Protein AF-0000000078034737 (afdb_homodimer)

Solvent-accessible surface area (backbone atoms only — not comparable to full-atom values): 30603 Å² total; per-residue (Å²): 130,84,50,35,68,54,44,54,63,44,73,40,57,35,25,35,38,40,38,36,36,51,48,42,38,53,34,77,40,79,79,55,56,66,49,50,47,15,39,52,28,28,52,46,50,36,42,46,51,37,38,36,38,33,46,73,38,54,71,58,45,24,54,51,50,54,54,44,49,74,74,34,44,38,30,36,37,29,23,29,52,54,43,38,77,66,30,45,40,48,62,22,53,13,59,58,70,74,31,54,71,40,76,37,63,68,40,44,52,35,36,65,70,69,56,68,78,46,87,73,38,76,81,69,49,96,87,46,94,42,66,42,46,52,20,54,49,52,57,33,38,34,54,44,62,86,91,49,63,61,76,74,28,48,38,64,64,43,91,91,46,40,75,53,40,43,35,47,75,34,25,34,35,44,37,49,55,51,57,69,60,29,52,53,52,56,61,38,42,46,80,74,46,34,77,29,31,84,50,57,80,33,79,20,50,36,76,47,42,28,36,18,74,46,48,66,35,67,33,18,60,58,50,38,55,49,33,65,67,38,34,87,75,51,34,47,65,46,79,47,79,39,83,36,45,56,20,37,37,38,41,34,28,68,56,50,68,61,54,60,68,45,45,65,59,51,24,62,68,40,64,32,42,80,44,96,49,91,67,72,82,50,64,88,82,56,88,40,81,67,130,129,82,50,37,68,54,42,54,63,45,72,40,55,35,26,33,39,40,38,38,35,51,48,42,37,53,36,77,39,80,79,56,57,65,50,51,47,14,40,53,26,26,53,46,51,36,42,45,51,37,38,36,38,34,44,74,38,57,71,59,44,23,53,50,52,53,54,44,50,73,72,32,43,37,29,36,37,28,23,28,53,53,45,38,76,65,30,45,41,46,62,22,53,12,58,56,69,74,30,53,71,39,76,37,64,67,39,45,53,36,36,66,70,70,55,68,78,46,87,71,37,77,80,68,51,95,87,46,94,42,66,43,47,53,20,54,49,54,55,32,38,34,54,44,62,87,89,51,64,59,76,74,28,48,37,64,64,42,88,89,47,40,75,52,40,43,35,47,76,33,25,34,34,43,39,49,54,52,56,71,61,29,52,52,52,56,61,38,43,44,79,74,45,33,75,28,31,84,49,57,80,34,80,21,48,36,76,46,42,30,35,19,76,46,50,65,34,69,35,18,62,56,51,40,54,50,33,64,67,38,35,86,76,54,34,46,64,47,79,45,77,37,82,37,45,56,21,36,37,35,41,34,28,68,53,50,69,62,54,59,69,45,46,65,59,49,24,63,68,39,64,30,42,79,42,95,48,90,67,72,79,50,63,90,81,56,88,40,80,67,129

Secondary structure (DSSP, 8-state):
---HHHHHHSPB-EEEEEEE-HHHHTTSS---HHHHHHHHHHHHT-EEEEEEEE-S-HHHHHHHHHHHHHH-SEEEEES--SSSTT--HHHHHHHHTT--EEE-HHHHHHHHHHPPPPTT-TT--TTS--HHHHHHHHTTEEE--TTS-HHHHEE---TT----EEEETTTEEEE-SSHHHHHHHHHHTHHHHGGGBSSTT----EEEEEEE-S-HHHHHHHHHHHHHHHGGGT-EEEEEEETTEEEEEEEEES-HHHHHHHHHHHHHHTT-EEESSTTTT--TT--PPP-/---HHHHHHSPB-EEEEEEE-HHHHTTSS---HHHHHHHHHHHHT-EEEEEEEE-S-HHHHHHHHHHHHHH-SEEEEES--SSSTT--HHHHHHHHTT--EEE-HHHHHHHHHHPPPPTT-TT--TTS--HHHHHHHHTTEEE--TTS-HHHHEE---TT----EEEETTTEEEE-SSHHHHHHHHHHTHHHHGGGBSSTT----EEEEEEE-S-HHHHHHHHHHHHHHHGGGT-EEEEEEETTEEEEEEEEES-HHHHHHHHHHHHHHTT-EEESSTTTT--TT--PPP-

InterPro domains:
  IPR001453 MoaB/Mog domain [PF00994] (16-192)
  IPR001453 MoaB/Mog domain [SM00852] (16-196)
  IPR001453 MoaB/Mog domain [cd00885] (14-193)
  IPR036425 MoaB/Mog-like domain superfamily [G3DSA:3.40.980.10] (12-196)
  IPR036425 MoaB/Mog-like domain superfamily [SSF53218] (13-231)
  IPR056596 FAD synthase, middle domain [PF24102] (210-273)

Structure (mmCIF, N/CA/C/O backbone):
data_AF-0000000078034737-model_v1
#
loop_
_entity.id
_entity.type
_entity.pdbx_description
1 polymer 'MoaB/Mog domain-containing protein'
#
loop_
_atom_site.group_PDB
_atom_site.id
_atom_site.type_symbol
_atom_site.label_atom_id
_atom_site.label_alt_id
_atom_site.label_comp_id
_atom_site.label_asym_id
_atom_site.label_entity_id
_atom_site.label_seq_id
_atom_site.pdbx_PDB_ins_code
_atom_site.Cartn_x
_atom_site.Cartn_y
_atom_site.Cartn_z
_atom_site.occupancy
_atom_site.B_iso_or_equiv
_atom_site.auth_seq_id
_atom_site.auth_comp_id
_atom_site.auth_asym_id
_atom_site.auth_atom_id
_atom_site.pdbx_PDB_model_num
ATOM 1 N N . MET A 1 1 ? 17.75 -3.777 22.484 1 72.25 1 MET A N 1
ATOM 2 C CA . MET A 1 1 ? 17.328 -2.996 21.328 1 72.25 1 MET A CA 1
ATOM 3 C C . MET A 1 1 ? 18.344 -1.907 21 1 72.25 1 MET A C 1
ATOM 5 O O . MET A 1 1 ? 18.891 -1.276 21.906 1 72.25 1 MET A O 1
ATOM 9 N N . ALA A 1 2 ? 18.781 -1.838 19.734 1 84.5 2 ALA A N 1
ATOM 10 C CA . ALA A 1 2 ? 19.766 -0.847 19.312 1 84.5 2 ALA A CA 1
ATOM 11 C C . ALA A 1 2 ? 19.312 0.564 19.672 1 84.5 2 ALA A C 1
ATOM 13 O O . ALA A 1 2 ? 18.125 0.88 19.609 1 84.5 2 ALA A O 1
ATOM 14 N N . SER A 1 3 ? 20.25 1.352 20.172 1 91.06 3 SER A N 1
ATOM 15 C CA . SER A 1 3 ? 19.953 2.75 20.453 1 91.06 3 SER A CA 1
ATOM 16 C C . SER A 1 3 ? 19.609 3.518 19.188 1 91.06 3 SER A C 1
ATOM 18 O O . SER A 1 3 ? 19.906 3.055 18.078 1 91.06 3 SER A O 1
ATOM 20 N N . ALA A 1 4 ? 19.016 4.66 19.344 1 92.94 4 ALA A N 1
ATOM 21 C CA . ALA A 1 4 ? 18.688 5.516 18.219 1 92.94 4 ALA A CA 1
ATOM 22 C C . ALA A 1 4 ? 19.953 5.906 17.438 1 92.94 4 ALA A C 1
ATOM 24 O O . ALA A 1 4 ? 19.953 5.934 16.203 1 92.94 4 ALA A O 1
ATOM 25 N N . ASP A 1 5 ? 21.016 6.211 18.141 1 93.69 5 ASP A N 1
ATOM 26 C CA . ASP A 1 5 ? 22.25 6.605 17.469 1 93.69 5 ASP A CA 1
ATOM 27 C C . ASP A 1 5 ? 22.859 5.438 16.703 1 93.69 5 ASP A C 1
ATOM 29 O O . ASP A 1 5 ? 23.438 5.625 15.625 1 93.69 5 ASP A O 1
ATOM 33 N N . GLU A 1 6 ? 22.812 4.262 17.312 1 92.81 6 GLU A N 1
ATOM 34 C CA . GLU A 1 6 ? 23.266 3.076 16.594 1 92.81 6 GLU A CA 1
ATOM 35 C C . GLU A 1 6 ? 22.469 2.857 15.32 1 92.81 6 GLU A C 1
ATOM 37 O O . GLU A 1 6 ? 23.031 2.584 14.266 1 92.81 6 GLU A O 1
ATOM 42 N N . ARG A 1 7 ? 21.172 3.01 15.391 1 92.81 7 ARG A N 1
ATOM 43 C CA . ARG A 1 7 ? 20.312 2.867 14.234 1 92.81 7 ARG A CA 1
ATOM 44 C C . ARG A 1 7 ? 20.594 3.939 13.188 1 92.81 7 ARG A C 1
ATOM 46 O O . ARG A 1 7 ? 20.484 3.693 11.992 1 92.81 7 ARG A O 1
ATOM 53 N N . ASN A 1 8 ? 20.953 5.059 13.688 1 92 8 ASN A N 1
ATOM 54 C CA . ASN A 1 8 ? 21.188 6.215 12.828 1 92 8 ASN A CA 1
ATOM 55 C C . ASN A 1 8 ? 22.5 6.102 12.086 1 92 8 ASN A C 1
ATOM 57 O O . ASN A 1 8 ? 22.734 6.82 11.109 1 92 8 ASN A O 1
ATOM 61 N N . SER A 1 9 ? 23.344 5.156 12.484 1 90.94 9 SER A N 1
ATOM 62 C CA . SER A 1 9 ? 24.688 5.086 11.891 1 90.94 9 SER A CA 1
ATOM 63 C C . SER A 1 9 ? 24.906 3.748 11.195 1 90.94 9 SER A C 1
ATOM 65 O O . SER A 1 9 ? 25.859 3.596 10.43 1 90.94 9 SER A O 1
ATOM 67 N N . ARG A 1 10 ? 24.078 2.898 11.43 1 91.44 10 ARG A N 1
ATOM 68 C CA . ARG A 1 10 ? 24.312 1.554 10.906 1 91.44 10 ARG A CA 1
ATOM 69 C C . ARG A 1 10 ? 24.094 1.505 9.398 1 91.44 10 ARG A C 1
ATOM 71 O O . ARG A 1 10 ? 23.453 2.393 8.828 1 91.44 10 ARG A O 1
ATOM 78 N N . THR A 1 11 ? 24.688 0.495 8.828 1 93.12 11 THR A N 1
ATOM 79 C CA . THR A 1 11 ? 24.484 0.247 7.406 1 93.12 11 THR A CA 1
ATOM 80 C C . THR A 1 11 ? 23.031 -0.068 7.105 1 93.12 11 THR A C 1
ATOM 82 O O . THR A 1 11 ? 22.375 -0.802 7.852 1 93.12 11 THR A O 1
ATOM 85 N N . ILE A 1 12 ? 22.531 0.502 5.996 1 94.12 12 ILE A N 1
ATOM 86 C CA . ILE A 1 12 ? 21.125 0.349 5.625 1 94.12 12 ILE A CA 1
ATOM 87 C C . ILE A 1 12 ? 21 -0.705 4.527 1 94.12 12 ILE A C 1
ATOM 89 O O . ILE A 1 12 ? 21.625 -0.592 3.471 1 94.12 12 ILE A O 1
ATOM 93 N N . HIS A 1 13 ? 20.172 -1.698 4.816 1 92.31 13 HIS A N 1
ATOM 94 C CA . HIS A 1 13 ? 19.922 -2.764 3.854 1 92.31 13 HIS A CA 1
ATOM 95 C C . HIS A 1 13 ? 18.453 -2.811 3.459 1 92.31 13 HIS A C 1
ATOM 97 O O . HIS A 1 13 ? 18.125 -3.033 2.291 1 92.31 13 HIS A O 1
ATOM 103 N N . THR A 1 14 ? 17.656 -2.572 4.426 1 96.06 14 THR A N 1
ATOM 104 C CA . THR A 1 14 ? 16.219 -2.754 4.219 1 96.06 14 THR A CA 1
ATOM 105 C C . THR A 1 14 ? 15.477 -1.453 4.477 1 96.06 14 THR A C 1
ATOM 107 O O . THR A 1 14 ? 15.922 -0.612 5.258 1 96.06 14 THR A O 1
ATOM 110 N N . ALA A 1 15 ? 14.359 -1.304 3.779 1 97.88 15 ALA A N 1
ATOM 111 C CA . ALA A 1 15 ? 13.508 -0.122 3.928 1 97.88 15 ALA A CA 1
ATOM 112 C C . ALA A 1 15 ? 12.039 -0.512 4.043 1 97.88 15 ALA A C 1
ATOM 114 O O . ALA A 1 15 ? 11.656 -1.621 3.668 1 97.88 15 ALA A O 1
ATOM 115 N N . ALA A 1 16 ? 11.258 0.33 4.574 1 98.75 16 ALA A N 1
ATOM 116 C CA . ALA A 1 16 ? 9.805 0.217 4.645 1 98.75 16 ALA A CA 1
ATOM 117 C C . ALA A 1 16 ? 9.141 1.586 4.531 1 98.75 16 ALA A C 1
ATOM 119 O O . ALA A 1 16 ? 9.758 2.609 4.84 1 98.75 16 ALA A O 1
ATOM 120 N N . CYS A 1 17 ? 7.969 1.582 4.039 1 98.81 17 CYS A N 1
ATOM 121 C CA . CYS A 1 17 ? 7.215 2.812 3.83 1 98.81 17 CYS A CA 1
ATOM 122 C C . CYS A 1 17 ? 5.848 2.736 4.504 1 98.81 17 CYS A C 1
ATOM 124 O O . CYS A 1 17 ? 5.102 1.779 4.297 1 98.81 17 CYS A O 1
ATOM 126 N N . LEU A 1 18 ? 5.535 3.699 5.293 1 98.88 18 LEU A N 1
ATOM 127 C CA . LEU A 1 18 ? 4.258 3.797 5.984 1 98.88 18 LEU A CA 1
ATOM 128 C C . LEU A 1 18 ? 3.445 4.98 5.469 1 98.88 18 LEU A C 1
ATOM 130 O O . LEU A 1 18 ? 3.777 6.133 5.742 1 98.88 18 LEU A O 1
ATOM 134 N N . ILE A 1 19 ? 2.422 4.703 4.734 1 98.75 19 ILE A N 1
ATOM 135 C CA . ILE A 1 19 ? 1.52 5.723 4.211 1 98.75 19 ILE A CA 1
ATOM 136 C C . ILE A 1 19 ? 0.373 5.953 5.191 1 98.75 19 ILE A C 1
ATOM 138 O O . ILE A 1 19 ? -0.375 5.023 5.512 1 98.75 19 ILE A O 1
ATOM 142 N N . ILE A 1 20 ? 0.253 7.184 5.617 1 98.19 20 ILE A N 1
ATOM 143 C CA . ILE A 1 20 ? -0.775 7.535 6.59 1 98.19 20 ILE A CA 1
ATOM 144 C C . ILE A 1 20 ? -1.801 8.469 5.945 1 98.19 20 ILE A C 1
ATOM 146 O O . ILE A 1 20 ? -1.487 9.609 5.621 1 98.19 20 ILE A O 1
ATOM 150 N N . GLY A 1 21 ? -3.039 7.98 5.801 1 94.81 21 GLY A N 1
ATOM 151 C CA . GLY A 1 21 ? -4.055 8.836 5.199 1 94.81 21 GLY A CA 1
ATOM 152 C C . GLY A 1 21 ? -5.348 8.102 4.902 1 94.81 21 GLY A C 1
ATOM 153 O O . GLY A 1 21 ? -5.371 7.18 4.082 1 94.81 21 GLY A O 1
ATOM 154 N N . ASP A 1 22 ? -6.441 8.609 5.312 1 94.25 22 ASP A N 1
ATOM 155 C CA . ASP A 1 22 ? -7.77 8.031 5.129 1 94.25 22 ASP A CA 1
ATOM 156 C C . ASP A 1 22 ? -8.203 8.102 3.67 1 94.25 22 ASP A C 1
ATOM 158 O O . ASP A 1 22 ? -8.977 7.258 3.201 1 94.25 22 ASP A O 1
ATOM 162 N N . GLU A 1 23 ? -7.676 9.094 3 1 93.12 23 GLU A N 1
ATOM 163 C CA . GLU A 1 23 ? -8.125 9.32 1.63 1 93.12 23 GLU A CA 1
ATOM 164 C C . GLU A 1 23 ? -7.668 8.203 0.702 1 93.12 23 GLU A C 1
ATOM 166 O O . GLU A 1 23 ? -8.281 7.957 -0.335 1 93.12 23 GLU A O 1
ATOM 171 N N . VAL A 1 24 ? -6.582 7.594 1.042 1 95.44 24 VAL A N 1
ATOM 172 C CA . VAL A 1 24 ? -6.086 6.469 0.251 1 95.44 24 VAL A CA 1
ATOM 173 C C . VAL A 1 24 ? -6.949 5.234 0.512 1 95.44 24 VAL A C 1
ATOM 175 O O . VAL A 1 24 ? -7.395 4.574 -0.427 1 95.44 24 VAL A O 1
ATOM 178 N N . LEU A 1 25 ? -7.266 4.969 1.738 1 97.12 25 LEU A N 1
ATOM 179 C CA . LEU A 1 25 ? -8.055 3.807 2.131 1 97.12 25 LEU A CA 1
ATOM 180 C C . LEU A 1 25 ? -9.5 3.951 1.674 1 97.12 25 LEU A C 1
ATOM 182 O O . LEU A 1 25 ? -10.164 2.953 1.384 1 97.12 25 LEU A O 1
ATOM 186 N N . GLY A 1 26 ? -9.945 5.188 1.601 1 94.75 26 GLY A N 1
ATOM 187 C CA . GLY A 1 26 ? -11.305 5.441 1.159 1 94.75 26 GLY A CA 1
ATOM 188 C C . GLY A 1 26 ? -11.445 5.461 -0.351 1 94.75 26 GLY A C 1
ATOM 189 O O . GLY A 1 26 ? -12.555 5.625 -0.873 1 94.75 26 GLY A O 1
ATOM 190 N N . GLY A 1 27 ? -10.344 5.344 -1.079 1 94.44 27 GLY A N 1
ATOM 191 C CA . GLY A 1 27 ? -10.383 5.207 -2.525 1 94.44 27 GLY A CA 1
ATOM 192 C C . GLY A 1 27 ? -10.43 6.539 -3.25 1 94.44 27 GLY A C 1
ATOM 193 O O . GLY A 1 27 ? -10.539 6.582 -4.477 1 94.44 27 GLY A O 1
ATOM 194 N N . LYS A 1 28 ? -10.383 7.621 -2.518 1 91.25 28 LYS A N 1
ATOM 195 C CA . LYS A 1 28 ? -10.414 8.938 -3.146 1 91.25 28 LYS A CA 1
ATOM 196 C C . LYS A 1 28 ? -9.094 9.234 -3.857 1 91.25 28 LYS A C 1
ATOM 198 O O . LYS A 1 28 ? -9.094 9.797 -4.957 1 91.25 28 LYS A O 1
ATOM 203 N N . THR A 1 29 ? -8.031 8.914 -3.213 1 91.25 29 THR A N 1
ATOM 204 C CA . THR A 1 29 ? -6.688 9.203 -3.705 1 91.25 29 THR A CA 1
ATOM 205 C C . THR A 1 29 ? -5.914 7.918 -3.975 1 91.25 29 THR A C 1
ATOM 207 O O . THR A 1 29 ? -5.996 6.965 -3.195 1 91.25 29 THR A O 1
ATOM 210 N N . VAL A 1 30 ? -5.27 7.895 -5.113 1 93 30 VAL A N 1
ATOM 211 C CA . VAL A 1 30 ? -4.34 6.809 -5.395 1 93 30 VAL A CA 1
ATOM 212 C C . VAL A 1 30 ? -2.951 7.164 -4.863 1 93 30 VAL A C 1
ATOM 214 O O . VAL A 1 30 ? -2.406 8.219 -5.195 1 93 30 VAL A O 1
ATOM 217 N N . ASP A 1 31 ? -2.438 6.277 -4.09 1 95.31 31 ASP A N 1
ATOM 218 C CA . ASP A 1 31 ? -1.113 6.512 -3.523 1 95.31 31 ASP A CA 1
ATOM 219 C C . ASP A 1 31 ? -0.031 6.41 -4.594 1 95.31 31 ASP A C 1
ATOM 221 O O . ASP A 1 31 ? 0.194 5.336 -5.156 1 95.31 31 ASP A O 1
ATOM 225 N N . THR A 1 32 ? 0.693 7.484 -4.762 1 96.19 32 THR A N 1
ATOM 226 C CA . THR A 1 32 ? 1.812 7.465 -5.695 1 96.19 32 THR A CA 1
ATOM 227 C C . THR A 1 32 ? 3.141 7.547 -4.953 1 96.19 32 THR A C 1
ATOM 229 O O . THR A 1 32 ? 4.199 7.293 -5.531 1 96.19 32 THR A O 1
ATOM 232 N N . ASN A 1 33 ? 3.094 7.941 -3.715 1 97.88 33 ASN A N 1
ATOM 233 C CA . ASN A 1 33 ? 4.312 8.109 -2.934 1 97.88 33 ASN A CA 1
ATOM 234 C C . ASN A 1 33 ? 5.031 6.781 -2.723 1 97.88 33 ASN A C 1
ATOM 236 O O . ASN A 1 33 ? 6.258 6.707 -2.855 1 97.88 33 ASN A O 1
ATOM 240 N N . SER A 1 34 ? 4.277 5.715 -2.434 1 97.81 34 SER A N 1
ATOM 241 C CA . SER A 1 34 ? 4.906 4.414 -2.215 1 97.81 34 SER A CA 1
ATOM 242 C C . SER A 1 34 ? 5.551 3.891 -3.494 1 97.81 34 SER A C 1
ATOM 244 O O . SER A 1 34 ? 6.594 3.234 -3.447 1 97.81 34 SER A O 1
ATOM 246 N N . ALA A 1 35 ? 4.914 4.141 -4.633 1 96.94 35 ALA A N 1
ATOM 247 C CA . ALA A 1 35 ? 5.496 3.736 -5.91 1 96.94 35 ALA A CA 1
ATOM 248 C C . ALA A 1 35 ? 6.809 4.469 -6.176 1 96.94 35 ALA A C 1
ATOM 250 O O . ALA A 1 35 ? 7.773 3.873 -6.656 1 96.94 35 ALA A O 1
ATOM 251 N N . TYR A 1 36 ? 6.781 5.777 -5.895 1 98.19 36 TYR A N 1
ATOM 252 C CA . TYR A 1 36 ? 8.008 6.555 -6.051 1 98.19 36 TYR A CA 1
ATOM 253 C C . TYR A 1 36 ? 9.102 6.031 -5.129 1 98.19 36 TYR A C 1
ATOM 255 O O . TYR A 1 36 ? 10.258 5.895 -5.543 1 98.19 36 TYR A O 1
ATOM 263 N N . MET A 1 37 ? 8.727 5.75 -3.939 1 98.12 37 MET A N 1
ATOM 264 C CA . MET A 1 37 ? 9.688 5.234 -2.971 1 98.12 37 MET A CA 1
ATOM 265 C C . MET A 1 37 ? 10.273 3.906 -3.441 1 98.12 37 MET A C 1
ATOM 267 O O . MET A 1 37 ? 11.469 3.658 -3.279 1 98.12 37 MET A O 1
ATOM 271 N N . ALA A 1 38 ? 9.453 3.074 -3.975 1 97.75 38 ALA A N 1
ATOM 272 C CA . ALA A 1 38 ? 9.914 1.785 -4.48 1 97.75 38 ALA A CA 1
ATOM 273 C C . ALA A 1 38 ? 10.984 1.972 -5.551 1 97.75 38 ALA A C 1
ATOM 275 O O . ALA A 1 38 ? 12.055 1.353 -5.488 1 97.75 38 ALA A O 1
ATOM 276 N N . LYS A 1 39 ? 10.742 2.826 -6.477 1 96.75 39 LYS A N 1
ATOM 277 C CA . LYS A 1 39 ? 11.711 3.113 -7.535 1 96.75 39 LYS A CA 1
ATOM 278 C C . LYS A 1 39 ? 12.977 3.746 -6.965 1 96.75 39 LYS A C 1
ATOM 280 O O . LYS A 1 39 ? 14.086 3.424 -7.398 1 96.75 39 LYS A O 1
ATOM 285 N N . TRP A 1 40 ? 12.734 4.703 -6.062 1 96.69 40 TRP A N 1
ATOM 286 C CA . TRP A 1 40 ? 13.836 5.391 -5.402 1 96.69 40 TRP A CA 1
ATOM 287 C C . TRP A 1 40 ? 14.75 4.398 -4.688 1 96.69 40 TRP A C 1
ATOM 289 O O . TRP A 1 40 ? 15.969 4.434 -4.859 1 96.69 40 TRP A O 1
ATOM 299 N N . CYS A 1 41 ? 14.203 3.445 -3.93 1 96.44 41 CYS A N 1
ATOM 300 C CA . CYS A 1 41 ? 14.969 2.416 -3.236 1 96.44 41 CYS A CA 1
ATOM 301 C C . CYS A 1 41 ? 15.727 1.537 -4.227 1 96.44 41 CYS A C 1
ATOM 303 O O . CYS A 1 41 ? 16.906 1.245 -4.027 1 96.44 41 CYS A O 1
ATOM 305 N N . PHE A 1 42 ? 15.039 1.135 -5.27 1 94.69 42 PHE A N 1
ATOM 306 C CA . PHE A 1 42 ? 15.648 0.287 -6.285 1 94.69 42 PHE A CA 1
ATOM 307 C C . PHE A 1 42 ? 16.875 0.96 -6.887 1 94.69 42 PHE A C 1
ATOM 309 O O . PHE A 1 42 ? 17.922 0.324 -7.059 1 94.69 42 PHE A O 1
ATOM 316 N N . SER A 1 43 ? 16.766 2.244 -7.172 1 93.38 43 SER A N 1
ATOM 317 C CA . SER A 1 43 ? 17.844 2.998 -7.809 1 93.38 43 SER A CA 1
ATOM 318 C C . SER A 1 43 ? 19.047 3.121 -6.891 1 93.38 43 SER A C 1
ATOM 320 O O . SER A 1 43 ? 20.172 3.352 -7.359 1 93.38 43 SER A O 1
ATOM 322 N N . LEU A 1 44 ? 18.859 2.922 -5.602 1 93.38 44 LEU A N 1
ATOM 323 C CA . LEU A 1 44 ? 19.938 3.072 -4.637 1 93.38 44 LEU A CA 1
ATOM 324 C C . LEU A 1 44 ? 20.422 1.712 -4.137 1 93.38 44 LEU A C 1
ATOM 326 O O . LEU A 1 44 ? 21.359 1.631 -3.34 1 93.38 44 LEU A O 1
ATOM 330 N N . GLY A 1 45 ? 19.75 0.647 -4.57 1 91.75 45 GLY A N 1
ATOM 331 C CA . GLY A 1 45 ? 20.109 -0.688 -4.117 1 91.75 45 GLY A CA 1
ATOM 332 C C . GLY A 1 45 ? 19.531 -1.033 -2.758 1 91.75 45 GLY A C 1
ATOM 333 O O . GLY A 1 45 ? 20 -1.965 -2.098 1 91.75 45 GLY A O 1
ATOM 334 N N . LEU A 1 46 ? 18.594 -0.241 -2.301 1 93.19 46 LEU A N 1
ATOM 335 C CA . LEU A 1 46 ? 17.875 -0.525 -1.069 1 93.19 46 LEU A CA 1
ATOM 336 C C . LEU A 1 46 ? 16.734 -1.507 -1.324 1 93.19 46 LEU A C 1
ATOM 338 O O . LEU A 1 46 ? 16.047 -1.426 -2.352 1 93.19 46 LEU A O 1
ATOM 342 N N . SER A 1 47 ? 16.578 -2.412 -0.414 1 93.94 47 SER A N 1
ATOM 343 C CA . SER A 1 47 ? 15.5 -3.381 -0.544 1 93.94 47 SER A CA 1
ATOM 344 C C . SER A 1 47 ? 14.258 -2.916 0.202 1 93.94 47 SER A C 1
ATOM 346 O O . SER A 1 47 ? 14.172 -3.051 1.425 1 93.94 47 SER A O 1
ATOM 348 N N . LEU A 1 48 ? 13.352 -2.346 -0.535 1 97.5 48 LEU A N 1
ATOM 349 C CA . LEU A 1 48 ? 12.055 -2.066 0.073 1 97.5 48 LEU A CA 1
ATOM 350 C C . LEU A 1 48 ? 11.312 -3.361 0.386 1 97.5 48 LEU A C 1
ATOM 352 O O . LEU A 1 48 ? 11.023 -4.148 -0.518 1 97.5 48 LEU A O 1
ATOM 356 N N . LYS A 1 49 ? 10.969 -3.545 1.679 1 97.62 49 LYS A N 1
ATOM 357 C CA . LYS A 1 49 ? 10.461 -4.844 2.119 1 97.62 49 LYS A CA 1
ATOM 358 C C . LYS A 1 49 ? 8.961 -4.789 2.387 1 97.62 49 LYS A C 1
ATOM 360 O O . LYS A 1 49 ? 8.281 -5.812 2.322 1 97.62 49 LYS A O 1
ATOM 365 N N . ARG A 1 50 ? 8.539 -3.549 2.678 1 98.38 50 ARG A N 1
ATOM 366 C CA . ARG A 1 50 ? 7.145 -3.453 3.107 1 98.38 50 ARG A CA 1
ATOM 367 C C . ARG A 1 50 ? 6.594 -2.053 2.867 1 98.38 50 ARG A C 1
ATOM 369 O O . ARG A 1 50 ? 7.293 -1.06 3.074 1 98.38 50 ARG A O 1
ATOM 376 N N . VAL A 1 51 ? 5.395 -1.991 2.391 1 98.69 51 VAL A N 1
ATOM 377 C CA . VAL A 1 51 ? 4.586 -0.778 2.357 1 98.69 51 VAL A CA 1
ATOM 378 C C . VAL A 1 51 ? 3.281 -1.007 3.117 1 98.69 51 VAL A C 1
ATOM 380 O O . VAL A 1 51 ? 2.609 -2.021 2.918 1 98.69 51 VAL A O 1
ATOM 383 N N . GLU A 1 52 ? 2.971 -0.158 3.998 1 98.69 52 GLU A N 1
ATOM 384 C CA . GLU A 1 52 ? 1.695 -0.223 4.707 1 98.69 52 GLU A CA 1
ATOM 385 C C . GLU A 1 52 ? 0.918 1.083 4.562 1 98.69 52 GLU A C 1
ATOM 387 O O . GLU A 1 52 ? 1.502 2.168 4.609 1 98.69 52 GLU A O 1
ATOM 392 N N . VAL A 1 53 ? -0.3 0.986 4.238 1 98.69 53 VAL A N 1
ATOM 393 C CA . VAL A 1 53 ? -1.229 2.111 4.254 1 98.69 53 VAL A CA 1
ATOM 394 C C . VAL A 1 53 ? -2.184 1.979 5.438 1 98.69 53 VAL A C 1
ATOM 396 O O . VAL A 1 53 ? -2.852 0.954 5.59 1 98.69 53 VAL A O 1
ATOM 399 N N . ILE A 1 54 ? -2.254 3.029 6.234 1 98.38 54 ILE A N 1
ATOM 400 C CA . ILE A 1 54 ? -3.07 2.941 7.441 1 98.38 54 ILE A CA 1
ATOM 401 C C . ILE A 1 54 ? -3.908 4.211 7.59 1 98.38 54 ILE A C 1
ATOM 403 O O . ILE A 1 54 ? -3.701 5.188 6.863 1 98.38 54 ILE A O 1
ATOM 407 N N . GLU A 1 55 ? -4.836 4.188 8.531 1 96.06 55 GLU A N 1
ATOM 408 C CA . GLU A 1 55 ? -5.703 5.324 8.828 1 96.06 55 GLU A CA 1
ATOM 409 C C . GLU A 1 55 ? -4.984 6.352 9.703 1 96.06 55 GLU A C 1
ATOM 411 O O . GLU A 1 55 ? -3.975 6.035 10.336 1 96.06 55 GLU A O 1
ATOM 416 N N . ASP A 1 56 ? -5.598 7.531 9.68 1 95.25 56 ASP A N 1
ATOM 417 C CA . ASP A 1 56 ? -5.156 8.57 10.609 1 95.25 56 ASP A CA 1
ATOM 418 C C . ASP A 1 56 ? -5.645 8.289 12.023 1 95.25 56 ASP A C 1
ATOM 420 O O . ASP A 1 56 ? -6.48 9.016 12.562 1 95.25 56 ASP A O 1
ATOM 424 N N . ASP A 1 57 ? -5.121 7.309 12.586 1 96.25 57 ASP A N 1
ATOM 425 C CA . ASP A 1 57 ? -5.465 6.867 13.93 1 96.25 57 ASP A CA 1
ATOM 426 C C . ASP A 1 57 ? -4.215 6.66 14.781 1 96.25 57 ASP A C 1
ATOM 428 O O . ASP A 1 57 ? -3.271 5.992 14.352 1 96.25 57 ASP A O 1
ATOM 432 N N . GLU A 1 58 ? -4.277 7.211 15.938 1 97.94 58 GLU A N 1
ATOM 433 C CA . GLU A 1 58 ? -3.102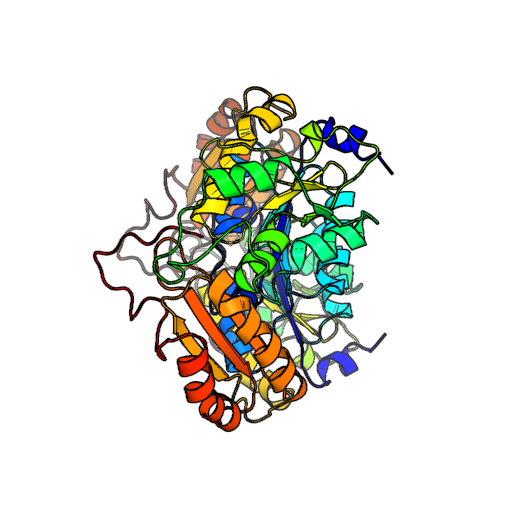 7.238 16.797 1 97.94 58 GLU A CA 1
ATOM 434 C C . GLU A 1 58 ? -2.604 5.828 17.094 1 97.94 58 GLU A C 1
ATOM 436 O O . GLU A 1 58 ? -1.413 5.539 16.953 1 97.94 58 GLU A O 1
ATOM 441 N N . SER A 1 59 ? -3.479 4.934 17.547 1 98.06 59 SER A N 1
ATOM 442 C CA . SER A 1 59 ? -3.074 3.582 17.922 1 98.06 59 SER A CA 1
ATOM 443 C C . SER A 1 59 ? -2.508 2.822 16.719 1 98.06 59 SER A C 1
ATOM 445 O O . SER A 1 59 ? -1.556 2.053 16.859 1 98.06 59 SER A O 1
ATOM 447 N N . GLU A 1 60 ? -3.102 3.021 15.523 1 97.5 60 GLU A N 1
ATOM 448 C CA . GLU A 1 60 ? -2.615 2.379 14.305 1 97.5 60 GLU A CA 1
ATOM 449 C C . GLU A 1 60 ? -1.219 2.875 13.945 1 97.5 60 GLU A C 1
ATOM 451 O O . GLU A 1 60 ? -0.35 2.084 13.57 1 97.5 60 GLU A O 1
ATOM 456 N N . ILE A 1 61 ? -1.016 4.148 14.016 1 98.69 61 ILE A N 1
ATOM 457 C CA . ILE A 1 61 ? 0.273 4.742 13.68 1 98.69 61 ILE A CA 1
ATOM 458 C C . ILE A 1 61 ? 1.341 4.242 14.648 1 98.69 61 ILE A C 1
ATOM 460 O O . ILE A 1 61 ? 2.422 3.822 14.227 1 98.69 61 ILE A O 1
ATOM 464 N N . ILE A 1 62 ? 1.026 4.223 15.938 1 98.75 62 ILE A N 1
ATOM 465 C CA . ILE A 1 62 ? 1.975 3.805 16.969 1 98.75 62 ILE A CA 1
ATOM 466 C C . ILE A 1 62 ? 2.385 2.354 16.719 1 98.75 62 ILE A C 1
ATOM 468 O O . ILE A 1 62 ? 3.576 2.035 16.703 1 98.75 62 ILE A O 1
ATOM 472 N N . GLU A 1 63 ? 1.418 1.494 16.516 1 98 63 GLU A N 1
ATOM 473 C CA . GLU A 1 63 ? 1.692 0.08 16.281 1 98 63 GLU A CA 1
ATOM 474 C C . GLU A 1 63 ? 2.572 -0.115 15.055 1 98 63 GLU A C 1
ATOM 476 O O . GLU A 1 63 ? 3.582 -0.82 15.109 1 98 63 GLU A O 1
ATOM 481 N N . ALA A 1 64 ? 2.23 0.48 13.969 1 98.19 64 ALA A N 1
ATOM 482 C CA . ALA A 1 64 ? 2.904 0.263 12.695 1 98.19 64 ALA A CA 1
ATOM 483 C C . ALA A 1 64 ? 4.332 0.798 12.727 1 98.19 64 ALA A C 1
ATOM 485 O O . ALA A 1 64 ? 5.266 0.12 12.297 1 98.19 64 ALA A O 1
ATOM 486 N N . VAL A 1 65 ? 4.504 1.986 13.273 1 98.69 65 VAL A N 1
ATOM 487 C CA . VAL A 1 65 ? 5.82 2.611 13.219 1 98.69 65 VAL A CA 1
ATOM 488 C C . VAL A 1 65 ? 6.781 1.874 14.148 1 98.69 65 VAL A C 1
ATOM 490 O O . VAL A 1 65 ? 7.965 1.725 13.844 1 98.69 65 VAL A O 1
ATOM 493 N N . ARG A 1 66 ? 6.289 1.418 15.312 1 98.44 66 ARG A N 1
ATOM 494 C CA . ARG A 1 66 ? 7.141 0.641 16.203 1 98.44 66 ARG A CA 1
ATOM 495 C C . ARG A 1 66 ? 7.57 -0.667 15.547 1 98.44 66 ARG A C 1
ATOM 497 O O . ARG A 1 66 ? 8.75 -1.023 15.586 1 98.44 66 ARG A O 1
ATOM 504 N N . ARG A 1 67 ? 6.613 -1.311 14.977 1 97.44 67 ARG A N 1
ATOM 505 C CA . ARG A 1 67 ? 6.898 -2.58 14.32 1 97.44 67 ARG A CA 1
ATOM 506 C C . ARG A 1 67 ? 7.887 -2.395 13.172 1 97.44 67 ARG A C 1
ATOM 508 O O . ARG A 1 67 ? 8.859 -3.141 13.062 1 97.44 67 ARG A O 1
ATOM 515 N N . MET A 1 68 ? 7.707 -1.422 12.352 1 97.94 68 MET A N 1
ATOM 516 C CA . MET A 1 68 ? 8.57 -1.189 11.195 1 97.94 68 MET A CA 1
ATOM 517 C C . MET A 1 68 ? 9.961 -0.746 11.641 1 97.94 68 MET A C 1
ATOM 519 O O . MET A 1 68 ? 10.969 -1.197 11.086 1 97.94 68 MET A O 1
ATOM 523 N N . SER A 1 69 ? 9.969 0.152 12.609 1 98.25 69 SER A N 1
ATOM 524 C CA . SER A 1 69 ? 11.25 0.649 13.109 1 98.25 69 SER A CA 1
ATOM 525 C C . SER A 1 69 ? 12.102 -0.485 13.664 1 98.25 69 SER A C 1
ATOM 527 O O . SER A 1 69 ? 13.328 -0.485 13.5 1 98.25 69 SER A O 1
ATOM 529 N N . ASP A 1 70 ? 11.484 -1.417 14.328 1 97.31 70 ASP A N 1
ATOM 530 C CA . ASP A 1 70 ? 12.18 -2.547 14.93 1 97.31 70 ASP A CA 1
ATOM 531 C C . ASP A 1 70 ? 12.703 -3.504 13.859 1 97.31 70 ASP A C 1
ATOM 533 O O . ASP A 1 70 ? 13.734 -4.152 14.039 1 97.31 70 ASP A O 1
ATOM 537 N N . ARG A 1 71 ? 12.094 -3.564 12.758 1 96.12 71 ARG A N 1
ATOM 538 C CA . ARG A 1 71 ? 12.352 -4.637 11.805 1 96.12 71 ARG A CA 1
ATOM 539 C C . ARG A 1 71 ? 13.219 -4.145 10.648 1 96.12 71 ARG A C 1
ATOM 541 O O . ARG A 1 71 ? 13.914 -4.938 10.008 1 96.12 71 ARG A O 1
ATOM 548 N N . TYR A 1 72 ? 13.172 -2.865 10.328 1 97.38 72 TYR A N 1
ATOM 549 C CA . TYR A 1 72 ? 13.828 -2.375 9.117 1 97.38 72 TYR A CA 1
ATOM 550 C C . TYR A 1 72 ? 14.82 -1.262 9.453 1 97.38 72 TYR A C 1
ATOM 552 O O . TYR A 1 72 ? 14.656 -0.556 10.453 1 97.38 72 TYR A O 1
ATOM 560 N N . ASP A 1 73 ? 15.805 -1.04 8.578 1 97.62 73 ASP A N 1
ATOM 561 C CA . ASP A 1 73 ? 16.891 -0.092 8.82 1 97.62 73 ASP A CA 1
ATOM 562 C C . ASP A 1 73 ? 16.453 1.336 8.5 1 97.62 73 ASP A C 1
ATOM 564 O O . ASP A 1 73 ? 16.922 2.289 9.117 1 97.62 73 ASP A O 1
ATOM 568 N N . PHE A 1 74 ? 15.672 1.493 7.504 1 98.06 74 PHE A N 1
ATOM 569 C CA . PHE A 1 74 ? 15.242 2.791 6.992 1 98.06 74 PHE A CA 1
ATOM 570 C C . PHE A 1 74 ? 13.734 2.83 6.805 1 98.06 74 PHE A C 1
ATOM 572 O O . PHE A 1 74 ? 13.195 2.166 5.918 1 98.06 74 PHE A O 1
ATOM 579 N N . VAL A 1 75 ? 13.016 3.561 7.613 1 98.81 75 VAL A N 1
ATOM 580 C CA . VAL A 1 75 ? 11.562 3.666 7.562 1 98.81 75 VAL A CA 1
ATOM 581 C C . VAL A 1 75 ? 11.164 5.086 7.164 1 98.81 75 VAL A C 1
ATOM 583 O O . VAL A 1 75 ? 11.672 6.059 7.719 1 98.81 75 VAL A O 1
ATOM 586 N N . VAL A 1 76 ? 10.273 5.199 6.203 1 98.88 76 VAL A N 1
ATOM 587 C CA . VAL A 1 76 ? 9.758 6.488 5.762 1 98.88 76 VAL A CA 1
ATOM 588 C C . VAL A 1 76 ? 8.242 6.527 5.957 1 98.88 76 VAL A C 1
ATOM 590 O O . VAL A 1 76 ? 7.535 5.582 5.594 1 98.88 76 VAL A O 1
ATOM 593 N N . THR A 1 77 ? 7.773 7.543 6.594 1 98.88 77 THR A N 1
ATOM 594 C CA . THR A 1 77 ? 6.336 7.773 6.637 1 98.88 77 THR A CA 1
ATOM 595 C C . THR A 1 77 ? 5.926 8.852 5.641 1 98.88 77 THR A C 1
ATOM 597 O O . THR A 1 77 ? 6.758 9.664 5.219 1 98.88 77 THR A O 1
ATOM 600 N N . SER A 1 78 ? 4.703 8.859 5.262 1 98.5 78 SER A N 1
ATOM 601 C CA . SER A 1 78 ? 4.141 9.844 4.344 1 98.5 78 SER A CA 1
ATOM 602 C C . SER A 1 78 ? 2.727 10.242 4.762 1 98.5 78 SER A C 1
ATOM 604 O O . SER A 1 78 ? 1.835 9.391 4.84 1 98.5 78 SER A O 1
ATOM 606 N N . GLY A 1 79 ? 2.59 11.578 5.117 1 97.19 79 GLY A N 1
ATOM 607 C CA . GLY A 1 79 ? 1.252 12.078 5.383 1 97.19 79 GLY A CA 1
ATOM 608 C C . GLY A 1 79 ? 1.021 12.422 6.84 1 97.19 79 GLY A C 1
ATOM 609 O O . GLY A 1 79 ? 1.744 11.945 7.719 1 97.19 79 GLY A O 1
ATOM 610 N N . GLY A 1 80 ? 0.069 13.297 7.086 1 96.69 80 GLY A N 1
ATOM 611 C CA . GLY A 1 80 ? -0.445 13.547 8.422 1 96.69 80 GLY A CA 1
ATOM 612 C C . GLY A 1 80 ? 0.337 14.609 9.172 1 96.69 80 GLY A C 1
ATOM 613 O O . GLY A 1 80 ? 0.315 14.641 10.406 1 96.69 80 GLY A O 1
ATOM 614 N N . ILE A 1 81 ? 1.023 15.492 8.398 1 97.25 81 ILE A N 1
ATOM 615 C CA . ILE A 1 81 ? 1.876 16.422 9.133 1 97.25 81 ILE A CA 1
ATOM 616 C C . ILE A 1 81 ? 1.418 17.859 8.867 1 97.25 81 ILE A C 1
ATOM 618 O O . ILE A 1 81 ? 2.133 18.812 9.188 1 97.25 81 ILE A O 1
ATOM 622 N N . GLY A 1 82 ? 0.283 18.078 8.32 1 94.88 82 GLY A N 1
ATOM 623 C CA . GLY A 1 82 ? -0.264 19.406 8.086 1 94.88 82 GLY A CA 1
ATOM 624 C C . GLY A 1 82 ? -0.84 20.047 9.336 1 94.88 82 GLY A C 1
ATOM 625 O O . GLY A 1 82 ? -0.586 19.578 10.453 1 94.88 82 GLY A O 1
ATOM 626 N N . PRO A 1 83 ? -1.604 21.141 9.141 1 94.88 83 PRO A N 1
ATOM 627 C CA . PRO A 1 83 ? -2.072 21.938 10.281 1 94.88 83 PRO A CA 1
ATOM 628 C C . PRO A 1 83 ? -3.475 21.531 10.734 1 94.88 83 PRO A C 1
ATOM 630 O O . PRO A 1 83 ? -3.986 22.078 11.719 1 94.88 83 PRO A O 1
ATOM 633 N N . THR A 1 84 ? -4.117 20.578 10.094 1 93.5 84 THR A N 1
ATOM 634 C CA . THR A 1 84 ? -5.52 20.297 10.375 1 93.5 84 THR A CA 1
ATOM 635 C C . THR A 1 84 ? -5.652 19.188 11.414 1 93.5 84 THR A C 1
ATOM 637 O O . THR A 1 84 ? -4.652 18.609 11.844 1 93.5 84 THR A O 1
ATOM 640 N N . HIS A 1 85 ? -6.844 18.922 11.859 1 91.5 85 HIS A N 1
ATOM 641 C CA . HIS A 1 85 ? -7.148 18.062 12.992 1 91.5 85 HIS A CA 1
ATOM 642 C C . HIS A 1 85 ? -6.727 16.625 12.719 1 91.5 85 HIS A C 1
ATOM 644 O O . HIS A 1 85 ? -6.457 15.867 13.656 1 91.5 85 HIS A O 1
ATOM 650 N N . ASP A 1 86 ? -6.66 16.25 11.523 1 91.31 86 ASP A N 1
ATOM 651 C CA . ASP A 1 86 ? -6.348 14.859 11.188 1 91.31 86 ASP A CA 1
ATOM 652 C C . ASP A 1 86 ? -4.852 14.688 10.93 1 91.31 86 ASP A C 1
ATOM 654 O O . ASP A 1 86 ? -4.395 13.57 10.656 1 91.31 86 ASP A O 1
ATOM 658 N N . ASP A 1 87 ? -4.129 15.703 11.055 1 95.31 87 ASP A N 1
ATOM 659 C CA . ASP A 1 87 ? -2.676 15.633 10.93 1 95.31 87 ASP A CA 1
ATOM 660 C C . ASP A 1 87 ? -2.027 15.281 12.266 1 95.31 87 ASP A C 1
ATOM 662 O O . ASP A 1 87 ? -1.502 16.156 12.961 1 95.31 87 ASP A O 1
ATOM 666 N N . ILE A 1 88 ? -1.938 14.023 12.562 1 97.31 88 ILE A N 1
ATOM 667 C CA . ILE A 1 88 ? -1.566 13.609 13.914 1 97.31 88 ILE A CA 1
ATOM 668 C C . ILE A 1 88 ? -0.306 12.75 13.859 1 97.31 88 ILE A C 1
ATOM 670 O O . ILE A 1 88 ? -0.008 12.008 14.805 1 97.31 88 ILE A O 1
ATOM 674 N N . THR A 1 89 ? 0.407 12.742 12.75 1 98.5 89 THR A N 1
ATOM 675 C CA . THR A 1 89 ? 1.563 11.875 12.562 1 98.5 89 THR A CA 1
ATOM 676 C C . THR A 1 89 ? 2.66 12.211 13.57 1 98.5 89 THR A C 1
ATOM 678 O O . THR A 1 89 ? 3.17 11.328 14.258 1 98.5 89 THR A O 1
ATOM 681 N N . TYR A 1 90 ? 3.027 13.539 13.711 1 98.69 90 TYR A N 1
ATOM 682 C CA . TYR A 1 90 ? 4.07 13.93 14.648 1 98.69 90 TYR A CA 1
ATOM 683 C C . TYR A 1 90 ? 3.711 13.516 16.078 1 98.69 90 TYR A C 1
ATOM 685 O O . TYR A 1 90 ? 4.523 12.914 16.781 1 98.69 90 TYR A O 1
ATOM 693 N N . GLU A 1 91 ? 2.5 13.805 16.469 1 98.38 91 GLU A N 1
ATOM 694 C CA . GLU A 1 91 ? 2.043 13.492 17.812 1 98.38 91 GLU A CA 1
ATOM 695 C C . GLU A 1 91 ? 2.066 11.984 18.062 1 98.38 91 GLU A C 1
ATOM 697 O O . GLU A 1 91 ? 2.551 11.531 19.109 1 98.38 91 GLU A O 1
ATOM 702 N N . SER A 1 92 ? 1.573 11.219 17.141 1 98.81 92 SER A N 1
ATOM 703 C CA . SER A 1 92 ? 1.489 9.773 17.297 1 98.81 92 SER A CA 1
ATOM 704 C C . SER A 1 92 ? 2.877 9.141 17.344 1 98.81 92 SER A C 1
ATOM 706 O O . SER A 1 92 ? 3.129 8.242 18.156 1 98.81 92 SER A O 1
ATOM 708 N N . ILE A 1 93 ? 3.771 9.594 16.469 1 98.88 93 ILE A N 1
ATOM 709 C CA . ILE A 1 93 ? 5.109 9.016 16.422 1 98.88 93 ILE A CA 1
ATOM 710 C C . ILE A 1 93 ? 5.902 9.453 17.656 1 98.88 93 ILE A C 1
ATOM 712 O O . ILE A 1 93 ? 6.695 8.68 18.188 1 98.88 93 ILE A O 1
ATOM 716 N N . GLY A 1 94 ? 5.723 10.742 18.109 1 98.81 94 GLY A N 1
ATOM 717 C CA . GLY A 1 94 ? 6.285 11.125 19.391 1 98.81 94 GLY A CA 1
ATOM 718 C C . GLY A 1 94 ? 5.895 10.188 20.516 1 98.81 94 GLY A C 1
ATOM 719 O O . GLY A 1 94 ? 6.75 9.742 21.281 1 98.81 94 GLY A O 1
ATOM 720 N N . LYS A 1 95 ? 4.621 9.867 20.641 1 98.69 95 LYS A N 1
ATOM 721 C CA . LYS A 1 95 ? 4.105 8.953 21.656 1 98.69 95 LYS A CA 1
ATOM 722 C C . LYS A 1 95 ? 4.688 7.551 21.484 1 98.69 95 LYS A C 1
ATOM 724 O O . LYS A 1 95 ? 5.023 6.883 22.469 1 98.69 95 LYS A O 1
ATOM 729 N N . ALA A 1 96 ? 4.777 7.098 20.266 1 98.75 96 ALA A N 1
ATOM 730 C CA . ALA A 1 96 ? 5.281 5.762 19.969 1 98.75 96 ALA A CA 1
ATOM 731 C C . ALA A 1 96 ? 6.66 5.543 20.578 1 98.75 96 ALA A C 1
ATOM 733 O O . ALA A 1 96 ? 6.977 4.438 21.031 1 98.75 96 ALA A O 1
ATOM 734 N N . PHE A 1 97 ? 7.43 6.562 20.656 1 98.44 97 PHE A N 1
ATOM 735 C CA . PHE A 1 97 ? 8.805 6.395 21.094 1 98.44 97 PHE A CA 1
ATOM 736 C C . PHE A 1 97 ? 9.07 7.219 22.359 1 98.44 97 PHE A C 1
ATOM 738 O O . PHE A 1 97 ? 10.227 7.461 22.719 1 98.44 97 PHE A O 1
ATOM 745 N N . SER A 1 98 ? 8 7.73 22.984 1 98.25 98 SER A N 1
ATOM 746 C CA . SER A 1 98 ? 8.047 8.453 24.25 1 98.25 98 SER A CA 1
ATOM 747 C C . SER A 1 98 ? 8.906 9.711 24.141 1 98.25 98 SER A C 1
ATOM 749 O O . SER A 1 98 ? 9.773 9.953 24.969 1 98.25 98 SER A O 1
ATOM 751 N N . LEU A 1 99 ? 8.68 10.438 23.109 1 98.62 99 LEU A N 1
ATOM 752 C CA . LEU A 1 99 ? 9.383 11.695 22.891 1 98.62 99 LEU A CA 1
ATOM 753 C C . LEU A 1 99 ? 8.438 12.883 23.062 1 98.62 99 LEU A C 1
ATOM 755 O O . LEU A 1 99 ? 7.273 12.82 22.656 1 98.62 99 LEU A O 1
ATOM 759 N N . PRO A 1 100 ? 8.875 13.891 23.672 1 98.56 100 PRO A N 1
ATOM 760 C CA . PRO A 1 100 ? 8.062 15.109 23.734 1 98.56 100 PRO A CA 1
ATOM 761 C C . PRO A 1 100 ? 7.988 15.844 22.406 1 98.56 100 PRO A C 1
ATOM 763 O O . PRO A 1 100 ? 8.844 15.648 21.531 1 98.56 100 PRO A O 1
ATOM 766 N N . LEU A 1 101 ? 6.945 16.609 22.234 1 98.62 101 LEU A N 1
ATOM 767 C CA . LEU A 1 101 ? 6.836 17.547 21.125 1 98.62 101 LEU A CA 1
ATOM 768 C C . LEU A 1 101 ? 7.355 18.922 21.5 1 98.62 101 LEU A C 1
ATOM 770 O O . LEU A 1 101 ? 6.859 19.547 22.453 1 98.62 101 LEU A O 1
ATOM 774 N N . ILE A 1 102 ? 8.305 19.375 20.781 1 98.56 102 ILE A N 1
ATOM 775 C CA . ILE A 1 102 ? 8.977 20.641 21.094 1 98.56 102 ILE A CA 1
ATOM 776 C C . ILE A 1 102 ? 9.039 21.516 19.859 1 98.56 102 ILE A C 1
ATOM 778 O O . ILE A 1 102 ? 9.258 21.016 18.75 1 98.56 102 ILE A O 1
ATOM 782 N N . LEU A 1 103 ? 8.844 22.781 20.062 1 98 103 LEU A N 1
ATOM 783 C CA . LEU A 1 103 ? 9 23.734 18.953 1 98 103 LEU A CA 1
ATOM 784 C C . LEU A 1 103 ? 10.422 23.688 18.406 1 98 103 LEU A C 1
ATOM 786 O O . LEU A 1 103 ? 11.391 23.859 19.141 1 98 103 LEU A O 1
ATOM 790 N N . ASN A 1 104 ? 10.547 23.344 17.141 1 98.31 104 ASN A N 1
ATOM 791 C CA . ASN A 1 104 ? 11.844 23.391 16.484 1 98.31 104 ASN A CA 1
ATOM 792 C C . ASN A 1 104 ? 12.188 24.797 15.992 1 98.31 104 ASN A C 1
ATOM 794 O O . ASN A 1 104 ? 11.68 25.234 14.961 1 98.31 104 ASN A O 1
ATOM 798 N N . GLU A 1 105 ? 13.109 25.391 16.609 1 97.12 105 GLU A N 1
ATOM 799 C CA . GLU A 1 105 ? 13.414 26.797 16.359 1 97.12 105 GLU A CA 1
ATOM 800 C C . GLU A 1 105 ? 13.938 27.016 14.945 1 97.12 105 GLU A C 1
ATOM 802 O O . GLU A 1 105 ? 13.633 28.016 14.305 1 97.12 105 GLU A O 1
ATOM 807 N N . ASP A 1 106 ? 14.742 26.109 14.477 1 97.31 106 ASP A N 1
ATOM 808 C CA . ASP A 1 106 ? 15.289 26.234 13.125 1 97.31 106 ASP A CA 1
ATOM 809 C C . ASP A 1 106 ? 14.18 26.141 12.078 1 97.31 106 ASP A C 1
ATOM 811 O O . ASP A 1 106 ? 14.133 26.969 11.156 1 97.31 106 ASP A O 1
ATOM 815 N N . ALA A 1 107 ? 13.352 25.156 12.203 1 97.69 107 ALA A N 1
ATOM 816 C CA . ALA A 1 107 ? 12.234 25.016 11.273 1 97.69 107 ALA A CA 1
ATOM 817 C C . ALA A 1 107 ? 11.32 26.234 11.328 1 97.69 107 ALA A C 1
ATOM 819 O O . ALA A 1 107 ? 10.867 26.719 10.289 1 97.69 107 ALA A O 1
ATOM 820 N N . TYR A 1 108 ? 11.07 26.703 12.531 1 97.12 108 TYR A N 1
ATOM 821 C CA . TYR A 1 108 ? 10.219 27.875 12.711 1 97.12 108 TYR A CA 1
ATOM 822 C C . TYR A 1 108 ? 10.82 29.094 12.031 1 97.12 108 TYR A C 1
ATOM 824 O O . TYR A 1 108 ? 10.117 29.844 11.344 1 97.12 108 TYR A O 1
ATOM 832 N N . ALA A 1 109 ? 12.07 29.328 12.242 1 96.94 109 ALA A N 1
ATOM 833 C CA . ALA A 1 109 ? 12.773 30.453 11.625 1 96.94 109 ALA A CA 1
ATOM 834 C C . ALA A 1 109 ? 12.719 30.359 10.102 1 96.94 109 ALA A C 1
ATOM 836 O O . ALA A 1 109 ? 12.492 31.359 9.414 1 96.94 109 ALA A O 1
ATOM 837 N N . ARG A 1 110 ? 12.914 29.188 9.578 1 96.94 110 ARG A N 1
ATOM 838 C CA . ARG A 1 110 ? 12.844 28.969 8.141 1 96.94 110 ARG A CA 1
ATOM 839 C C . ARG A 1 110 ? 11.43 29.219 7.617 1 96.94 110 ARG A C 1
ATOM 841 O O . ARG A 1 110 ? 11.25 29.781 6.535 1 96.94 110 ARG A O 1
ATOM 848 N N . MET A 1 111 ? 10.523 28.734 8.375 1 96.25 111 MET A N 1
ATOM 849 C CA . MET A 1 111 ? 9.133 28.938 7.996 1 96.25 111 MET A CA 1
ATOM 850 C C . MET A 1 111 ? 8.805 30.422 7.879 1 96.25 111 MET A C 1
ATOM 852 O O . MET A 1 111 ? 8.18 30.859 6.906 1 96.25 111 MET A O 1
ATOM 856 N N . LYS A 1 112 ? 9.203 31.172 8.844 1 94 112 LYS A N 1
ATOM 857 C CA . LYS A 1 112 ? 8.984 32.625 8.836 1 94 112 LYS A CA 1
ATOM 858 C C . LYS A 1 112 ? 9.633 33.25 7.621 1 94 112 LYS A C 1
ATOM 860 O O . LYS A 1 112 ? 9.047 34.156 6.988 1 94 112 LYS A O 1
ATOM 865 N N . LYS A 1 113 ? 10.742 32.812 7.312 1 94.44 113 LYS A N 1
ATOM 866 C CA . LYS A 1 113 ? 11.539 33.375 6.238 1 94.44 113 LYS A CA 1
ATOM 867 C C . LYS A 1 113 ? 10.984 33 4.871 1 94.44 113 LYS A C 1
ATOM 869 O O . LYS A 1 113 ? 10.953 33.812 3.951 1 94.44 113 LYS A O 1
ATOM 874 N N . LEU A 1 114 ? 10.539 31.766 4.73 1 93.56 114 LEU A N 1
ATOM 875 C CA . LEU A 1 114 ? 10.266 31.219 3.41 1 93.56 114 LEU A CA 1
ATOM 876 C C . LEU A 1 114 ? 8.766 31.266 3.107 1 93.56 114 LEU A C 1
ATOM 878 O O . LEU A 1 114 ? 8.359 31.141 1.951 1 93.56 114 LEU A O 1
ATOM 882 N N . SER A 1 115 ? 8.039 31.391 4.164 1 87.38 115 SER A N 1
ATOM 883 C CA . SER A 1 115 ? 6.598 31.406 3.934 1 87.38 115 SER A CA 1
ATOM 884 C C . SER A 1 115 ? 6.137 32.75 3.387 1 87.38 115 SER A C 1
ATOM 886 O O . SER A 1 115 ? 6.578 33.812 3.854 1 87.38 115 SER A O 1
ATOM 888 N N . LYS A 1 116 ? 5.391 32.625 2.301 1 80.75 116 LYS A N 1
ATOM 889 C CA . LYS A 1 116 ? 4.746 33.812 1.773 1 80.75 116 LYS A CA 1
ATOM 890 C C . LYS A 1 116 ? 3.271 33.875 2.168 1 80.75 116 LYS A C 1
ATOM 892 O O . LYS A 1 116 ? 2.604 32.844 2.219 1 80.75 116 LYS A O 1
ATOM 897 N N . PRO A 1 117 ? 2.883 35.094 2.523 1 78.81 117 PRO A N 1
ATOM 898 C CA . PRO A 1 117 ? 1.456 35.156 2.852 1 78.81 117 PRO A CA 1
ATOM 899 C C . PRO A 1 117 ? 0.563 34.625 1.731 1 78.81 117 PRO A C 1
ATOM 901 O O . PRO A 1 117 ? 0.801 34.938 0.558 1 78.81 117 PRO A O 1
ATOM 904 N N . HIS A 1 118 ? -0.261 33.781 2.154 1 80.88 118 HIS A N 1
ATOM 905 C CA . HIS A 1 118 ? -1.267 33.312 1.21 1 80.88 118 HIS A CA 1
ATOM 906 C C . HIS A 1 118 ? -2.277 34.406 0.883 1 80.88 118 HIS A C 1
ATOM 908 O O . HIS A 1 118 ? -2.66 35.188 1.76 1 80.88 118 HIS A O 1
ATOM 914 N N . PRO A 1 119 ? -2.727 34.406 -0.342 1 80.19 119 PRO A N 1
ATOM 915 C CA . PRO A 1 119 ? -3.691 35.438 -0.721 1 80.19 119 PRO A CA 1
ATOM 916 C C . PRO A 1 119 ? -4.938 35.438 0.163 1 80.19 119 PRO A C 1
ATOM 918 O O . PRO A 1 119 ? -5.582 36.469 0.329 1 80.19 119 PRO A O 1
ATOM 921 N N . SER A 1 120 ? -5.191 34.375 0.744 1 79.75 120 SER A N 1
ATOM 922 C CA . SER A 1 120 ? -6.371 34.281 1.596 1 79.75 120 SER A CA 1
ATOM 923 C C . SER A 1 120 ? -6.09 34.781 3.004 1 79.75 120 SER A C 1
ATOM 925 O O . SER A 1 120 ? -7.008 34.938 3.811 1 79.75 120 SER A O 1
ATOM 927 N N . GLN A 1 121 ? -4.852 35.062 3.285 1 81.88 121 GLN A N 1
ATOM 928 C CA . GLN A 1 121 ? -4.461 35.562 4.598 1 81.88 121 GLN A CA 1
ATOM 929 C C . GLN A 1 121 ? -3.568 36.812 4.469 1 81.88 121 GLN A C 1
ATOM 931 O O . GLN A 1 121 ? -2.438 36.812 4.957 1 81.88 121 GLN A O 1
ATOM 936 N N . PRO A 1 122 ? -4.09 37.812 3.939 1 79.5 122 PRO A N 1
ATOM 937 C CA . PRO A 1 122 ? -3.262 39 3.691 1 79.5 122 PRO A CA 1
ATOM 938 C C . PRO A 1 122 ? -2.795 39.656 4.98 1 79.5 122 PRO A C 1
ATOM 940 O O . PRO A 1 122 ? -1.733 40.281 5.004 1 79.5 122 PRO A O 1
ATOM 943 N N . ASP A 1 123 ? -3.516 39.531 6.016 1 84 123 ASP A N 1
ATOM 944 C CA . ASP A 1 123 ? -3.197 40.219 7.258 1 84 123 ASP A CA 1
ATOM 945 C C . ASP A 1 123 ? -2.49 39.281 8.242 1 84 123 ASP A C 1
ATOM 947 O O . ASP A 1 123 ? -2.48 39.531 9.445 1 84 123 ASP A O 1
ATOM 951 N N . PHE A 1 124 ? -2.002 38.281 7.707 1 88.75 124 PHE A N 1
ATOM 952 C CA . PHE A 1 124 ? -1.325 37.344 8.602 1 88.75 124 PHE A CA 1
ATOM 953 C C . PHE A 1 124 ? -0.08 37.969 9.203 1 88.75 124 PHE A C 1
ATOM 955 O O . PHE A 1 124 ? 0.661 38.688 8.516 1 88.75 124 PHE A O 1
ATOM 962 N N . SER A 1 125 ? 0.108 37.781 10.547 1 90.06 125 SER A N 1
ATOM 963 C CA . SER A 1 125 ? 1.291 38.25 11.266 1 90.06 125 SER A CA 1
ATOM 964 C C . SER A 1 125 ? 1.863 37.156 12.164 1 90.06 125 SER A C 1
ATOM 966 O O . SER A 1 125 ? 1.125 36.531 12.914 1 90.06 125 SER A O 1
ATOM 968 N N . TRP A 1 126 ? 3.143 37 12.141 1 91.75 126 TRP A N 1
ATOM 969 C CA . TRP A 1 126 ? 3.834 36.031 12.992 1 91.75 126 TRP A CA 1
ATOM 970 C C . TRP A 1 126 ? 3.895 36.531 14.438 1 91.75 126 TRP A C 1
ATOM 972 O O . TRP A 1 126 ? 4.211 35.75 15.344 1 91.75 126 TRP A O 1
ATOM 982 N N . ASP A 1 127 ? 3.592 37.781 14.578 1 90.94 127 ASP A N 1
ATOM 983 C CA . ASP A 1 127 ? 3.775 38.406 15.883 1 90.94 127 ASP A CA 1
ATOM 984 C C . ASP A 1 127 ? 2.461 38.469 16.656 1 90.94 127 ASP A C 1
ATOM 986 O O . ASP A 1 127 ? 2.438 38.844 17.828 1 90.94 127 ASP A O 1
ATOM 990 N N . VAL A 1 128 ? 1.416 38.125 16.016 1 91.81 128 VAL A N 1
ATOM 991 C CA . VAL A 1 128 ? 0.099 38.125 16.641 1 91.81 128 VAL A CA 1
ATOM 992 C C . VAL A 1 128 ? -0.418 36.688 16.781 1 91.81 128 VAL A C 1
ATOM 994 O O . VAL A 1 128 ? -0.366 35.906 15.836 1 91.81 128 VAL A O 1
ATOM 997 N N . ASP A 1 129 ? -0.877 36.438 17.984 1 92 129 ASP A N 1
ATOM 998 C CA . ASP A 1 129 ? -1.475 35.125 18.188 1 92 129 ASP A CA 1
ATOM 999 C C . ASP A 1 129 ? -2.816 35 17.469 1 92 129 ASP A C 1
ATOM 1001 O O . ASP A 1 129 ? -3.686 35.875 17.625 1 92 129 ASP A O 1
ATOM 1005 N N . SER A 1 130 ? -2.963 34.125 16.578 1 90.69 130 SER A N 1
ATOM 1006 C CA . SER A 1 130 ? -4.148 33.875 15.766 1 90.69 130 SER A CA 1
ATOM 1007 C C . SER A 1 130 ? -4.312 32.375 15.492 1 90.69 130 SER A C 1
ATOM 1009 O O . SER A 1 130 ? -3.367 31.594 15.656 1 90.69 130 SER A O 1
ATOM 1011 N N . PRO A 1 131 ? -5.5 31.969 15.188 1 88.69 131 PRO A N 1
ATOM 1012 C CA . PRO A 1 131 ? -5.703 30.562 14.812 1 88.69 131 PRO A CA 1
ATOM 1013 C C . PRO A 1 131 ? -4.805 30.125 13.656 1 88.69 131 PRO A C 1
ATOM 1015 O O . PRO A 1 131 ? -4.297 29.016 13.656 1 88.69 131 PRO A O 1
ATOM 1018 N N . ALA A 1 132 ? -4.648 30.984 12.742 1 89 132 ALA A N 1
ATOM 1019 C CA . ALA A 1 132 ? -3.789 30.672 11.602 1 89 132 ALA A CA 1
ATOM 1020 C C . ALA A 1 132 ? -2.344 30.453 12.047 1 89 132 ALA A C 1
ATOM 1022 O O . ALA A 1 132 ? -1.664 29.547 11.562 1 89 132 ALA A O 1
ATOM 1023 N N . ARG A 1 133 ? -1.881 31.344 12.906 1 92.19 133 ARG A N 1
ATOM 1024 C CA . ARG A 1 133 ? -0.524 31.188 13.422 1 92.19 133 ARG A CA 1
ATOM 1025 C C . ARG A 1 133 ? -0.378 29.891 14.211 1 92.19 133 ARG A C 1
ATOM 1027 O O . ARG A 1 133 ? 0.621 29.188 14.07 1 92.19 133 ARG A O 1
ATOM 1034 N N . GLN A 1 134 ? -1.355 29.578 15.047 1 93.19 134 GLN A N 1
ATOM 1035 C CA . GLN A 1 134 ? -1.322 28.344 15.82 1 93.19 134 GLN A CA 1
ATOM 1036 C C . GLN A 1 134 ? -1.289 27.125 14.914 1 93.19 134 GLN A C 1
ATOM 1038 O O . GLN A 1 134 ? -0.593 26.156 15.203 1 93.19 134 GLN A O 1
ATOM 1043 N N . ALA A 1 135 ? -2.033 27.219 13.859 1 92.62 135 ALA A N 1
ATOM 1044 C CA . ALA A 1 135 ? -2.051 26.141 12.875 1 92.62 135 ALA A CA 1
ATOM 1045 C C . ALA A 1 135 ? -0.678 25.969 12.227 1 92.62 135 ALA A C 1
ATOM 1047 O O . ALA A 1 135 ? -0.214 24.844 12.039 1 92.62 135 ALA A O 1
ATOM 1048 N N . LYS A 1 136 ? -0.062 26.984 11.914 1 92.75 136 LYS A N 1
ATOM 1049 C CA . LYS A 1 136 ? 1.272 26.938 11.328 1 92.75 136 LYS A CA 1
ATOM 1050 C C . LYS A 1 136 ? 2.293 26.391 12.328 1 92.75 136 LYS A C 1
ATOM 1052 O O . LYS A 1 136 ? 3.152 25.594 11.977 1 92.75 136 LYS A O 1
ATOM 1057 N N . LEU A 1 137 ? 2.188 26.828 13.562 1 94.19 137 LEU A N 1
ATOM 1058 C CA . LEU A 1 137 ? 3.119 26.422 14.609 1 94.19 137 LEU A CA 1
ATOM 1059 C C . LEU A 1 137 ? 3.061 24.922 14.836 1 94.19 137 LEU A C 1
ATOM 1061 O O . LEU A 1 137 ? 4.082 24.281 15.109 1 94.19 137 LEU A O 1
ATOM 1065 N N . ARG A 1 138 ? 1.922 24.391 14.688 1 94.75 138 ARG A N 1
ATOM 1066 C CA . ARG A 1 138 ? 1.737 22.969 14.906 1 94.75 138 ARG A CA 1
ATOM 1067 C C . ARG A 1 138 ? 2.629 22.141 13.977 1 94.75 138 ARG A C 1
ATOM 1069 O O . ARG A 1 138 ? 3.092 21.062 14.344 1 94.75 138 ARG A O 1
ATOM 1076 N N . MET A 1 139 ? 2.941 22.688 12.844 1 96.75 139 MET A N 1
ATOM 1077 C CA . MET A 1 139 ? 3.684 21.953 11.82 1 96.75 139 MET A CA 1
ATOM 1078 C C . MET A 1 139 ? 5.18 21.969 12.117 1 96.75 139 MET A C 1
ATOM 1080 O O . MET A 1 139 ? 5.953 21.25 11.469 1 96.75 139 MET A O 1
ATOM 1084 N N . VAL A 1 140 ? 5.605 22.75 13.164 1 97.94 140 VAL A N 1
ATOM 1085 C CA . VAL A 1 140 ? 7.023 22.812 13.5 1 97.94 140 VAL A CA 1
ATOM 1086 C C . VAL A 1 140 ? 7.227 22.438 14.961 1 97.94 140 VAL A C 1
ATOM 1088 O O . VAL A 1 140 ? 8.281 22.719 15.539 1 97.94 140 VAL A O 1
ATOM 1091 N N . ILE A 1 141 ? 6.227 21.969 15.617 1 98.38 141 ILE A N 1
ATOM 1092 C CA . ILE A 1 141 ? 6.336 21.281 16.906 1 98.38 141 ILE A CA 1
ATOM 1093 C C . ILE A 1 141 ? 6.562 19.797 16.672 1 98.38 141 ILE A C 1
ATOM 1095 O O . ILE A 1 141 ? 5.645 19.078 16.266 1 98.38 141 ILE A O 1
ATOM 1099 N N . LEU A 1 142 ? 7.742 19.344 16.906 1 98.75 142 LEU A N 1
ATOM 1100 C CA . LEU A 1 142 ? 8.195 18.062 16.375 1 98.75 142 LEU A CA 1
ATOM 1101 C C . LEU A 1 142 ? 8.648 17.141 17.5 1 98.75 142 LEU A C 1
ATOM 1103 O O . LEU A 1 142 ? 9.141 17.609 18.531 1 98.75 142 LEU A O 1
ATOM 1107 N N . PRO A 1 143 ? 8.422 15.773 17.297 1 98.81 143 PRO A N 1
ATOM 1108 C CA . PRO A 1 143 ? 9.055 14.836 18.219 1 98.81 143 PRO A CA 1
ATOM 1109 C C . PRO A 1 143 ? 10.562 15.062 18.359 1 98.81 143 PRO A C 1
ATOM 1111 O O . PRO A 1 143 ? 11.273 15.094 17.344 1 98.81 143 PRO A O 1
ATOM 1114 N N . THR A 1 144 ? 11.023 15.203 19.594 1 98.69 144 THR A N 1
ATOM 1115 C CA . THR A 1 144 ? 12.414 15.594 19.812 1 98.69 144 THR A CA 1
ATOM 1116 C C . THR A 1 144 ? 13.047 14.758 20.922 1 98.69 144 THR A C 1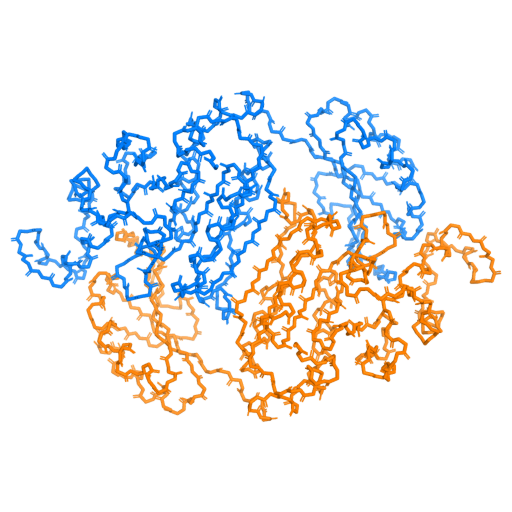
ATOM 1118 O O . THR A 1 144 ? 12.508 14.664 22.016 1 98.69 144 THR A O 1
ATOM 1121 N N . ASP A 1 145 ? 14.094 14.07 20.531 1 98.19 145 ASP A N 1
ATOM 1122 C CA . ASP A 1 145 ? 14.938 13.422 21.531 1 98.19 145 ASP A CA 1
ATOM 1123 C C . ASP A 1 145 ? 15.992 14.383 22.062 1 98.19 145 ASP A C 1
ATOM 1125 O O . ASP A 1 145 ? 17.031 14.586 21.438 1 98.19 145 ASP A O 1
ATOM 1129 N N . GLU A 1 146 ? 15.836 14.859 23.203 1 96.38 146 GLU A N 1
ATOM 1130 C CA . GLU A 1 146 ? 16.672 15.914 23.766 1 96.38 146 GLU A CA 1
ATOM 1131 C C . GLU A 1 146 ? 18.078 15.398 24.062 1 96.38 146 GLU A C 1
ATOM 1133 O O . GLU A 1 146 ? 19 16.188 24.25 1 96.38 146 GLU A O 1
ATOM 1138 N N . ALA A 1 147 ? 18.234 14.094 24.062 1 95.62 147 ALA A N 1
ATOM 1139 C CA . ALA A 1 147 ? 19.531 13.492 24.375 1 95.62 147 ALA A CA 1
ATOM 1140 C C . ALA A 1 147 ? 20.375 13.312 23.125 1 95.62 147 ALA A C 1
ATOM 1142 O O . ALA A 1 147 ? 21.562 12.969 23.219 1 95.62 147 ALA A O 1
ATOM 1143 N N . ARG A 1 148 ? 19.797 13.594 21.984 1 96.19 148 ARG A N 1
ATOM 1144 C CA . ARG A 1 148 ? 20.516 13.352 20.734 1 96.19 148 ARG A CA 1
ATOM 1145 C C . ARG A 1 148 ? 20.828 14.656 20.016 1 96.19 148 ARG A C 1
ATOM 1147 O O . ARG A 1 148 ? 20.125 15.656 20.203 1 96.19 148 ARG A O 1
ATOM 1154 N N . ASP A 1 149 ? 21.859 14.625 19.188 1 96.44 149 ASP A N 1
ATOM 1155 C CA . ASP A 1 149 ? 22.234 15.773 18.375 1 96.44 149 ASP A CA 1
ATOM 1156 C C . ASP A 1 149 ? 21.094 16.172 17.422 1 96.44 149 ASP A C 1
ATOM 1158 O O . ASP A 1 149 ? 20.547 15.32 16.719 1 96.44 149 ASP A O 1
ATOM 1162 N N . GLN A 1 150 ? 20.797 17.438 17.406 1 96 150 GLN A N 1
ATOM 1163 C CA . GLN A 1 150 ? 19.688 17.953 16.594 1 96 150 GLN A CA 1
ATOM 1164 C C . GLN A 1 150 ? 19.922 17.719 15.109 1 96 150 GLN A C 1
ATOM 1166 O O . GLN A 1 150 ? 19 17.469 14.352 1 96 150 GLN A O 1
ATOM 1171 N N . SER A 1 151 ? 21.188 17.797 14.742 1 95.62 151 SER A N 1
ATOM 1172 C CA . SER A 1 151 ? 21.531 17.672 13.328 1 95.62 151 SER A CA 1
ATOM 1173 C C . SER A 1 151 ? 21.234 16.266 12.812 1 95.62 151 SER A C 1
ATOM 1175 O O . SER A 1 151 ? 21.109 16.047 11.609 1 95.62 151 SER A O 1
ATOM 1177 N N . LYS A 1 152 ? 21.141 15.312 13.758 1 95.88 152 LYS A N 1
ATOM 1178 C CA . LYS A 1 152 ? 20.844 13.938 13.375 1 95.88 152 LYS A CA 1
ATOM 1179 C C . LYS A 1 152 ? 19.344 13.664 13.367 1 95.88 152 LYS A C 1
ATOM 1181 O O . LYS A 1 152 ? 18.891 12.656 12.812 1 95.88 152 LYS A O 1
ATOM 1186 N N . GLN A 1 153 ? 18.625 14.586 13.914 1 97.44 153 GLN A N 1
ATOM 1187 C CA . GLN A 1 153 ? 17.188 14.352 14.078 1 97.44 153 GLN A CA 1
ATOM 1188 C C . GLN A 1 153 ? 16.375 15.188 13.094 1 97.44 153 GLN A C 1
ATOM 1190 O O . GLN A 1 153 ? 15.258 14.812 12.727 1 97.44 153 GLN A O 1
ATOM 1195 N N . PHE A 1 154 ? 16.922 16.344 12.742 1 98.5 154 PHE A N 1
ATOM 1196 C CA . PHE A 1 154 ? 16.219 17.266 11.852 1 98.5 154 PHE A CA 1
ATOM 1197 C C . PHE A 1 154 ? 17.062 17.594 10.633 1 98.5 154 PHE A C 1
ATOM 1199 O O . PHE A 1 154 ? 18.047 18.328 10.727 1 98.5 154 PHE A O 1
ATOM 1206 N N . LEU A 1 155 ? 16.625 17.031 9.5 1 98.25 155 LEU A N 1
ATOM 1207 C CA . LEU A 1 155 ? 17.344 17.234 8.25 1 98.25 155 LEU A CA 1
ATOM 1208 C C . LEU A 1 155 ? 16.625 18.219 7.344 1 98.25 155 LEU A C 1
ATOM 1210 O O . LEU A 1 155 ? 15.414 18.094 7.129 1 98.25 155 LEU A O 1
ATOM 1214 N N . PHE A 1 156 ? 17.312 19.219 6.875 1 97.81 156 PHE A N 1
ATOM 1215 C CA . PHE A 1 156 ? 16.812 20.172 5.891 1 97.81 156 PHE A CA 1
ATOM 1216 C C . PHE A 1 156 ? 17.5 19.969 4.543 1 97.81 156 PHE A C 1
ATOM 1218 O O . PHE A 1 156 ? 18.375 20.75 4.164 1 97.81 156 PHE A O 1
ATOM 1225 N N . PRO A 1 157 ? 16.953 18.969 3.781 1 96.62 157 PRO A N 1
ATOM 1226 C CA . PRO A 1 157 ? 17.656 18.594 2.547 1 96.62 157 PRO A CA 1
ATOM 1227 C C . PRO A 1 157 ? 17.625 19.703 1.495 1 96.62 157 PRO A C 1
ATOM 1229 O O . PRO A 1 157 ? 18.438 19.703 0.565 1 96.62 157 PRO A O 1
ATOM 1232 N N . HIS A 1 158 ? 16.688 20.594 1.582 1 96.44 158 HIS A N 1
ATOM 1233 C CA . HIS A 1 158 ? 16.547 21.672 0.612 1 96.44 158 HIS A CA 1
ATOM 1234 C C . HIS A 1 158 ? 16.453 23.031 1.306 1 96.44 158 HIS A C 1
ATOM 1236 O O . HIS A 1 158 ? 15.633 23.219 2.203 1 96.44 158 HIS A O 1
ATOM 1242 N N . GLU A 1 159 ? 17.188 23.953 0.755 1 94.94 159 GLU A N 1
ATOM 1243 C CA . GLU A 1 159 ? 17.234 25.281 1.363 1 94.94 159 GLU A CA 1
ATOM 1244 C C . GLU A 1 159 ? 15.945 26.062 1.115 1 94.94 159 GLU A C 1
ATOM 1246 O O . GLU A 1 159 ? 15.609 26.969 1.872 1 94.94 159 GLU A O 1
ATOM 1251 N N . ASP A 1 160 ? 15.273 25.672 0.128 1 95.12 160 ASP A N 1
ATOM 1252 C CA . ASP A 1 160 ? 14.078 26.438 -0.241 1 95.12 160 ASP A CA 1
ATOM 1253 C C . ASP A 1 160 ? 12.828 25.828 0.399 1 95.12 160 ASP A C 1
ATOM 1255 O O . ASP A 1 160 ? 11.703 26.219 0.064 1 95.12 160 ASP A O 1
ATOM 1259 N N . LEU A 1 161 ? 13 24.844 1.258 1 95.75 161 LEU A N 1
ATOM 1260 C CA . LEU A 1 161 ? 11.898 24.266 2.018 1 95.75 161 LEU A CA 1
ATOM 1261 C C . LEU A 1 161 ? 12.109 24.469 3.516 1 95.75 161 LEU A C 1
ATOM 1263 O O . LEU A 1 161 ? 13.219 24.266 4.023 1 95.75 161 LEU A O 1
ATOM 1267 N N . TRP A 1 162 ? 11.039 24.828 4.145 1 96.56 162 TRP A N 1
ATOM 1268 C CA . TRP A 1 162 ? 11.156 25.047 5.582 1 96.56 162 TRP A CA 1
ATOM 1269 C C . TRP A 1 162 ? 10.906 23.75 6.352 1 96.56 162 TRP A C 1
ATOM 1271 O O . TRP A 1 162 ? 11.367 23.594 7.484 1 96.56 162 TRP A O 1
ATOM 1281 N N . VAL A 1 163 ? 10.125 22.812 5.766 1 96.06 163 VAL A N 1
ATOM 1282 C CA . VAL A 1 163 ? 9.75 21.594 6.457 1 96.06 163 VAL A CA 1
ATOM 1283 C C . VAL A 1 163 ? 10.945 20.641 6.52 1 96.06 163 VAL A C 1
ATOM 1285 O O . VAL A 1 163 ? 11.547 20.328 5.488 1 96.06 163 VAL A O 1
ATOM 1288 N N . PRO A 1 164 ? 11.32 20.203 7.691 1 97.88 164 PRO A N 1
ATOM 1289 C CA . PRO A 1 164 ? 12.414 19.234 7.805 1 97.88 164 PRO A CA 1
ATOM 1290 C C . PRO A 1 164 ? 11.938 17.781 7.656 1 97.88 164 PRO A C 1
ATOM 1292 O O . PRO A 1 164 ? 10.734 17.516 7.727 1 97.88 164 PRO A O 1
ATOM 1295 N N . VAL A 1 165 ? 12.914 16.938 7.34 1 98.69 165 VAL A N 1
ATOM 1296 C CA . VAL A 1 165 ? 12.703 15.516 7.602 1 98.69 165 VAL A CA 1
ATOM 1297 C C . VAL A 1 165 ? 13.07 15.195 9.055 1 98.69 165 VAL A C 1
ATOM 1299 O O . VAL A 1 165 ? 14.242 15.227 9.422 1 98.69 165 VAL A O 1
ATOM 1302 N N . ASN A 1 166 ? 12.062 15.016 9.852 1 98.75 166 ASN A N 1
ATOM 1303 C CA . ASN A 1 166 ? 12.273 14.633 11.242 1 98.75 166 ASN A CA 1
ATOM 1304 C C . ASN A 1 166 ? 12.625 13.148 11.367 1 98.75 166 ASN A C 1
ATOM 1306 O O . ASN A 1 166 ? 11.844 12.289 10.977 1 98.75 166 ASN A O 1
ATOM 1310 N N . VAL A 1 167 ? 13.82 12.836 11.859 1 98.62 167 VAL A N 1
ATOM 1311 C CA . VAL A 1 167 ? 14.289 11.461 12.039 1 98.62 167 VAL A CA 1
ATOM 1312 C C . VAL A 1 167 ? 14.086 11.031 13.484 1 98.62 167 VAL A C 1
ATOM 1314 O O . VAL A 1 167 ? 14.805 11.477 14.383 1 98.62 167 VAL A O 1
ATOM 1317 N N . VAL A 1 168 ? 13.164 10.117 13.688 1 98.62 168 VAL A N 1
ATOM 1318 C CA . VAL A 1 168 ? 12.797 9.664 15.023 1 98.62 168 VAL A CA 1
ATOM 1319 C C . VAL A 1 168 ? 13.352 8.266 15.266 1 98.62 168 VAL A C 1
ATOM 1321 O O . VAL A 1 168 ? 13.328 7.414 14.375 1 98.62 168 VAL A O 1
ATOM 1324 N N . ASN A 1 169 ? 13.859 7.98 16.438 1 98.12 169 ASN A N 1
ATOM 1325 C CA . ASN A 1 169 ? 14.391 6.691 16.875 1 98.12 169 ASN A CA 1
ATOM 1326 C C . ASN A 1 169 ? 15.547 6.234 15.984 1 98.12 169 ASN A C 1
ATOM 1328 O O . ASN A 1 169 ? 15.852 5.043 15.93 1 98.12 169 ASN A O 1
ATOM 1332 N N . GLY A 1 170 ? 16.047 7.121 15.242 1 97.5 170 GLY A N 1
ATOM 1333 C CA . GLY A 1 170 ? 17.266 6.887 14.461 1 97.5 170 GLY A CA 1
ATOM 1334 C C . GLY A 1 170 ? 16.969 6.371 13.062 1 97.5 170 GLY A C 1
ATOM 1335 O O . GLY A 1 170 ? 17.812 6.488 12.172 1 97.5 170 GLY A O 1
ATOM 1336 N N . ASN A 1 171 ? 15.742 5.836 12.867 1 98.25 171 ASN A N 1
ATOM 1337 C CA . ASN A 1 171 ? 15.562 5.207 11.562 1 98.25 171 ASN A CA 1
ATOM 1338 C C . ASN A 1 171 ? 14.164 5.457 11.008 1 98.25 171 ASN A C 1
ATOM 1340 O O . ASN A 1 171 ? 13.781 4.859 10 1 98.25 171 ASN A O 1
ATOM 1344 N N . VAL A 1 172 ? 13.359 6.297 11.656 1 98.81 172 VAL A N 1
ATOM 1345 C CA . VAL A 1 172 ? 12.047 6.688 11.148 1 98.81 172 VAL A CA 1
ATOM 1346 C C . VAL A 1 172 ? 12.117 8.102 10.586 1 98.81 172 VAL A C 1
ATOM 1348 O O . VAL A 1 172 ? 12.359 9.062 11.32 1 98.81 172 VAL A O 1
ATOM 1351 N N . HIS A 1 173 ? 11.914 8.25 9.297 1 98.88 173 HIS A N 1
ATOM 1352 C CA . HIS A 1 173 ? 11.945 9.539 8.602 1 98.88 173 HIS A CA 1
ATOM 1353 C C . HIS A 1 173 ? 10.539 10.008 8.25 1 98.88 173 HIS A C 1
ATOM 1355 O O . HIS A 1 173 ? 9.852 9.367 7.449 1 98.88 173 HIS A O 1
ATOM 1361 N N . ILE A 1 174 ? 10.125 11.102 8.781 1 98.88 174 ILE A N 1
ATOM 1362 C CA . ILE A 1 174 ? 8.758 11.586 8.617 1 98.88 174 ILE A CA 1
ATOM 1363 C C . ILE A 1 174 ? 8.68 12.562 7.445 1 98.88 174 ILE A C 1
ATOM 1365 O O . ILE A 1 174 ? 9.352 13.594 7.449 1 98.88 174 ILE A O 1
ATOM 1369 N N . LEU A 1 175 ? 7.895 12.242 6.449 1 98.69 175 LEU A N 1
ATOM 1370 C CA . LEU A 1 175 ? 7.75 13.078 5.266 1 98.69 175 LEU A CA 1
ATOM 1371 C C . LEU A 1 175 ? 6.285 13.438 5.031 1 98.69 175 LEU A C 1
ATOM 1373 O O . LEU A 1 175 ? 5.387 12.742 5.52 1 98.69 175 LEU A O 1
ATOM 1377 N N . PRO A 1 176 ? 5.992 14.547 4.316 1 97.31 176 PRO A N 1
ATOM 1378 C CA . PRO A 1 176 ? 4.617 14.945 4.008 1 97.31 176 PRO A CA 1
ATOM 1379 C C . PRO A 1 176 ? 3.951 14.031 2.98 1 97.31 176 PRO A C 1
ATOM 1381 O O . PRO A 1 176 ? 4.629 13.242 2.32 1 97.31 176 PRO A O 1
ATOM 1384 N N . GLY A 1 177 ? 2.691 14.219 2.893 1 96.31 177 GLY A N 1
ATOM 1385 C CA . GLY A 1 177 ? 1.917 13.383 1.993 1 96.31 177 GLY A CA 1
ATOM 1386 C C . GLY A 1 177 ? 1.832 13.938 0.584 1 96.31 177 GLY A C 1
ATOM 1387 O O . GLY A 1 177 ? 1.595 13.188 -0.369 1 96.31 177 GLY A O 1
ATOM 1388 N N . VAL A 1 178 ? 1.991 15.242 0.412 1 94.5 178 VAL A N 1
ATOM 1389 C CA . VAL A 1 178 ? 1.916 15.859 -0.907 1 94.5 178 VAL A CA 1
ATOM 1390 C C . VAL A 1 178 ? 3.012 15.297 -1.808 1 94.5 178 VAL A C 1
ATOM 1392 O O . VAL A 1 178 ? 4.199 15.438 -1.516 1 94.5 178 VAL A O 1
ATOM 1395 N N . PRO A 1 179 ? 2.652 14.734 -2.963 1 96.19 179 PRO A N 1
ATOM 1396 C CA . PRO A 1 179 ? 3.596 13.945 -3.758 1 96.19 179 PRO A CA 1
ATOM 1397 C C . PRO A 1 179 ? 4.84 14.734 -4.156 1 96.19 179 PRO A C 1
ATOM 1399 O O . PRO A 1 179 ? 5.965 14.273 -3.957 1 96.19 179 PRO A O 1
ATOM 1402 N N . ARG A 1 180 ? 4.691 15.914 -4.625 1 95.5 180 ARG A N 1
ATOM 1403 C CA . ARG A 1 180 ? 5.84 16.703 -5.07 1 95.5 180 ARG A CA 1
ATOM 1404 C C . ARG A 1 180 ? 6.781 16.984 -3.908 1 95.5 180 ARG A C 1
ATOM 1406 O O . ARG A 1 180 ? 8.008 16.922 -4.062 1 95.5 180 ARG A O 1
ATOM 1413 N N . LEU A 1 181 ? 6.219 17.375 -2.834 1 96.19 181 LEU A N 1
ATOM 1414 C CA . LEU A 1 181 ? 7.02 17.641 -1.644 1 96.19 181 LEU A CA 1
ATOM 1415 C C . LEU A 1 181 ? 7.684 16.359 -1.13 1 96.19 181 LEU A C 1
ATOM 1417 O O . LEU A 1 181 ? 8.859 16.375 -0.75 1 96.19 181 LEU A O 1
ATOM 1421 N N . PHE A 1 182 ? 6.953 15.258 -1.123 1 97.94 182 PHE A N 1
ATOM 1422 C CA . PHE A 1 182 ? 7.465 13.953 -0.716 1 97.94 182 PHE A CA 1
ATOM 1423 C C . PHE A 1 182 ? 8.688 13.57 -1.546 1 97.94 182 PHE A C 1
ATOM 1425 O O . PHE A 1 182 ? 9.734 13.227 -0.997 1 97.94 182 PHE A O 1
ATOM 1432 N N . GLU A 1 183 ? 8.531 13.648 -2.832 1 98.31 183 GLU A N 1
ATOM 1433 C CA . GLU A 1 183 ? 9.594 13.266 -3.76 1 98.31 183 GLU A CA 1
ATOM 1434 C C . GLU A 1 183 ? 10.82 14.148 -3.584 1 98.31 183 GLU A C 1
ATOM 1436 O O . GLU A 1 183 ? 11.953 13.648 -3.541 1 98.31 183 GLU A O 1
ATOM 1441 N N . LYS A 1 184 ? 10.57 15.445 -3.479 1 97.94 184 LYS A N 1
ATOM 1442 C CA . LYS A 1 184 ? 11.664 16.391 -3.328 1 97.94 184 LYS A CA 1
ATOM 1443 C C . LYS A 1 184 ? 12.461 16.125 -2.053 1 97.94 184 LYS A C 1
ATOM 1445 O O . LYS A 1 184 ? 13.695 16.078 -2.08 1 97.94 184 LYS A O 1
ATOM 1450 N N . LEU A 1 185 ? 11.781 15.914 -0.992 1 98.44 185 LEU A N 1
ATOM 1451 C CA . LEU A 1 185 ? 12.445 15.664 0.281 1 98.44 185 LEU A CA 1
ATOM 1452 C C . LEU A 1 185 ? 13.156 14.312 0.26 1 98.44 185 LEU A C 1
ATOM 1454 O O . LEU A 1 185 ? 14.289 14.195 0.734 1 98.44 185 LEU A O 1
ATOM 1458 N N . LEU A 1 186 ? 12.508 13.312 -0.287 1 98.44 186 LEU A N 1
ATOM 1459 C CA . LEU A 1 186 ? 13.117 11.992 -0.375 1 98.44 186 LEU A CA 1
ATOM 1460 C C . LEU A 1 186 ? 14.406 12.039 -1.192 1 98.44 186 LEU A C 1
ATOM 1462 O O . LEU A 1 186 ? 15.438 11.516 -0.767 1 98.44 186 LEU A O 1
ATOM 1466 N N . ASP A 1 187 ? 14.359 12.672 -2.301 1 97.88 187 ASP A N 1
ATOM 1467 C CA . ASP A 1 187 ? 15.547 12.836 -3.145 1 97.88 187 ASP A CA 1
ATOM 1468 C C . ASP A 1 187 ? 16.656 13.57 -2.396 1 97.88 187 ASP A C 1
ATOM 1470 O O . ASP A 1 187 ? 17.844 13.258 -2.572 1 97.88 187 ASP A O 1
ATOM 1474 N N . GLY A 1 188 ? 16.234 14.508 -1.602 1 98 188 GLY A N 1
ATOM 1475 C CA . GLY A 1 188 ? 17.203 15.305 -0.855 1 98 188 GLY A CA 1
ATOM 1476 C C . GLY A 1 188 ? 17.922 14.516 0.217 1 98 188 GLY A C 1
ATOM 1477 O O . GLY A 1 188 ? 18.953 14.961 0.732 1 98 188 GLY A O 1
ATOM 1478 N N . LEU A 1 189 ? 17.422 13.352 0.536 1 97.38 189 LEU A N 1
ATOM 1479 C CA . LEU A 1 189 ? 18.031 12.531 1.578 1 97.38 189 LEU A CA 1
ATOM 1480 C C . LEU A 1 189 ? 19.203 11.719 1.022 1 97.38 189 LEU A C 1
ATOM 1482 O O . LEU A 1 189 ? 19.984 11.148 1.784 1 97.38 189 LEU A O 1
ATOM 1486 N N . LYS A 1 190 ? 19.359 11.625 -0.259 1 94.25 190 LYS A N 1
ATOM 1487 C CA . LYS A 1 190 ? 20.344 10.75 -0.9 1 94.25 190 LYS A CA 1
ATOM 1488 C C . LYS A 1 190 ? 21.75 11.023 -0.38 1 94.25 190 LYS A C 1
ATOM 1490 O O . LYS A 1 190 ? 22.469 10.094 0 1 94.25 190 LYS A O 1
ATOM 1495 N N . PRO A 1 191 ? 22.156 12.305 -0.217 1 93.25 191 PRO A N 1
ATOM 1496 C CA . PRO A 1 191 ? 23.547 12.57 0.209 1 93.25 191 PRO A CA 1
ATOM 1497 C C . PRO A 1 191 ? 23.844 12.023 1.602 1 93.25 191 PRO A C 1
ATOM 1499 O O . PRO A 1 191 ? 24.984 11.641 1.886 1 93.25 191 PRO A O 1
ATOM 1502 N N . VAL A 1 192 ? 22.859 11.945 2.42 1 91.94 192 VAL A N 1
ATOM 1503 C CA . VAL A 1 192 ? 23.094 11.5 3.789 1 91.94 192 VAL A CA 1
ATOM 1504 C C . VAL A 1 192 ? 22.938 9.984 3.871 1 91.94 192 VAL A C 1
ATOM 1506 O O . VAL A 1 192 ? 23.531 9.336 4.734 1 91.94 192 VAL A O 1
ATOM 1509 N N . LEU A 1 193 ? 22.203 9.391 2.955 1 92.56 193 LEU A N 1
ATOM 1510 C CA . LEU A 1 193 ? 21.891 7.969 3.037 1 92.56 193 LEU A CA 1
ATOM 1511 C C . LEU A 1 193 ? 22.922 7.141 2.258 1 92.56 193 LEU A C 1
ATOM 1513 O O . LEU A 1 193 ? 23.25 6.023 2.652 1 92.56 193 LEU A O 1
ATOM 1517 N N . VAL A 1 194 ? 23.453 7.66 1.185 1 91.81 194 VAL A N 1
ATOM 1518 C CA . VAL A 1 194 ? 24.281 6.914 0.245 1 91.81 194 VAL A CA 1
ATOM 1519 C C . VAL A 1 194 ? 25.516 6.375 0.962 1 91.81 194 VAL A C 1
ATOM 1521 O O . VAL A 1 194 ? 25.875 5.199 0.812 1 91.81 194 VAL A O 1
ATOM 1524 N N . PRO A 1 195 ? 26.172 7.184 1.879 1 91.62 195 PRO A N 1
ATOM 1525 C CA . PRO A 1 195 ? 27.359 6.676 2.568 1 91.62 195 PRO A CA 1
ATOM 1526 C C . PRO A 1 195 ? 27.047 5.508 3.498 1 91.62 195 PRO A C 1
ATOM 1528 O O . PRO A 1 195 ? 27.953 4.805 3.943 1 91.62 195 PRO A O 1
ATOM 1531 N N . ARG A 1 196 ? 25.781 5.305 3.777 1 92.88 196 ARG A N 1
ATOM 1532 C CA . ARG A 1 196 ? 25.375 4.266 4.719 1 92.88 196 ARG A CA 1
ATOM 1533 C C . ARG A 1 196 ? 24.859 3.031 3.988 1 92.88 196 ARG A C 1
ATOM 1535 O O . ARG A 1 196 ? 24.438 2.059 4.621 1 92.88 196 ARG A O 1
ATOM 1542 N N . LEU A 1 197 ? 24.844 3.059 2.732 1 91.75 197 LEU A N 1
ATOM 1543 C CA . LEU A 1 197 ? 24.328 1.938 1.956 1 91.75 197 LEU A CA 1
ATOM 1544 C C . LEU A 1 197 ? 25.391 0.852 1.797 1 91.75 197 LEU A C 1
ATOM 1546 O O . LEU A 1 197 ? 26.578 1.089 2.047 1 91.75 197 LEU A O 1
ATOM 1550 N N . THR A 1 198 ? 24.953 -0.338 1.464 1 82.75 198 THR A N 1
ATOM 1551 C CA . THR A 1 198 ? 25.859 -1.452 1.217 1 82.75 198 THR A CA 1
ATOM 1552 C C . THR A 1 198 ? 26.812 -1.128 0.07 1 82.75 198 THR A C 1
ATOM 1554 O O . THR A 1 198 ? 28 -1.464 0.127 1 82.75 198 THR A O 1
ATOM 1557 N N . ASP A 1 199 ? 26.281 -0.584 -1.014 1 79.25 199 ASP A N 1
ATOM 1558 C CA . ASP A 1 199 ? 27.094 -0.057 -2.115 1 79.25 199 ASP A CA 1
ATOM 1559 C C . ASP A 1 199 ? 27.234 1.46 -2.014 1 79.25 199 ASP A C 1
ATOM 1561 O O . ASP A 1 199 ? 26.344 2.203 -2.443 1 79.25 199 ASP A O 1
ATOM 1565 N N . PRO A 1 200 ? 28.297 1.835 -1.553 1 73.19 200 PRO A N 1
ATOM 1566 C CA . PRO A 1 200 ? 28.438 3.264 -1.26 1 73.19 200 PRO A CA 1
ATOM 1567 C C . PRO A 1 200 ? 28.438 4.125 -2.52 1 73.19 200 PRO A C 1
ATOM 1569 O O . PRO A 1 200 ? 28.312 5.348 -2.438 1 73.19 200 PRO A O 1
ATOM 1572 N N . GLU A 1 201 ? 28.609 3.385 -3.674 1 74.5 201 GLU A N 1
ATOM 1573 C CA . GLU A 1 201 ? 28.531 4.152 -4.914 1 74.5 201 GLU A CA 1
ATOM 1574 C C . GLU A 1 201 ? 27.094 4.336 -5.367 1 74.5 201 GLU A C 1
ATOM 1576 O O . GLU A 1 201 ? 26.797 5.168 -6.227 1 74.5 201 GLU A O 1
ATOM 1581 N N . GLY A 1 202 ? 26.312 3.596 -4.695 1 66.94 202 GLY A N 1
ATOM 1582 C CA . GLY A 1 202 ? 24.891 3.74 -4.973 1 66.94 202 GLY A CA 1
ATOM 1583 C C . GLY A 1 202 ? 24.516 3.271 -6.363 1 66.94 202 GLY A C 1
ATOM 1584 O O . GLY A 1 202 ? 23.703 3.912 -7.039 1 66.94 202 GLY A O 1
ATOM 1585 N N . LYS A 1 203 ? 25.266 2.225 -6.898 1 76.81 203 LYS A N 1
ATOM 1586 C CA . LYS A 1 203 ? 25.016 1.789 -8.266 1 76.81 203 LYS A CA 1
ATOM 1587 C C . LYS A 1 203 ? 23.641 1.146 -8.406 1 76.81 203 LYS A C 1
ATOM 1589 O O . LYS A 1 203 ? 23.125 0.993 -9.516 1 76.81 203 LYS A O 1
ATOM 1594 N N . GLY A 1 204 ? 22.984 0.919 -7.328 1 84 204 GLY A N 1
ATOM 1595 C CA . GLY A 1 204 ? 21.609 0.444 -7.379 1 84 204 GLY A CA 1
ATOM 1596 C C . GLY A 1 204 ? 21.5 -1.008 -7.801 1 84 204 GLY A C 1
ATOM 1597 O O . GLY A 1 204 ? 22.484 -1.742 -7.793 1 84 204 GLY A O 1
ATOM 1598 N N . LEU A 1 205 ? 20.312 -1.515 -8.047 1 90.75 205 LEU A N 1
ATOM 1599 C CA . LEU A 1 205 ? 20.016 -2.854 -8.539 1 90.75 205 LEU A CA 1
ATOM 1600 C C . LEU A 1 205 ? 19.828 -2.846 -10.055 1 90.75 205 LEU A C 1
ATOM 1602 O O . LEU A 1 205 ? 19.422 -1.834 -10.625 1 90.75 205 LEU A O 1
ATOM 1606 N N . ALA A 1 206 ? 20.219 -3.932 -10.602 1 92.81 206 ALA A N 1
ATOM 1607 C CA . ALA A 1 206 ? 19.969 -4.137 -12.031 1 92.81 206 ALA A CA 1
ATOM 1608 C C . ALA A 1 206 ? 18.719 -4.988 -12.25 1 92.81 206 ALA A C 1
ATOM 1610 O O . ALA A 1 206 ? 18.422 -5.898 -11.461 1 92.81 206 ALA A O 1
ATOM 1611 N N . ARG A 1 207 ? 18.031 -4.625 -13.297 1 95.06 207 ARG A N 1
ATOM 1612 C CA . ARG A 1 207 ? 16.859 -5.391 -13.688 1 95.06 207 ARG A CA 1
ATOM 1613 C C . ARG A 1 207 ? 16.844 -5.648 -15.188 1 95.06 207 ARG A C 1
ATOM 1615 O O . ARG A 1 207 ? 17.062 -4.734 -15.984 1 95.06 207 ARG A O 1
ATOM 1622 N N . VAL A 1 208 ? 16.609 -6.891 -15.531 1 96.62 208 VAL A N 1
ATOM 1623 C CA . VAL A 1 208 ? 16.438 -7.281 -16.922 1 96.62 208 VAL A CA 1
ATOM 1624 C C . VAL A 1 208 ? 15.039 -7.871 -17.125 1 96.62 208 VAL A C 1
ATOM 1626 O O . VAL A 1 208 ? 14.555 -8.633 -16.281 1 96.62 208 VAL A O 1
ATOM 1629 N N . LEU A 1 209 ? 14.43 -7.465 -18.219 1 96.06 209 LEU A N 1
ATOM 1630 C CA . LEU A 1 209 ? 13.102 -7.957 -18.562 1 96.06 209 LEU A CA 1
ATOM 1631 C C . LEU A 1 209 ? 13.164 -8.82 -19.828 1 96.06 209 LEU A C 1
ATOM 1633 O O . LEU A 1 209 ? 13.758 -8.422 -20.828 1 96.06 209 LEU A O 1
ATOM 1637 N N . ILE A 1 210 ? 12.57 -9.953 -19.734 1 96.5 210 ILE A N 1
ATOM 1638 C CA . ILE A 1 210 ? 12.484 -10.852 -20.875 1 96.5 210 ILE A CA 1
ATOM 1639 C C . ILE A 1 210 ? 11.023 -11.203 -21.141 1 96.5 210 ILE A C 1
ATOM 1641 O O . ILE A 1 210 ? 10.367 -11.836 -20.312 1 96.5 210 ILE A O 1
ATOM 1645 N N . SER A 1 211 ? 10.57 -10.781 -22.297 1 95.31 211 SER A N 1
ATOM 1646 C CA . SER A 1 211 ? 9.211 -11.117 -22.719 1 95.31 211 SER A CA 1
ATOM 1647 C C . SER A 1 211 ? 9.133 -12.547 -23.25 1 95.31 211 SER A C 1
ATOM 1649 O O . SER A 1 211 ? 10.031 -13.008 -23.953 1 95.31 211 SER A O 1
ATOM 1651 N N . THR A 1 212 ? 8.078 -13.266 -22.891 1 94.75 212 THR A N 1
ATOM 1652 C CA . THR A 1 212 ? 7.934 -14.648 -23.328 1 94.75 212 THR A CA 1
ATOM 1653 C C . THR A 1 212 ? 6.539 -14.891 -23.891 1 94.75 212 THR A C 1
ATOM 1655 O O . THR A 1 212 ? 5.543 -14.477 -23.297 1 94.75 212 THR A O 1
ATOM 1658 N N . PRO A 1 213 ? 6.473 -15.57 -25 1 91.12 213 PRO A N 1
ATOM 1659 C CA . PRO A 1 213 ? 5.172 -15.938 -25.562 1 91.12 213 PRO A CA 1
ATOM 1660 C C . PRO A 1 213 ? 4.598 -17.203 -24.938 1 91.12 213 PRO A C 1
ATOM 1662 O O . PRO A 1 213 ? 3.457 -17.578 -25.234 1 91.12 213 PRO A O 1
ATOM 1665 N N . LEU A 1 214 ? 5.383 -17.844 -24.188 1 90.88 214 LEU A N 1
ATOM 1666 C CA . LEU A 1 214 ? 4.965 -19.125 -23.641 1 90.88 214 LEU A CA 1
ATOM 1667 C C . LEU A 1 214 ? 4.039 -18.922 -22.438 1 90.88 214 LEU A C 1
ATOM 1669 O O . LEU A 1 214 ? 4.125 -17.906 -21.75 1 90.88 214 LEU A O 1
ATOM 1673 N N . ALA A 1 215 ? 3.232 -19.953 -22.266 1 89.44 215 ALA A N 1
ATOM 1674 C CA . ALA A 1 215 ? 2.395 -19.969 -21.062 1 89.44 215 ALA A CA 1
ATOM 1675 C C . ALA A 1 215 ? 3.244 -20.062 -19.797 1 89.44 215 ALA A C 1
ATOM 1677 O O . ALA A 1 215 ? 4.34 -20.625 -19.828 1 89.44 215 ALA A O 1
ATOM 1678 N N . GLU A 1 216 ? 2.691 -19.469 -18.719 1 90.44 216 GLU A N 1
ATOM 1679 C CA . GLU A 1 216 ? 3.428 -19.5 -17.469 1 90.44 216 GLU A CA 1
ATOM 1680 C C . GLU A 1 216 ? 3.697 -20.938 -17.016 1 90.44 216 GLU A C 1
ATOM 1682 O O . GLU A 1 216 ? 4.754 -21.219 -16.453 1 90.44 216 GLU A O 1
ATOM 1687 N N . SER A 1 217 ? 2.74 -21.844 -17.219 1 90.25 217 SER A N 1
ATOM 1688 C CA . SER A 1 217 ? 2.896 -23.234 -16.844 1 90.25 217 SER A CA 1
ATOM 1689 C C . SER A 1 217 ? 3.975 -23.922 -17.672 1 90.25 217 SER A C 1
ATOM 1691 O O . SER A 1 217 ? 4.602 -24.875 -17.219 1 90.25 217 SER A O 1
ATOM 1693 N N . ALA A 1 218 ? 4.188 -23.375 -18.859 1 89.5 218 ALA A N 1
ATOM 1694 C CA . ALA A 1 218 ? 5.188 -23.953 -19.75 1 89.5 218 ALA A CA 1
ATOM 1695 C C . ALA A 1 218 ? 6.598 -23.594 -19.312 1 89.5 218 ALA A C 1
ATOM 1697 O O . ALA A 1 218 ? 7.539 -24.359 -19.5 1 89.5 218 ALA A O 1
ATOM 1698 N N . VAL A 1 219 ? 6.688 -22.484 -18.672 1 93.19 219 VAL A N 1
ATOM 1699 C CA . VAL A 1 219 ? 8.031 -22.016 -18.328 1 93.19 219 VAL A CA 1
ATOM 1700 C C . VAL A 1 219 ? 8.32 -22.312 -16.859 1 93.19 219 VAL A C 1
ATOM 1702 O O . VAL A 1 219 ? 9.453 -22.141 -16.391 1 93.19 219 VAL A O 1
ATOM 1705 N N . ALA A 1 220 ? 7.395 -22.812 -16.125 1 93.94 220 ALA A N 1
ATOM 1706 C CA . ALA A 1 220 ? 7.488 -22.984 -14.68 1 93.94 220 ALA A CA 1
ATOM 1707 C C . ALA A 1 220 ? 8.672 -23.875 -14.305 1 93.94 220 ALA A C 1
ATOM 1709 O O . ALA A 1 220 ? 9.445 -23.547 -13.406 1 93.94 220 ALA A O 1
ATOM 1710 N N . GLY A 1 221 ? 8.805 -24.969 -14.969 1 93.12 221 GLY A N 1
ATOM 1711 C CA . GLY A 1 221 ? 9.891 -25.891 -14.68 1 93.12 221 GLY A CA 1
ATOM 1712 C C . GLY A 1 221 ? 11.266 -25.266 -14.859 1 93.12 221 GLY A C 1
ATOM 1713 O O . GLY A 1 221 ? 12.109 -25.344 -13.961 1 93.12 221 GLY A O 1
ATOM 1714 N N . PHE A 1 222 ? 11.445 -24.641 -16.031 1 95.25 222 PHE A N 1
ATOM 1715 C CA . PHE A 1 222 ? 12.711 -23.984 -16.312 1 95.25 222 PHE A CA 1
ATOM 1716 C C . PHE A 1 222 ? 13.016 -22.922 -15.273 1 95.25 222 PHE A C 1
ATOM 1718 O O . PHE A 1 222 ? 14.125 -22.859 -14.742 1 95.25 222 PHE A O 1
ATOM 1725 N N . LEU A 1 223 ? 12.031 -22.109 -14.945 1 96.5 223 LEU A N 1
ATOM 1726 C CA . LEU A 1 223 ? 12.242 -20.984 -14.039 1 96.5 223 LEU A CA 1
ATOM 1727 C C . LEU A 1 223 ? 12.57 -21.469 -12.633 1 96.5 223 LEU A C 1
ATOM 1729 O O . LEU A 1 223 ? 13.352 -20.844 -11.922 1 96.5 223 LEU A O 1
ATOM 1733 N N . THR A 1 224 ? 11.977 -22.516 -12.211 1 95.31 224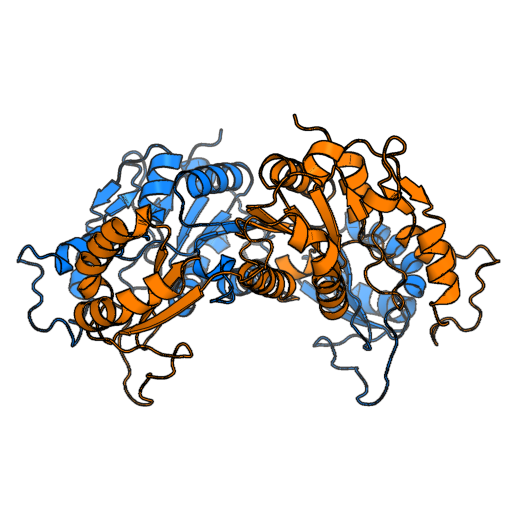 THR A N 1
ATOM 1734 C CA . THR A 1 224 ? 12.258 -23.078 -10.898 1 95.31 224 THR A CA 1
ATOM 1735 C C . THR A 1 224 ? 13.719 -23.5 -10.789 1 95.31 224 THR A C 1
ATOM 1737 O O . THR A 1 224 ? 14.406 -23.125 -9.836 1 95.31 224 THR A O 1
ATOM 1740 N N . GLN A 1 225 ? 14.148 -24.219 -11.758 1 96.25 225 GLN A N 1
ATOM 1741 C CA . GLN A 1 225 ? 15.531 -24.672 -11.781 1 96.25 225 GLN A CA 1
ATOM 1742 C C . GLN A 1 225 ? 16.5 -23.5 -11.898 1 96.25 225 GLN A C 1
ATOM 1744 O O . GLN A 1 225 ? 17.531 -23.453 -11.211 1 96.25 225 GLN A O 1
ATOM 1749 N N . PHE A 1 226 ? 16.156 -22.641 -12.781 1 97.5 226 PHE A N 1
ATOM 1750 C CA . PHE A 1 226 ? 17 -21.469 -13.031 1 97.5 226 PHE A CA 1
ATOM 1751 C C . PHE A 1 226 ? 17.109 -20.609 -11.773 1 97.5 226 PHE A C 1
ATOM 1753 O O . PHE A 1 226 ? 18.203 -20.156 -11.422 1 97.5 226 PHE A O 1
ATOM 1760 N N . ALA A 1 227 ? 16.031 -20.359 -11.109 1 96.94 227 ALA A N 1
ATOM 1761 C CA . ALA A 1 227 ? 16.016 -19.562 -9.875 1 96.94 227 ALA A CA 1
ATOM 1762 C C . ALA A 1 227 ? 16.891 -20.219 -8.805 1 96.94 227 ALA A C 1
ATOM 1764 O O . ALA A 1 227 ? 17.594 -19.516 -8.07 1 96.94 227 ALA A O 1
ATOM 1765 N N . ALA A 1 228 ? 16.828 -21.5 -8.695 1 96.44 228 ALA A N 1
ATOM 1766 C CA . ALA A 1 228 ? 17.656 -22.234 -7.723 1 96.44 228 ALA A CA 1
ATOM 1767 C C . ALA A 1 228 ? 19.141 -22.062 -8.031 1 96.44 228 ALA A C 1
ATOM 1769 O O . ALA A 1 228 ? 19.969 -21.984 -7.117 1 96.44 228 ALA A O 1
ATOM 1770 N N . LYS A 1 229 ? 19.422 -22.031 -9.281 1 97.19 229 LYS A N 1
ATOM 1771 C CA . LYS A 1 229 ? 20.797 -21.906 -9.75 1 97.19 229 LYS A CA 1
ATOM 1772 C C . LYS A 1 229 ? 21.359 -20.531 -9.445 1 97.19 229 LYS A C 1
ATOM 1774 O O . LYS A 1 229 ? 22.5 -20.406 -8.977 1 97.19 229 LYS A O 1
ATOM 1779 N N . VAL A 1 230 ? 20.625 -19.5 -9.633 1 97.56 230 VAL A N 1
ATOM 1780 C CA . VAL A 1 230 ? 21.188 -18.156 -9.625 1 97.56 230 VAL A CA 1
ATOM 1781 C C . VAL A 1 230 ? 20.875 -17.484 -8.289 1 97.56 230 VAL A C 1
ATOM 1783 O O . VAL A 1 230 ? 21.516 -16.484 -7.938 1 97.56 230 VAL A O 1
ATOM 1786 N N . GLY A 1 231 ? 19.969 -18.016 -7.523 1 95.44 231 GLY A N 1
ATOM 1787 C CA . GLY A 1 231 ? 19.562 -17.453 -6.25 1 95.44 231 GLY A CA 1
ATOM 1788 C C . GLY A 1 231 ? 20.734 -17.219 -5.301 1 95.44 231 GLY A C 1
ATOM 1789 O O . GLY A 1 231 ? 20.906 -16.109 -4.777 1 95.44 231 GLY A O 1
ATOM 1790 N N . PRO A 1 232 ? 21.516 -18.219 -5.086 1 95.69 232 PRO A N 1
ATOM 1791 C CA . PRO A 1 232 ? 22.656 -18.094 -4.176 1 95.69 232 PRO A CA 1
ATOM 1792 C C . PRO A 1 232 ? 23.609 -16.984 -4.594 1 95.69 232 PRO A C 1
ATOM 1794 O O . PRO A 1 232 ? 24.391 -16.484 -3.771 1 95.69 232 PRO A O 1
ATOM 1797 N N . LYS A 1 233 ? 23.562 -16.609 -5.801 1 95.38 233 LYS A N 1
ATOM 1798 C CA . LYS A 1 233 ? 24.438 -15.562 -6.297 1 95.38 233 LYS A CA 1
ATOM 1799 C C . LYS A 1 233 ? 23.766 -14.195 -6.223 1 95.38 233 LYS A C 1
ATOM 1801 O O . LYS A 1 233 ? 24.266 -13.219 -6.785 1 95.38 233 LYS A O 1
ATOM 1806 N N . GLY A 1 234 ? 22.625 -14.156 -5.664 1 92.62 234 GLY A N 1
ATOM 1807 C CA . GLY A 1 234 ? 21.984 -12.883 -5.371 1 92.62 234 GLY A CA 1
ATOM 1808 C C . GLY A 1 234 ? 21.047 -12.422 -6.469 1 92.62 234 GLY A C 1
ATOM 1809 O O . GLY A 1 234 ? 20.688 -11.242 -6.535 1 92.62 234 GLY A O 1
ATOM 1810 N N . VAL A 1 235 ? 20.672 -13.297 -7.371 1 96.19 235 VAL A N 1
ATOM 1811 C CA . VAL A 1 235 ? 19.766 -12.922 -8.453 1 96.19 235 VAL A CA 1
ATOM 1812 C C . VAL A 1 235 ? 18.359 -13.453 -8.156 1 96.19 235 VAL A C 1
ATOM 1814 O O . VAL A 1 235 ? 18.188 -14.641 -7.898 1 96.19 235 VAL A O 1
ATOM 1817 N N . LYS A 1 236 ? 17.453 -12.562 -8.172 1 95.5 236 LYS A N 1
ATOM 1818 C CA . LYS A 1 236 ? 16.062 -12.945 -8.016 1 95.5 236 LYS A CA 1
ATOM 1819 C C . LYS A 1 236 ? 15.375 -13.086 -9.375 1 95.5 236 LYS A C 1
ATOM 1821 O O . LYS A 1 236 ? 15.531 -12.234 -10.25 1 95.5 236 LYS A O 1
ATOM 1826 N N . VAL A 1 237 ? 14.641 -14.188 -9.508 1 96.75 237 VAL A N 1
ATOM 1827 C CA . VAL A 1 237 ? 13.906 -14.461 -10.734 1 96.75 237 VAL A CA 1
ATOM 1828 C C . VAL A 1 237 ? 12.406 -14.359 -10.469 1 96.75 237 VAL A C 1
ATOM 1830 O O . VAL A 1 237 ? 11.906 -14.891 -9.477 1 96.75 237 VAL A O 1
ATOM 1833 N N . GLY A 1 238 ? 11.719 -13.578 -11.312 1 94.62 238 GLY A N 1
ATOM 1834 C CA . GLY A 1 238 ? 10.273 -13.461 -11.203 1 94.62 238 GLY A CA 1
ATOM 1835 C C . GLY A 1 238 ? 9.555 -13.711 -12.508 1 94.62 238 GLY A C 1
ATOM 1836 O O . GLY A 1 238 ? 10.109 -13.477 -13.586 1 94.62 238 GLY A O 1
ATOM 1837 N N . SER A 1 239 ? 8.406 -14.281 -12.438 1 93.38 239 SER A N 1
ATOM 1838 C CA . SER A 1 239 ? 7.508 -14.453 -13.578 1 93.38 239 SER A CA 1
ATOM 1839 C C . SER A 1 239 ? 6.195 -13.703 -13.367 1 93.38 239 SER A C 1
ATOM 1841 O O . SER A 1 239 ? 5.523 -13.891 -12.352 1 93.38 239 SER A O 1
ATOM 1843 N N . TYR A 1 240 ? 5.875 -12.883 -14.312 1 90.38 240 TYR A N 1
ATOM 1844 C CA . TYR A 1 240 ? 4.691 -12.039 -14.188 1 90.38 240 TYR A CA 1
ATOM 1845 C C . TYR A 1 240 ? 3.814 -12.141 -15.43 1 90.38 240 TYR A C 1
ATOM 1847 O O . TYR A 1 240 ? 4.137 -11.57 -16.469 1 90.38 240 TYR A O 1
ATOM 1855 N N . PRO A 1 241 ? 2.742 -12.812 -15.219 1 89.19 241 PRO A N 1
ATOM 1856 C CA . PRO A 1 241 ? 1.828 -12.938 -16.359 1 89.19 241 PRO A CA 1
ATOM 1857 C C . PRO A 1 241 ? 1.047 -11.656 -16.625 1 89.19 241 PRO A C 1
ATOM 1859 O O . PRO A 1 241 ? 0.938 -10.797 -15.742 1 89.19 241 PRO A O 1
ATOM 1862 N N . ARG A 1 242 ? 0.663 -11.508 -17.859 1 84.75 242 ARG A N 1
ATOM 1863 C CA . ARG A 1 242 ? -0.179 -10.391 -18.266 1 84.75 242 ARG A CA 1
ATOM 1864 C C . ARG A 1 242 ? -1.429 -10.883 -19 1 84.75 242 ARG A C 1
ATOM 1866 O O . ARG A 1 242 ? -1.393 -11.906 -19.688 1 84.75 242 ARG A O 1
ATOM 1873 N N . TRP A 1 243 ? -2.434 -10.117 -18.734 1 80.88 243 TRP A N 1
ATOM 1874 C CA . TRP A 1 243 ? -3.699 -10.492 -19.344 1 80.88 243 TRP A CA 1
ATOM 1875 C C . TRP A 1 243 ? -3.652 -10.281 -20.859 1 80.88 243 TRP A C 1
ATOM 1877 O O . TRP A 1 243 ? -3.541 -9.148 -21.328 1 80.88 243 TRP A O 1
ATOM 1887 N N . GLU A 1 244 ? -3.771 -11.328 -21.594 1 77.94 244 GLU A N 1
ATOM 1888 C CA . GLU A 1 244 ? -3.855 -11.344 -23.047 1 77.94 244 GLU A CA 1
ATOM 1889 C C . GLU A 1 244 ? -2.584 -10.781 -23.672 1 77.94 244 GLU A C 1
ATOM 1891 O O . GLU A 1 244 ? -2.625 -10.227 -24.781 1 77.94 244 GLU A O 1
ATOM 1896 N N . GLN A 1 245 ? -1.524 -10.773 -22.938 1 84.75 245 GLN A N 1
ATOM 1897 C CA . GLN A 1 245 ? -0.226 -10.305 -23.422 1 84.75 245 GLN A CA 1
ATOM 1898 C C . GLN A 1 245 ? 0.889 -11.258 -22.984 1 84.75 245 GLN A C 1
ATOM 1900 O O . GLN A 1 245 ? 0.649 -12.211 -22.25 1 84.75 245 GLN A O 1
ATOM 1905 N N . ASN A 1 246 ? 2.025 -11.039 -23.625 1 88.56 246 ASN A N 1
ATOM 1906 C CA . ASN A 1 246 ? 3.178 -11.836 -23.219 1 88.56 246 ASN A CA 1
ATOM 1907 C C . ASN A 1 246 ? 3.549 -11.594 -21.75 1 88.56 246 ASN A C 1
ATOM 1909 O O . ASN A 1 246 ? 3.494 -10.453 -21.281 1 88.56 246 ASN A O 1
ATOM 1913 N N . GLY A 1 247 ? 3.803 -12.719 -21.125 1 91.38 247 GLY A N 1
ATOM 1914 C CA . GLY A 1 247 ? 4.344 -12.562 -19.781 1 91.38 247 GLY A CA 1
ATOM 1915 C C . GLY A 1 247 ? 5.766 -12.039 -19.766 1 91.38 247 GLY A C 1
ATOM 1916 O O . GLY A 1 247 ? 6.41 -11.945 -20.812 1 91.38 247 GLY A O 1
ATOM 1917 N N . THR A 1 248 ? 6.191 -11.68 -18.656 1 93.88 248 THR A N 1
ATOM 1918 C CA . THR A 1 248 ? 7.543 -11.148 -18.531 1 93.88 248 THR A CA 1
ATOM 1919 C C . THR A 1 248 ? 8.297 -11.875 -17.422 1 93.88 248 THR A C 1
ATOM 1921 O O . THR A 1 248 ? 7.758 -12.102 -16.328 1 93.88 248 THR A O 1
ATOM 1924 N N . VAL A 1 249 ? 9.469 -12.273 -17.766 1 95.75 249 VAL A N 1
ATOM 1925 C CA . VAL A 1 249 ? 10.414 -12.781 -16.781 1 95.75 249 VAL A CA 1
ATOM 1926 C C . VAL A 1 249 ? 11.391 -11.68 -16.375 1 95.75 249 VAL A C 1
ATOM 1928 O O . VAL A 1 249 ? 11.875 -10.938 -17.234 1 95.75 249 VAL A O 1
ATOM 1931 N N . THR A 1 250 ? 11.609 -11.586 -15.102 1 96.19 250 THR A N 1
ATOM 1932 C CA . THR A 1 250 ? 12.5 -10.531 -14.617 1 96.19 250 THR A CA 1
ATOM 1933 C C . THR A 1 250 ? 13.695 -11.133 -13.883 1 96.19 250 THR A C 1
ATOM 1935 O O . THR A 1 250 ? 13.555 -12.125 -13.172 1 96.19 250 THR A O 1
ATOM 1938 N N . LEU A 1 251 ? 14.828 -10.578 -14.086 1 97.19 251 LEU A N 1
ATOM 1939 C CA . LEU A 1 251 ? 16.047 -10.828 -13.32 1 97.19 251 LEU A CA 1
ATOM 1940 C C . LEU A 1 251 ? 16.484 -9.586 -12.562 1 97.19 251 LEU A C 1
ATOM 1942 O O . LEU A 1 251 ? 16.656 -8.516 -13.156 1 97.19 251 LEU A O 1
ATOM 1946 N N . VAL A 1 252 ? 16.672 -9.75 -11.281 1 95.5 252 VAL A N 1
ATOM 1947 C CA . VAL A 1 252 ? 17.047 -8.602 -10.469 1 95.5 252 VAL A CA 1
ATOM 1948 C C . VAL A 1 252 ? 18.234 -8.961 -9.57 1 95.5 252 VAL A C 1
ATOM 1950 O O . VAL A 1 252 ? 18.25 -10.039 -8.969 1 95.5 252 VAL A O 1
ATOM 1953 N N . GLY A 1 253 ? 19.188 -8.094 -9.469 1 93.75 253 GLY A N 1
ATOM 1954 C CA . GLY A 1 253 ? 20.328 -8.312 -8.609 1 93.75 253 GLY A CA 1
ATOM 1955 C C . GLY A 1 253 ? 21.328 -7.16 -8.633 1 93.75 253 GLY A C 1
ATOM 1956 O O . GLY A 1 253 ? 21.109 -6.164 -9.32 1 93.75 253 GLY A O 1
ATOM 1957 N N . ARG A 1 254 ? 22.391 -7.305 -7.914 1 91.5 254 ARG A N 1
ATOM 1958 C CA . ARG A 1 254 ? 23.375 -6.234 -7.77 1 91.5 254 ARG A CA 1
ATOM 1959 C C . ARG A 1 254 ? 24.469 -6.348 -8.828 1 91.5 254 ARG A C 1
ATOM 1961 O O . ARG A 1 254 ? 25.047 -5.34 -9.242 1 91.5 254 ARG A O 1
ATOM 1968 N N . ASP A 1 255 ? 24.719 -7.535 -9.242 1 92.19 255 ASP A N 1
ATOM 1969 C CA . ASP A 1 255 ? 25.797 -7.773 -10.211 1 92.19 255 ASP A CA 1
ATOM 1970 C C . ASP A 1 255 ? 25.266 -7.688 -11.641 1 92.19 255 ASP A C 1
ATOM 1972 O O . ASP A 1 255 ? 24.875 -8.695 -12.227 1 92.19 255 ASP A O 1
ATOM 1976 N N . GLN A 1 256 ? 25.391 -6.59 -12.203 1 93.19 256 GLN A N 1
ATOM 1977 C CA . GLN A 1 256 ? 24.859 -6.328 -13.539 1 93.19 256 GLN A CA 1
ATOM 1978 C C . GLN A 1 256 ? 25.516 -7.238 -14.578 1 93.19 256 GLN A C 1
ATOM 1980 O O . GLN A 1 256 ? 24.844 -7.766 -15.461 1 93.19 256 GLN A O 1
ATOM 1985 N N . ALA A 1 257 ? 26.766 -7.332 -14.477 1 95.69 257 ALA A N 1
ATOM 1986 C CA . ALA A 1 257 ? 27.5 -8.156 -15.438 1 95.69 257 ALA A CA 1
ATOM 1987 C C . ALA A 1 257 ? 27.031 -9.609 -15.383 1 95.69 257 ALA A C 1
ATOM 1989 O O . ALA A 1 257 ? 26.844 -10.242 -16.422 1 95.69 257 ALA A O 1
ATOM 1990 N N . TYR A 1 258 ? 26.891 -10.055 -14.203 1 96.75 258 TYR A N 1
ATOM 1991 C CA . TYR A 1 258 ? 26.406 -11.422 -14.039 1 96.75 258 TYR A CA 1
ATOM 1992 C C . TYR A 1 258 ? 25 -11.578 -14.609 1 96.75 258 TYR A C 1
ATOM 1994 O O . TYR A 1 258 ? 24.719 -12.531 -15.336 1 96.75 258 TYR A O 1
ATOM 2002 N N . ILE A 1 259 ? 24.125 -10.664 -14.375 1 97.25 259 ILE A N 1
ATOM 2003 C CA . ILE A 1 259 ? 22.75 -10.703 -14.852 1 97.25 259 ILE A CA 1
ATOM 2004 C C . ILE A 1 259 ? 22.734 -10.688 -16.375 1 97.25 259 ILE A C 1
ATOM 2006 O O . ILE A 1 259 ? 22 -11.461 -17 1 97.25 259 ILE A O 1
ATOM 2010 N N . GLU A 1 260 ? 23.578 -9.875 -16.938 1 97.06 260 GLU A N 1
ATOM 2011 C CA . GLU A 1 260 ? 23.656 -9.781 -18.391 1 97.06 260 GLU A CA 1
ATOM 2012 C C . GLU A 1 260 ? 24.094 -11.102 -19.016 1 97.06 260 GLU A C 1
ATOM 2014 O O . GLU A 1 260 ? 23.625 -11.484 -20.078 1 97.06 260 GLU A O 1
ATOM 2019 N N . SER A 1 261 ? 24.922 -11.734 -18.328 1 97.94 261 SER A N 1
ATOM 2020 C CA . SER A 1 261 ? 25.453 -13 -18.828 1 97.94 261 SER A CA 1
ATOM 2021 C C . SER A 1 261 ? 24.391 -14.086 -18.828 1 97.94 261 SER A C 1
ATOM 2023 O O . SER A 1 261 ? 24.531 -15.117 -19.484 1 97.94 261 SER A O 1
ATOM 2025 N N . LEU A 1 262 ? 23.297 -13.859 -18.062 1 98.12 262 LEU A N 1
ATOM 2026 C CA . LEU A 1 262 ? 22.234 -14.859 -17.891 1 98.12 262 LEU A CA 1
ATOM 2027 C C . LEU A 1 262 ? 21.156 -14.688 -18.953 1 98.12 262 LEU A C 1
ATOM 2029 O O . LEU A 1 262 ? 20.328 -15.578 -19.156 1 98.12 262 LEU A O 1
ATOM 2033 N N . VAL A 1 263 ? 21.188 -13.602 -19.688 1 98 263 VAL A N 1
ATOM 2034 C CA . VAL A 1 263 ? 20.062 -13.188 -20.531 1 98 263 VAL A CA 1
ATOM 2035 C C . VAL A 1 263 ? 19.859 -14.203 -21.656 1 98 263 VAL A C 1
ATOM 2037 O O . VAL A 1 263 ? 18.734 -14.648 -21.906 1 98 263 VAL A O 1
ATOM 2040 N N . ALA A 1 264 ? 20.906 -14.641 -22.297 1 97.88 264 ALA A N 1
ATOM 2041 C CA . ALA A 1 264 ? 20.812 -15.57 -23.422 1 97.88 264 ALA A CA 1
ATOM 2042 C C . ALA A 1 264 ? 20.203 -16.891 -22.984 1 97.88 264 ALA A C 1
ATOM 2044 O O . ALA A 1 264 ? 19.391 -17.484 -23.703 1 97.88 264 ALA A O 1
ATOM 2045 N N . GLU A 1 265 ? 20.625 -17.328 -21.875 1 98.06 265 GLU A N 1
ATOM 2046 C CA . GLU A 1 265 ? 20.094 -18.578 -21.328 1 98.06 265 GLU A CA 1
ATOM 2047 C C . GLU A 1 265 ? 18.594 -18.484 -21.078 1 98.06 265 GLU A C 1
ATOM 2049 O O . GLU A 1 265 ? 17.844 -19.406 -21.406 1 98.06 265 GLU A O 1
ATOM 2054 N N . VAL A 1 266 ? 18.141 -17.359 -20.469 1 97.88 266 VAL A N 1
ATOM 2055 C CA . VAL A 1 266 ? 16.734 -17.188 -20.141 1 97.88 266 VAL A CA 1
ATOM 2056 C C . VAL A 1 266 ? 15.922 -17.016 -21.438 1 97.88 266 VAL A C 1
ATOM 2058 O O . VAL A 1 266 ? 14.828 -17.578 -21.562 1 97.88 266 VAL A O 1
ATOM 2061 N N . GLU A 1 267 ? 16.438 -16.234 -22.344 1 97.69 267 GLU A N 1
ATOM 2062 C CA . GLU A 1 267 ? 15.766 -16.078 -23.625 1 97.69 267 GLU A CA 1
ATOM 2063 C C . GLU A 1 267 ? 15.5 -17.438 -24.281 1 97.69 267 GLU A C 1
ATOM 2065 O O . GLU A 1 267 ? 14.398 -17.672 -24.797 1 97.69 267 GLU A O 1
ATOM 2070 N N . GLU A 1 268 ? 16.469 -18.266 -24.281 1 97.44 268 GLU A N 1
ATOM 2071 C CA . GLU A 1 268 ? 16.328 -19.594 -24.859 1 97.44 268 GLU A CA 1
ATOM 2072 C C . GLU A 1 268 ? 15.344 -20.453 -24.047 1 97.44 268 GLU A C 1
ATOM 2074 O O . GLU A 1 268 ? 14.484 -21.125 -24.625 1 97.44 268 GLU A O 1
ATOM 2079 N N . GLY A 1 269 ? 15.461 -20.391 -22.781 1 95.88 269 GLY A N 1
ATOM 2080 C CA . GLY A 1 269 ? 14.656 -21.219 -21.891 1 95.88 269 GLY A CA 1
ATOM 2081 C C . GL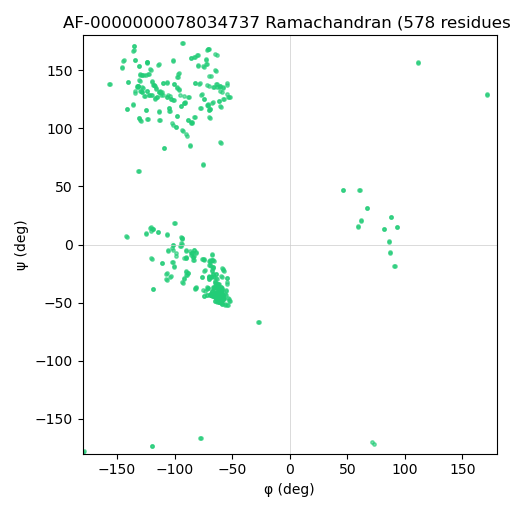Y A 1 269 ? 13.172 -20.891 -21.969 1 95.88 269 GLY A C 1
ATOM 2082 O O . GLY A 1 269 ? 12.328 -21.766 -21.781 1 95.88 269 GLY A O 1
ATOM 2083 N N . VAL A 1 270 ? 12.867 -19.578 -22.234 1 95.62 270 VAL A N 1
ATOM 2084 C CA . VAL A 1 270 ? 11.461 -19.172 -22.219 1 95.62 270 VAL A CA 1
ATOM 2085 C C . VAL A 1 270 ? 11.039 -18.75 -23.625 1 95.62 270 VAL A C 1
ATOM 2087 O O . VAL A 1 270 ? 9.969 -18.172 -23.812 1 95.62 270 VAL A O 1
ATOM 2090 N N . GLN A 1 271 ? 11.922 -19.047 -24.578 1 95.31 271 GLN A N 1
ATOM 2091 C CA . GLN A 1 271 ? 11.68 -18.656 -25.969 1 95.31 271 GLN A CA 1
ATOM 2092 C C . GLN A 1 271 ? 11.227 -17.203 -26.047 1 95.31 271 GLN A C 1
ATOM 2094 O O . GLN A 1 271 ? 10.203 -16.906 -26.672 1 95.31 271 GLN A O 1
ATOM 2099 N N . GLY A 1 272 ? 11.961 -16.406 -25.328 1 95.31 272 GLY A N 1
ATOM 2100 C CA . GLY A 1 272 ? 11.586 -15.016 -25.219 1 95.31 272 GLY A CA 1
ATOM 2101 C C . GLY A 1 272 ? 12.656 -14.07 -25.734 1 95.31 272 GLY A C 1
ATOM 2102 O O . GLY A 1 272 ? 13.609 -14.492 -26.391 1 95.31 272 GLY A O 1
ATOM 2103 N N . LYS A 1 273 ? 12.383 -12.797 -25.516 1 95.62 273 LYS A N 1
ATOM 2104 C CA . LYS A 1 273 ? 13.305 -11.75 -25.938 1 95.62 273 LYS A CA 1
ATOM 2105 C C . LYS A 1 273 ? 13.398 -10.641 -24.906 1 95.62 273 LYS A C 1
ATOM 2107 O O . LYS A 1 273 ? 12.383 -10.242 -24.328 1 95.62 273 LYS A O 1
ATOM 2112 N N . ARG A 1 274 ? 14.641 -10.25 -24.797 1 95.69 274 ARG A N 1
ATOM 2113 C CA . ARG A 1 274 ? 14.859 -9.109 -23.906 1 95.69 274 ARG A CA 1
ATOM 2114 C C . ARG A 1 274 ? 14.094 -7.883 -24.391 1 95.69 274 ARG A C 1
ATOM 2116 O O . ARG A 1 274 ? 14.039 -7.609 -25.594 1 95.69 274 ARG A O 1
ATOM 2123 N N . VAL A 1 275 ? 13.469 -7.203 -23.422 1 93.44 275 VAL A N 1
ATOM 2124 C CA . VAL A 1 275 ? 12.727 -5.992 -23.75 1 93.44 275 VAL A CA 1
ATOM 2125 C C . VAL A 1 275 ? 13.117 -4.867 -22.797 1 93.44 275 VAL A C 1
ATOM 2127 O O . VAL A 1 275 ? 13.594 -5.125 -21.688 1 93.44 275 VAL A O 1
ATOM 2130 N N . ALA A 1 276 ? 12.977 -3.609 -23.266 1 87.06 276 ALA A N 1
ATOM 2131 C CA . ALA A 1 276 ? 13.266 -2.457 -22.406 1 87.06 276 ALA A CA 1
ATOM 2132 C C . ALA A 1 276 ? 12.078 -2.137 -21.5 1 87.06 276 ALA A C 1
ATOM 2134 O O . ALA A 1 276 ? 12.266 -1.737 -20.344 1 87.06 276 ALA A O 1
ATOM 2135 N N . LEU A 1 277 ? 10.891 -2.279 -22.047 1 83.44 277 LEU A N 1
ATOM 2136 C CA . LEU A 1 277 ? 9.656 -2.016 -21.312 1 83.44 277 LEU A CA 1
ATOM 2137 C C . LEU A 1 277 ? 8.688 -3.184 -21.453 1 83.44 277 LEU A C 1
ATOM 2139 O O . LEU A 1 277 ? 8.648 -3.85 -22.484 1 83.44 277 LEU A O 1
ATOM 2143 N N . GLU A 1 278 ? 8.016 -3.312 -20.391 1 78.56 278 GLU A N 1
ATOM 2144 C CA . GLU A 1 278 ? 6.969 -4.332 -20.453 1 78.56 278 GLU A CA 1
ATOM 2145 C C . GLU A 1 278 ? 5.98 -4.043 -21.578 1 78.56 278 GLU A C 1
ATOM 2147 O O . GLU A 1 278 ? 5.531 -2.906 -21.734 1 78.56 278 GLU A O 1
ATOM 2152 N N . GLY A 1 279 ? 5.609 -4.973 -22.328 1 73.75 279 GLY A N 1
ATOM 2153 C CA . GLY A 1 279 ? 4.645 -4.832 -23.406 1 73.75 279 GLY A CA 1
ATOM 2154 C C . GLY A 1 279 ? 5.273 -4.395 -24.719 1 73.75 279 GLY A C 1
ATOM 2155 O O . GLY A 1 279 ? 4.586 -4.281 -25.734 1 73.75 279 GLY A O 1
ATOM 2156 N N . GLU A 1 280 ? 6.465 -4.094 -24.75 1 76.19 280 GLU A N 1
ATOM 2157 C CA . GLU A 1 280 ? 7.156 -3.629 -25.938 1 76.19 280 GLU A CA 1
ATOM 2158 C C . GLU A 1 280 ? 6.984 -4.613 -27.094 1 76.19 280 GLU A C 1
ATOM 2160 O O . GLU A 1 280 ? 6.898 -4.207 -28.25 1 76.19 280 GLU A O 1
ATOM 2165 N N . ASP A 1 281 ? 6.809 -5.859 -26.797 1 72.69 281 ASP A N 1
ATOM 2166 C CA . ASP A 1 281 ? 6.758 -6.871 -27.844 1 72.69 281 ASP A CA 1
ATOM 2167 C C . ASP A 1 281 ? 5.332 -7.383 -28.047 1 72.69 281 ASP A C 1
ATOM 2169 O O . ASP A 1 281 ? 5.121 -8.398 -28.719 1 72.69 281 ASP A O 1
ATOM 2173 N N . ASP A 1 282 ? 4.406 -6.68 -27.359 1 71.62 282 ASP A N 1
ATOM 2174 C CA . ASP A 1 282 ? 3.025 -7.125 -27.547 1 71.62 282 ASP A CA 1
ATOM 2175 C C . ASP A 1 282 ? 2.529 -6.832 -28.953 1 71.62 282 ASP A C 1
ATOM 2177 O O . ASP A 1 282 ? 2.848 -5.785 -29.531 1 71.62 282 ASP A O 1
ATOM 2181 N N . VAL A 1 283 ? 2.383 -7.723 -29.672 1 61.59 283 VAL A N 1
ATOM 2182 C CA . VAL A 1 283 ? 1.825 -7.523 -31.016 1 61.59 283 VAL A CA 1
ATOM 2183 C C . VAL A 1 283 ? 0.347 -7.156 -30.906 1 61.59 283 VAL A C 1
ATOM 2185 O O . VAL A 1 283 ? -0.374 -7.695 -30.062 1 61.59 283 VAL A O 1
ATOM 2188 N N . ALA A 1 284 ? -0.109 -5.93 -31.328 1 51.53 284 ALA A N 1
ATOM 2189 C CA . ALA A 1 284 ? -1.46 -5.375 -31.297 1 51.53 284 ALA A CA 1
ATOM 2190 C C . ALA A 1 284 ? -2.51 -6.484 -31.344 1 51.53 284 ALA A C 1
ATOM 2192 O O . ALA A 1 284 ? -3.553 -6.383 -30.688 1 51.53 284 ALA A O 1
ATOM 2193 N N . GLY A 1 285 ? -2.74 -7.18 -32.156 1 45.56 285 GLY A N 1
ATOM 2194 C CA . GLY A 1 285 ? -3.879 -7.961 -32.625 1 45.56 285 GLY A CA 1
ATOM 2195 C C . GLY A 1 285 ? -3.98 -9.312 -31.938 1 45.56 285 GLY A C 1
ATOM 2196 O O . GLY A 1 285 ? -4.863 -10.109 -32.281 1 45.56 285 GLY A O 1
ATOM 2197 N N . GLY A 1 286 ? -3.203 -9.773 -31.188 1 39.31 286 GLY A N 1
ATOM 2198 C CA . GLY A 1 286 ? -3.4 -11.156 -30.781 1 39.31 286 GLY A CA 1
ATOM 2199 C C . GLY A 1 286 ? -4.027 -11.281 -29.406 1 39.31 286 GLY A C 1
ATOM 2200 O O . GLY A 1 286 ? -3.523 -10.719 -28.422 1 39.31 286 GLY A O 1
ATOM 2201 N N . LYS A 1 287 ? -5.242 -11.57 -29.25 1 47.91 287 LYS A N 1
ATOM 2202 C CA . LYS A 1 287 ? -6.008 -11.977 -28.078 1 47.91 287 LYS A CA 1
ATOM 2203 C C . LYS A 1 287 ? -5.469 -13.273 -27.5 1 47.91 287 LYS A C 1
ATOM 2205 O O . LYS A 1 287 ? -5.57 -14.336 -28.125 1 47.91 287 LYS A O 1
ATOM 2210 N N . LYS A 1 288 ? -4.363 -13.242 -26.484 1 50.06 288 LYS A N 1
ATOM 2211 C CA . LYS A 1 288 ? -3.91 -14.469 -25.844 1 50.06 288 LYS A CA 1
ATOM 2212 C C . LYS A 1 288 ? -4.609 -14.664 -24.5 1 50.06 288 LYS A C 1
ATOM 2214 O O . LYS A 1 288 ? -4.695 -13.742 -23.688 1 50.06 288 LYS A O 1
ATOM 2219 N N . PRO A 1 289 ? -5.258 -15.984 -24.266 1 43.12 289 PRO A N 1
ATOM 2220 C CA . PRO A 1 289 ? -5.996 -16.219 -23.031 1 43.12 289 PRO A CA 1
ATOM 2221 C C . PRO A 1 289 ? -5.078 -16.344 -21.812 1 43.12 289 PRO A C 1
ATOM 2223 O O . PRO A 1 289 ? -3.902 -16.688 -21.953 1 43.12 289 PRO A O 1
ATOM 2226 N N . LEU A 1 290 ? -5.531 -15.672 -20.688 1 48.44 290 LEU A N 1
ATOM 2227 C CA . LEU A 1 290 ? -4.844 -15.953 -19.422 1 48.44 290 LEU A CA 1
ATOM 2228 C C . LEU A 1 290 ? -4.91 -17.438 -19.094 1 48.44 290 LEU A C 1
ATOM 2230 O O . LEU A 1 290 ? -5.918 -18.094 -19.359 1 48.44 290 LEU A O 1
ATOM 2234 N N . GLU A 1 291 ? -3.791 -18.188 -18.844 1 48.38 291 GLU A N 1
ATOM 2235 C CA . GLU A 1 291 ? -3.814 -19.594 -18.516 1 48.38 291 GLU A CA 1
ATOM 2236 C C . GLU A 1 291 ? -4.766 -19.875 -17.359 1 48.38 291 GLU A C 1
ATOM 2238 O O . GLU A 1 291 ? -4.941 -19.031 -16.469 1 48.38 291 GLU A O 1
ATOM 2243 N N . MET B 1 1 ? -10.281 -17.094 20.719 1 72.31 1 MET B N 1
ATOM 2244 C CA . MET B 1 1 ? -10.289 -16.656 19.328 1 72.31 1 MET B CA 1
ATOM 2245 C C . MET B 1 1 ? -11.484 -17.25 18.578 1 72.31 1 MET B C 1
ATOM 2247 O O . MET B 1 1 ? -11.844 -18.406 18.797 1 72.31 1 MET B O 1
ATOM 2251 N N . ALA B 1 2 ? -12.242 -16.391 17.875 1 84.06 2 ALA B N 1
ATOM 2252 C CA . ALA B 1 2 ? -13.422 -16.844 17.141 1 84.06 2 ALA B CA 1
ATOM 2253 C C . ALA B 1 2 ? -13.07 -17.969 16.188 1 84.06 2 ALA B C 1
ATOM 2255 O O . ALA B 1 2 ? -11.992 -17.984 15.586 1 84.06 2 ALA B O 1
ATOM 2256 N N . SER B 1 3 ? -13.938 -18.969 16.125 1 90.75 3 SER B N 1
ATOM 2257 C CA . SER B 1 3 ? -13.742 -20.062 15.164 1 90.75 3 SER B CA 1
ATOM 2258 C C . SER B 1 3 ? -13.844 -19.547 13.734 1 90.75 3 SER B C 1
ATOM 2260 O O . SER B 1 3 ? -14.352 -18.453 13.492 1 90.75 3 SER B O 1
ATOM 2262 N N . ALA B 1 4 ? -13.375 -20.344 12.82 1 92.69 4 ALA B N 1
ATOM 2263 C CA . ALA B 1 4 ? -13.453 -20 11.398 1 92.69 4 ALA B CA 1
ATOM 2264 C C . ALA B 1 4 ? -14.906 -19.812 10.969 1 92.69 4 ALA B C 1
ATOM 2266 O O . ALA B 1 4 ? -15.227 -18.906 10.203 1 92.69 4 ALA B O 1
ATOM 2267 N N . ASP B 1 5 ? -15.781 -20.672 11.43 1 93.44 5 ASP B N 1
ATOM 2268 C CA . ASP B 1 5 ? -17.188 -20.562 11.055 1 93.44 5 ASP B CA 1
ATOM 2269 C C . ASP B 1 5 ? -17.828 -19.312 11.633 1 93.44 5 ASP B C 1
ATOM 2271 O O . ASP B 1 5 ? -18.672 -18.688 10.984 1 93.44 5 ASP B O 1
ATOM 2275 N N . GLU B 1 6 ? -17.484 -19 12.867 1 92.69 6 GLU B N 1
ATOM 2276 C CA . GLU B 1 6 ? -17.969 -17.75 13.445 1 92.69 6 GLU B CA 1
ATOM 2277 C C . GLU B 1 6 ? -17.5 -16.547 12.633 1 92.69 6 GLU B C 1
ATOM 2279 O O . GLU B 1 6 ? -18.281 -15.648 12.352 1 92.69 6 GLU B O 1
ATOM 2284 N N . ARG B 1 7 ? -16.266 -16.547 12.234 1 92.62 7 ARG B N 1
ATOM 2285 C CA . ARG B 1 7 ? -15.711 -15.477 11.422 1 92.62 7 ARG B CA 1
ATOM 2286 C C . ARG B 1 7 ? -16.391 -15.414 10.055 1 92.62 7 ARG B C 1
ATOM 2288 O O . ARG B 1 7 ? -16.562 -14.336 9.484 1 92.62 7 ARG B O 1
ATOM 2295 N N . ASN B 1 8 ? -16.734 -16.547 9.594 1 91.88 8 ASN B N 1
ATOM 2296 C CA . ASN B 1 8 ? -17.328 -16.672 8.266 1 91.88 8 ASN B CA 1
ATOM 2297 C C . ASN B 1 8 ? -18.766 -16.203 8.242 1 91.88 8 ASN B C 1
ATOM 2299 O O . ASN B 1 8 ? -19.328 -15.961 7.172 1 91.88 8 ASN B O 1
ATOM 2303 N N . SER B 1 9 ? -19.359 -15.992 9.422 1 90.88 9 SER B N 1
ATOM 2304 C CA . SER B 1 9 ? -20.781 -15.664 9.461 1 90.88 9 SER B CA 1
ATOM 2305 C C . SER B 1 9 ? -21.016 -14.312 10.109 1 90.88 9 SER B C 1
ATOM 2307 O O . SER B 1 9 ? -22.109 -13.75 10.008 1 90.88 9 SER B O 1
ATOM 2309 N N . ARG B 1 10 ? -20.062 -13.836 10.672 1 91.5 10 ARG B N 1
ATOM 2310 C CA . ARG B 1 10 ? -20.25 -12.609 11.445 1 91.5 10 ARG B CA 1
ATOM 2311 C C . ARG B 1 10 ? -20.438 -11.414 10.516 1 91.5 10 ARG B C 1
ATOM 2313 O O . ARG B 1 10 ? -20.094 -11.469 9.336 1 91.5 10 ARG B O 1
ATOM 2320 N N . THR B 1 11 ? -21.016 -10.406 11.094 1 93.06 11 THR B N 1
ATOM 2321 C CA . THR B 1 11 ? -21.172 -9.141 10.375 1 93.06 11 THR B CA 1
ATOM 2322 C C . THR B 1 11 ? -19.812 -8.539 10.055 1 93.06 11 THR B C 1
ATOM 2324 O O . THR B 1 11 ? -18.906 -8.562 10.891 1 93.06 11 THR B O 1
ATOM 2327 N N . ILE B 1 12 ? -19.688 -8.008 8.828 1 94.12 12 ILE B N 1
ATOM 2328 C CA . ILE B 1 12 ? -18.422 -7.453 8.359 1 94.12 12 ILE B CA 1
ATOM 2329 C C . ILE B 1 12 ? -18.453 -5.93 8.469 1 94.12 12 ILE B C 1
ATOM 2331 O O . ILE B 1 12 ? -19.344 -5.281 7.902 1 94.12 12 ILE B O 1
ATOM 2335 N N . HIS B 1 13 ? -17.469 -5.402 9.18 1 92.31 13 HIS B N 1
ATOM 2336 C CA . HIS B 1 13 ? -17.344 -3.959 9.344 1 92.31 13 HIS B CA 1
ATOM 2337 C C . HIS B 1 13 ? -16.031 -3.445 8.758 1 92.31 13 HIS B C 1
ATOM 2339 O O . HIS B 1 13 ? -16 -2.375 8.148 1 92.31 13 HIS B O 1
ATOM 2345 N N . THR B 1 14 ? -15.055 -4.238 8.961 1 96.06 14 THR B N 1
ATOM 2346 C CA . THR B 1 14 ? -13.719 -3.791 8.602 1 96.06 14 THR B CA 1
ATOM 2347 C C . THR B 1 14 ? -13.086 -4.73 7.57 1 96.06 14 THR B C 1
ATOM 2349 O O . THR B 1 14 ? -13.422 -5.918 7.523 1 96.06 14 THR B O 1
ATOM 2352 N N . ALA B 1 15 ? -12.227 -4.164 6.75 1 97.88 15 ALA B N 1
ATOM 2353 C CA . ALA B 1 15 ? -11.523 -4.934 5.727 1 97.88 15 ALA B CA 1
ATOM 2354 C C . ALA B 1 15 ? -10.039 -4.586 5.707 1 97.88 15 ALA B C 1
ATOM 2356 O O . ALA B 1 15 ? -9.633 -3.545 6.223 1 97.88 15 ALA B O 1
ATOM 2357 N N . ALA B 1 16 ? -9.25 -5.438 5.184 1 98.75 16 ALA B N 1
ATOM 2358 C CA . ALA B 1 16 ? -7.828 -5.238 4.934 1 98.75 16 ALA B CA 1
ATOM 2359 C C . ALA B 1 16 ? -7.387 -5.949 3.656 1 98.75 16 ALA B C 1
ATOM 2361 O O . ALA B 1 16 ? -8.023 -6.918 3.23 1 98.75 16 ALA B O 1
ATOM 2362 N N . CYS B 1 17 ? -6.391 -5.434 3.064 1 98.81 17 CYS B N 1
ATOM 2363 C CA . CYS B 1 17 ? -5.875 -5.977 1.811 1 98.81 17 CYS B CA 1
ATOM 2364 C C . CYS B 1 17 ? -4.383 -6.266 1.915 1 98.81 17 CYS B C 1
ATOM 2366 O O . CYS B 1 17 ? -3.604 -5.402 2.318 1 98.81 17 CYS B O 1
ATOM 2368 N N . LEU B 1 18 ? -4 -7.441 1.58 1 98.88 18 LEU B N 1
ATOM 2369 C CA . LEU B 1 18 ? -2.607 -7.871 1.593 1 98.88 18 LEU B CA 1
ATOM 2370 C C . LEU B 1 18 ? -2.109 -8.141 0.176 1 98.88 18 LEU B C 1
ATOM 2372 O O . LEU B 1 18 ? -2.494 -9.133 -0.445 1 98.88 18 LEU B O 1
ATOM 2376 N N . ILE B 1 19 ? -1.285 -7.277 -0.324 1 98.75 19 ILE B N 1
ATOM 2377 C CA . ILE B 1 19 ? -0.681 -7.422 -1.644 1 98.75 19 ILE B CA 1
ATOM 2378 C C . ILE B 1 19 ? 0.645 -8.172 -1.525 1 98.75 19 ILE B C 1
ATOM 2380 O O . ILE B 1 19 ? 1.556 -7.727 -0.823 1 98.75 19 ILE B O 1
ATOM 2384 N N . ILE B 1 20 ? 0.715 -9.273 -2.238 1 98.19 20 ILE B N 1
ATOM 2385 C CA . ILE B 1 20 ? 1.91 -10.102 -2.188 1 98.19 20 ILE B CA 1
ATOM 2386 C C . ILE B 1 20 ? 2.609 -10.086 -3.545 1 98.19 20 ILE B C 1
ATOM 2388 O O . ILE B 1 20 ? 2.08 -10.609 -4.527 1 98.19 20 ILE B O 1
ATOM 2392 N N . GLY B 1 21 ? 3.828 -9.516 -3.59 1 94.75 21 GLY B N 1
ATOM 2393 C CA . GLY B 1 21 ? 4.539 -9.484 -4.859 1 94.75 21 GLY B CA 1
ATOM 2394 C C . GLY B 1 21 ? 5.793 -8.633 -4.824 1 94.75 21 GLY B C 1
ATOM 2395 O O . GLY B 1 21 ? 5.719 -7.418 -4.633 1 94.75 21 GLY B O 1
ATOM 2396 N N . ASP B 1 22 ? 6.879 -9.133 -5.234 1 94.25 22 ASP B N 1
ATOM 2397 C CA . ASP B 1 22 ? 8.172 -8.461 -5.254 1 94.25 22 ASP B CA 1
ATOM 2398 C C . ASP B 1 22 ? 8.203 -7.352 -6.301 1 94.25 22 ASP B C 1
ATOM 2400 O O . ASP B 1 22 ? 8.914 -6.359 -6.141 1 94.25 22 ASP B O 1
ATOM 2404 N N . GLU B 1 23 ? 7.406 -7.547 -7.32 1 93.12 23 GLU B N 1
ATOM 2405 C CA . GLU B 1 23 ? 7.449 -6.605 -8.438 1 93.12 23 GLU B CA 1
ATOM 2406 C C . GLU B 1 23 ? 6.898 -5.242 -8.023 1 93.12 23 GLU B C 1
ATOM 2408 O O . GLU B 1 23 ? 7.242 -4.223 -8.625 1 93.12 23 GLU B O 1
ATOM 2413 N N . VAL B 1 24 ? 6.023 -5.246 -7.07 1 95.5 24 VAL B N 1
ATOM 2414 C CA . VAL B 1 24 ? 5.477 -3.99 -6.566 1 95.5 24 VAL B CA 1
ATOM 2415 C C . VAL B 1 24 ? 6.52 -3.285 -5.699 1 95.5 24 VAL B C 1
ATOM 2417 O O . VAL B 1 24 ? 6.781 -2.094 -5.883 1 95.5 24 VAL B O 1
ATOM 2420 N N . LEU B 1 25 ? 7.176 -3.992 -4.855 1 97.12 25 LEU B N 1
ATOM 2421 C CA . LEU B 1 25 ? 8.172 -3.441 -3.943 1 97.12 25 LEU B CA 1
ATOM 2422 C C . LEU B 1 25 ? 9.422 -3.008 -4.703 1 97.12 25 LEU B C 1
ATOM 2424 O O . LEU B 1 25 ? 10.102 -2.064 -4.297 1 97.12 25 LEU B O 1
ATOM 2428 N N . GLY B 1 26 ? 9.68 -3.689 -5.793 1 94.81 26 GLY B N 1
ATOM 2429 C CA . GLY B 1 26 ? 10.836 -3.35 -6.605 1 94.81 26 GLY B CA 1
ATOM 2430 C C . GLY B 1 26 ? 10.578 -2.203 -7.562 1 94.81 26 GLY B C 1
ATOM 2431 O O . GLY B 1 26 ? 11.477 -1.779 -8.289 1 94.81 26 GLY B O 1
ATOM 2432 N N . GLY B 1 27 ? 9.344 -1.718 -7.629 1 94.5 27 GLY B N 1
ATOM 2433 C CA . GLY B 1 27 ? 9.016 -0.533 -8.406 1 94.5 27 GLY B CA 1
ATOM 2434 C C . GLY B 1 27 ? 8.719 -0.838 -9.867 1 94.5 27 GLY B C 1
ATOM 2435 O O . GLY B 1 27 ? 8.484 0.074 -10.656 1 94.5 27 GLY B O 1
ATOM 2436 N N . LYS B 1 28 ? 8.734 -2.09 -10.234 1 91.25 28 LYS B N 1
ATOM 2437 C CA . LYS B 1 28 ? 8.438 -2.461 -11.609 1 91.25 28 LYS B CA 1
ATOM 2438 C C . LYS B 1 28 ? 6.953 -2.281 -11.922 1 91.25 28 LYS B C 1
ATOM 2440 O O . LYS B 1 28 ? 6.59 -1.81 -13 1 91.25 28 LYS B O 1
ATOM 2445 N N . THR B 1 29 ? 6.141 -2.703 -11.008 1 91.25 29 THR B N 1
ATOM 2446 C CA . THR B 1 29 ? 4.691 -2.689 -11.172 1 91.25 29 THR B CA 1
ATOM 2447 C C . THR B 1 29 ? 4.039 -1.75 -10.164 1 91.25 29 THR B C 1
ATOM 2449 O O . THR B 1 29 ? 4.434 -1.719 -8.992 1 91.25 29 THR B O 1
ATOM 2452 N N . VAL B 1 30 ? 3.131 -0.947 -10.664 1 93.12 30 VAL B N 1
ATOM 2453 C CA . VAL B 1 30 ? 2.301 -0.149 -9.773 1 93.12 30 VAL B CA 1
ATOM 2454 C C . VAL B 1 30 ? 1.067 -0.951 -9.359 1 93.12 30 VAL B C 1
ATOM 2456 O O . VAL B 1 30 ? 0.327 -1.446 -10.211 1 93.12 30 VAL B O 1
ATOM 2459 N N . ASP B 1 31 ? 0.879 -1.027 -8.086 1 95.38 31 ASP B N 1
ATOM 2460 C CA . ASP B 1 31 ? -0.268 -1.77 -7.57 1 95.38 31 ASP B CA 1
ATOM 2461 C C . ASP B 1 31 ? -1.572 -1.025 -7.848 1 95.38 31 ASP B C 1
ATOM 2463 O O . ASP B 1 31 ? -1.799 0.062 -7.312 1 95.38 31 ASP B O 1
ATOM 2467 N N . THR B 1 32 ? -2.438 -1.671 -8.578 1 96.19 32 THR B N 1
ATOM 2468 C CA . THR B 1 32 ? -3.75 -1.088 -8.828 1 96.19 32 THR B CA 1
ATOM 2469 C C . THR B 1 32 ? -4.84 -1.87 -8.102 1 96.19 32 THR B C 1
ATOM 2471 O O . THR B 1 32 ? -5.973 -1.4 -7.984 1 96.19 32 THR B O 1
ATOM 2474 N N . ASN B 1 33 ? -4.516 -3.053 -7.664 1 97.88 33 ASN B N 1
ATOM 2475 C CA . ASN B 1 33 ? -5.5 -3.904 -7.004 1 97.88 33 ASN B CA 1
ATOM 2476 C C . ASN B 1 33 ? -5.973 -3.295 -5.688 1 97.88 33 ASN B C 1
ATOM 2478 O O . ASN B 1 33 ? -7.168 -3.303 -5.387 1 97.88 33 ASN B O 1
ATOM 2482 N N . SER B 1 34 ? -5.047 -2.729 -4.902 1 97.75 34 SER B N 1
ATOM 2483 C CA . SER B 1 34 ? -5.434 -2.137 -3.627 1 97.75 34 SER B CA 1
ATOM 2484 C C . SER B 1 34 ? -6.324 -0.914 -3.832 1 97.75 34 SER B C 1
ATOM 2486 O O . SER B 1 34 ? -7.227 -0.657 -3.037 1 97.75 34 SER B O 1
ATOM 2488 N N . ALA B 1 35 ? -6.043 -0.133 -4.875 1 96.94 35 ALA B N 1
ATOM 2489 C CA . ALA B 1 35 ? -6.883 1.019 -5.188 1 96.94 35 ALA B CA 1
ATOM 2490 C C . ALA B 1 35 ? -8.297 0.58 -5.559 1 96.94 35 ALA B C 1
ATOM 2492 O O . ALA B 1 35 ? -9.281 1.207 -5.145 1 96.94 35 ALA B O 1
ATOM 2493 N N . TYR B 1 36 ? -8.359 -0.477 -6.375 1 98.19 36 TYR B N 1
ATOM 2494 C CA . TYR B 1 36 ? -9.664 -1.013 -6.734 1 98.19 36 TYR B CA 1
ATOM 2495 C C . TYR B 1 36 ? -10.406 -1.509 -5.496 1 98.19 36 TYR B C 1
ATOM 2497 O O . TYR B 1 36 ? -11.609 -1.256 -5.34 1 98.19 36 TYR B O 1
ATOM 2505 N N . MET B 1 37 ? -9.695 -2.178 -4.664 1 98.12 37 MET B N 1
ATOM 2506 C CA . MET B 1 37 ? -10.289 -2.693 -3.438 1 98.12 37 MET B CA 1
ATOM 2507 C C . MET B 1 37 ? -10.82 -1.557 -2.568 1 98.12 37 MET B C 1
ATOM 2509 O O . MET B 1 37 ? -11.891 -1.671 -1.974 1 98.12 37 MET B O 1
ATOM 2513 N N . ALA B 1 38 ? -10.078 -0.516 -2.484 1 97.69 38 ALA B N 1
ATOM 2514 C CA . ALA B 1 38 ? -10.5 0.64 -1.697 1 97.69 38 ALA B CA 1
ATOM 2515 C C . ALA B 1 38 ? -11.828 1.193 -2.205 1 97.69 38 ALA B C 1
ATOM 2517 O O . ALA B 1 38 ? -12.758 1.411 -1.425 1 97.69 38 ALA B O 1
ATOM 2518 N N . LYS B 1 39 ? -11.938 1.37 -3.469 1 96.75 39 LYS B N 1
ATOM 2519 C CA . LYS B 1 39 ? -13.172 1.865 -4.07 1 96.75 39 LYS B CA 1
ATOM 2520 C C . LYS B 1 39 ? -14.32 0.872 -3.881 1 96.75 39 LYS B C 1
ATOM 2522 O O . LYS B 1 39 ? -15.453 1.269 -3.609 1 96.75 39 LYS B O 1
ATOM 2527 N N . TRP B 1 40 ? -13.969 -0.393 -4.117 1 96.75 40 TRP B N 1
ATOM 2528 C CA . TRP B 1 40 ? -14.938 -1.472 -3.953 1 96.75 40 TRP B CA 1
ATOM 2529 C C . TRP B 1 40 ? -15.5 -1.486 -2.537 1 96.75 40 TRP B C 1
ATOM 2531 O O . TRP B 1 40 ? -16.719 -1.525 -2.348 1 96.75 40 TRP B O 1
ATOM 2541 N N . CYS B 1 41 ? -14.664 -1.375 -1.5 1 96.44 41 CYS B N 1
ATOM 2542 C CA . CYS B 1 41 ? -15.094 -1.331 -0.106 1 96.44 41 CYS B CA 1
ATOM 2543 C C . CYS B 1 41 ? -15.961 -0.111 0.159 1 96.44 41 CYS B C 1
ATOM 2545 O O . CYS B 1 41 ? -17.016 -0.217 0.805 1 96.44 41 CYS B O 1
ATOM 2547 N N . PHE B 1 42 ? -15.523 1.016 -0.354 1 94.75 42 PHE B N 1
ATOM 2548 C CA . PHE B 1 42 ? -16.266 2.254 -0.166 1 94.75 42 PHE B CA 1
ATOM 2549 C C . PHE B 1 42 ? -17.688 2.121 -0.714 1 94.75 42 PHE B C 1
ATOM 2551 O O . PHE B 1 42 ? -18.656 2.533 -0.065 1 94.75 42 PHE B O 1
ATOM 2558 N N . SER B 1 43 ? -17.828 1.53 -1.871 1 93.31 43 SER B N 1
ATOM 2559 C CA . SER B 1 43 ? -19.109 1.396 -2.545 1 93.31 43 SER B CA 1
ATOM 2560 C C . SER B 1 43 ? -20.047 0.472 -1.772 1 93.31 43 SER B C 1
ATOM 2562 O O . SER B 1 43 ? -21.266 0.537 -1.937 1 93.31 43 SER B O 1
ATOM 2564 N N . LEU B 1 44 ? -19.5 -0.346 -0.899 1 93.25 44 LEU B N 1
ATOM 2565 C CA . LEU B 1 44 ? -20.297 -1.306 -0.149 1 93.25 44 LEU B CA 1
ATOM 2566 C C . LEU B 1 44 ? -20.469 -0.863 1.302 1 93.25 44 LEU B C 1
ATOM 2568 O O . LEU B 1 44 ? -21.141 -1.528 2.086 1 93.25 44 LEU B O 1
ATOM 2572 N N . GLY B 1 45 ? -19.797 0.222 1.668 1 91.69 45 GLY B N 1
ATOM 2573 C CA . GLY B 1 45 ? -19.859 0.696 3.041 1 91.69 45 GLY B CA 1
ATOM 2574 C C . GLY B 1 45 ? -18.906 -0.037 3.969 1 91.69 45 GLY B C 1
ATOM 2575 O O . GLY B 1 45 ? -19.078 0.006 5.191 1 91.69 45 GLY B O 1
ATOM 2576 N N . LEU B 1 46 ? -17.984 -0.781 3.406 1 93.19 46 LEU B N 1
ATOM 2577 C CA . LEU B 1 46 ? -16.938 -1.438 4.172 1 93.19 46 LEU B CA 1
ATOM 2578 C C . LEU B 1 46 ? -15.797 -0.471 4.461 1 93.19 46 LEU B C 1
ATOM 2580 O O . LEU B 1 46 ? -15.422 0.337 3.605 1 93.19 46 LEU B O 1
ATOM 2584 N N . SER B 1 47 ? -15.312 -0.554 5.656 1 93.94 47 SER B N 1
ATOM 2585 C CA . SER B 1 47 ? -14.188 0.301 6.023 1 93.94 47 SER B CA 1
ATOM 2586 C C . SER B 1 47 ? -12.852 -0.408 5.797 1 93.94 47 SER B C 1
ATOM 2588 O O . SER B 1 47 ? -12.438 -1.231 6.617 1 93.94 47 SER B O 1
ATOM 2590 N N . LEU B 1 48 ? -12.258 -0.114 4.688 1 97.44 48 LEU B N 1
ATOM 2591 C CA . LEU B 1 48 ? -10.891 -0.593 4.504 1 97.44 48 LEU B CA 1
ATOM 2592 C C . LEU B 1 48 ? -9.938 0.093 5.48 1 97.44 48 LEU B C 1
ATOM 2594 O O . LEU B 1 48 ? -9.797 1.318 5.457 1 97.44 48 LEU B O 1
ATOM 2598 N N . LYS B 1 49 ? -9.242 -0.716 6.297 1 97.56 49 LYS B N 1
ATOM 2599 C CA . LYS B 1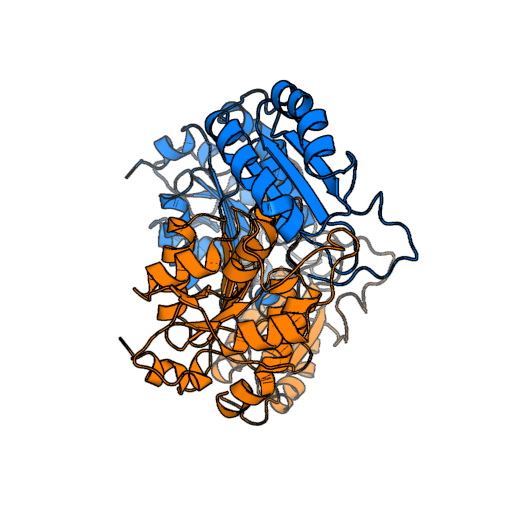 49 ? -8.492 -0.153 7.414 1 97.56 49 LYS B CA 1
ATOM 2600 C C . LYS B 1 49 ? -6.988 -0.206 7.141 1 97.56 49 LYS B C 1
ATOM 2602 O O . LYS B 1 49 ? -6.223 0.584 7.699 1 97.56 49 LYS B O 1
ATOM 2607 N N . ARG B 1 50 ? -6.656 -1.181 6.27 1 98.31 50 ARG B N 1
ATOM 2608 C CA . ARG B 1 50 ? -5.227 -1.396 6.098 1 98.31 50 ARG B CA 1
ATOM 2609 C C . ARG B 1 50 ? -4.93 -2.045 4.75 1 98.31 50 ARG B C 1
ATOM 2611 O O . ARG B 1 50 ? -5.668 -2.926 4.305 1 98.31 50 ARG B O 1
ATOM 2618 N N . VAL B 1 51 ? -3.91 -1.57 4.109 1 98.69 51 VAL B N 1
ATOM 2619 C CA . VAL B 1 51 ? -3.293 -2.227 2.961 1 98.69 51 VAL B CA 1
ATOM 2620 C C . VAL B 1 51 ? -1.817 -2.492 3.248 1 98.69 51 VAL B C 1
ATOM 2622 O O . VAL B 1 51 ? -1.1 -1.604 3.715 1 98.69 51 VAL B O 1
ATOM 2625 N N . GLU B 1 52 ? -1.399 -3.664 3.057 1 98.69 52 GLU B N 1
ATOM 2626 C CA . GLU B 1 52 ? 0.014 -4 3.197 1 98.69 52 GLU B CA 1
ATOM 2627 C C . GLU B 1 52 ? 0.559 -4.637 1.921 1 98.69 52 GLU B C 1
ATOM 2629 O O . GLU B 1 52 ? -0.121 -5.445 1.283 1 98.69 52 GLU B O 1
ATOM 2634 N N . VAL B 1 53 ? 1.655 -4.18 1.484 1 98.69 53 VAL B N 1
ATOM 2635 C CA . VAL B 1 53 ? 2.41 -4.797 0.4 1 98.69 53 VAL B CA 1
ATOM 2636 C C . VAL B 1 53 ? 3.648 -5.492 0.962 1 98.69 53 VAL B C 1
ATOM 2638 O O . VAL B 1 53 ? 4.457 -4.867 1.656 1 98.69 53 VAL B O 1
ATOM 2641 N N . ILE B 1 54 ? 3.791 -6.754 0.625 1 98.38 54 ILE B N 1
ATOM 2642 C CA . ILE B 1 54 ? 4.898 -7.508 1.203 1 98.38 54 ILE B CA 1
ATOM 2643 C C . ILE B 1 54 ? 5.586 -8.336 0.116 1 98.38 54 ILE B C 1
ATOM 2645 O O . ILE B 1 54 ? 5.082 -8.438 -1.005 1 98.38 54 ILE B O 1
ATOM 2649 N N . GLU B 1 55 ? 6.719 -8.914 0.46 1 96.06 55 GLU B N 1
ATOM 2650 C CA . GLU B 1 55 ? 7.488 -9.766 -0.444 1 96.06 55 GLU B CA 1
ATOM 2651 C C . GLU B 1 55 ? 6.902 -11.172 -0.511 1 96.06 55 GLU B C 1
ATOM 2653 O O . GLU B 1 55 ? 6.141 -11.578 0.369 1 96.06 55 GLU B O 1
ATOM 2658 N N . ASP B 1 56 ? 7.34 -11.852 -1.578 1 95.19 56 ASP B N 1
ATOM 2659 C CA . ASP B 1 56 ? 7.035 -13.273 -1.695 1 95.19 56 ASP B CA 1
ATOM 2660 C C . ASP B 1 56 ? 7.906 -14.102 -0.752 1 95.19 56 ASP B C 1
ATOM 2662 O O . ASP B 1 56 ? 8.758 -14.867 -1.201 1 95.19 56 ASP B O 1
ATOM 2666 N N . ASP B 1 57 ? 7.676 -13.953 0.456 1 96.25 57 ASP B N 1
ATOM 2667 C CA . ASP B 1 57 ? 8.406 -14.648 1.51 1 96.25 57 ASP B CA 1
ATOM 2668 C C . ASP B 1 57 ? 7.457 -15.312 2.5 1 96.25 57 ASP B C 1
ATOM 2670 O O . ASP B 1 57 ? 6.52 -14.672 2.992 1 96.25 57 ASP B O 1
ATOM 2674 N N . GLU B 1 58 ? 7.742 -16.531 2.766 1 97.94 58 GLU B N 1
ATOM 2675 C CA . GLU B 1 58 ? 6.836 -17.359 3.566 1 97.94 58 GLU B CA 1
ATOM 2676 C C . GLU B 1 58 ? 6.609 -16.734 4.945 1 97.94 58 GLU B C 1
ATOM 2678 O O . GLU B 1 58 ? 5.469 -16.594 5.387 1 97.94 58 GLU B O 1
ATOM 2683 N N . SER B 1 59 ? 7.68 -16.391 5.648 1 98.06 59 SER B N 1
ATOM 2684 C CA . SER B 1 59 ? 7.559 -15.852 7.004 1 98.06 59 SER B CA 1
ATOM 2685 C C . SER B 1 59 ? 6.797 -14.531 7.008 1 98.06 59 SER B C 1
ATOM 2687 O O . SER B 1 59 ? 6.016 -14.266 7.922 1 98.06 59 SER B O 1
ATOM 2689 N N . GLU B 1 60 ? 7.023 -13.68 5.984 1 97.44 60 GLU B N 1
ATOM 2690 C CA . GLU B 1 60 ? 6.32 -12.406 5.871 1 97.44 60 GLU B CA 1
ATOM 2691 C C . GLU B 1 60 ? 4.828 -12.617 5.633 1 97.44 60 GLU B C 1
ATOM 2693 O O . GLU B 1 60 ? 3.996 -11.938 6.234 1 97.44 60 GLU B O 1
ATOM 2698 N N . ILE B 1 61 ? 4.508 -13.516 4.77 1 98.69 61 ILE B N 1
ATOM 2699 C CA . ILE B 1 61 ? 3.111 -13.805 4.453 1 98.69 61 ILE B CA 1
ATOM 2700 C C . ILE B 1 61 ? 2.402 -14.352 5.691 1 98.69 61 ILE B C 1
ATOM 2702 O O . ILE B 1 61 ? 1.309 -13.898 6.035 1 98.69 61 ILE B O 1
ATOM 2706 N N . ILE B 1 62 ? 3.035 -15.273 6.395 1 98.75 62 ILE B N 1
ATOM 2707 C CA . ILE B 1 62 ? 2.445 -15.898 7.574 1 98.75 62 ILE B CA 1
ATOM 2708 C C . ILE B 1 62 ? 2.168 -14.836 8.641 1 98.75 62 ILE B C 1
ATOM 2710 O O . ILE B 1 62 ? 1.058 -14.758 9.172 1 98.75 62 ILE B O 1
ATOM 2714 N N . GLU B 1 63 ? 3.146 -14.008 8.914 1 98.06 63 GLU B N 1
ATOM 2715 C CA . GLU B 1 63 ? 2.996 -12.961 9.914 1 98.06 63 GLU B CA 1
ATOM 2716 C C . GLU B 1 63 ? 1.856 -12.008 9.555 1 98.06 63 GLU B C 1
ATOM 2718 O O . GLU B 1 63 ? 0.992 -11.727 10.383 1 98.06 63 GLU B O 1
ATOM 2723 N N . ALA B 1 64 ? 1.835 -11.531 8.359 1 98.19 64 ALA B N 1
ATOM 2724 C CA . ALA B 1 64 ? 0.884 -10.508 7.93 1 98.19 64 ALA B CA 1
ATOM 2725 C C . ALA B 1 64 ? -0.541 -11.055 7.922 1 98.19 64 ALA B C 1
ATOM 2727 O O . ALA B 1 64 ? -1.465 -10.406 8.414 1 98.19 64 ALA B O 1
ATOM 2728 N N . VAL B 1 65 ? -0.715 -12.25 7.402 1 98.69 65 VAL B N 1
ATOM 2729 C CA . VAL B 1 65 ? -2.068 -12.773 7.242 1 98.69 65 VAL B CA 1
ATOM 2730 C C . VAL B 1 65 ? -2.65 -13.125 8.609 1 98.69 65 VAL B C 1
ATOM 2732 O O . VAL B 1 65 ? -3.848 -12.938 8.844 1 98.69 65 VAL B O 1
ATOM 2735 N N . ARG B 1 66 ? -1.816 -13.641 9.516 1 98.5 66 ARG B N 1
ATOM 2736 C CA . ARG B 1 66 ? -2.301 -13.922 10.867 1 98.5 66 ARG B CA 1
ATOM 2737 C C . ARG B 1 66 ? -2.725 -12.633 11.57 1 98.5 66 ARG B C 1
ATOM 2739 O O . ARG B 1 66 ? -3.803 -12.578 12.164 1 98.5 66 ARG B O 1
ATOM 2746 N N . ARG B 1 67 ? -1.878 -11.672 11.469 1 97.44 67 ARG B N 1
ATOM 2747 C CA . ARG B 1 67 ? -2.162 -10.391 12.102 1 97.44 67 ARG B CA 1
ATOM 2748 C C . ARG B 1 67 ? -3.434 -9.766 11.531 1 97.44 67 ARG B C 1
ATOM 2750 O O . ARG B 1 67 ? -4.301 -9.32 12.281 1 97.44 67 ARG B O 1
ATOM 2757 N N . MET B 1 68 ? -3.596 -9.758 10.258 1 97.94 68 MET B N 1
ATOM 2758 C CA . MET B 1 68 ? -4.754 -9.141 9.617 1 97.94 68 MET B CA 1
ATOM 2759 C C . MET B 1 68 ? -6.023 -9.93 9.914 1 97.94 68 MET B C 1
ATOM 2761 O O . MET B 1 68 ? -7.07 -9.344 10.195 1 97.94 68 MET B O 1
ATOM 2765 N N . SER B 1 69 ? -5.895 -11.242 9.828 1 98.25 69 SER B N 1
ATOM 2766 C CA . SER B 1 69 ? -7.051 -12.094 10.086 1 98.25 69 SER B CA 1
ATOM 2767 C C . SER B 1 69 ? -7.586 -11.883 11.5 1 98.25 69 SER B C 1
ATOM 2769 O O . SER B 1 69 ? -8.797 -11.914 11.727 1 98.25 69 SER B O 1
ATOM 2771 N N . ASP B 1 70 ? -6.688 -11.711 12.438 1 97.38 70 ASP B N 1
ATOM 2772 C CA . ASP B 1 70 ? -7.062 -11.523 13.836 1 97.38 70 ASP B CA 1
ATOM 2773 C C . ASP B 1 70 ? -7.723 -10.164 14.047 1 97.38 70 ASP B C 1
ATOM 2775 O O . ASP B 1 70 ? -8.578 -10.016 14.922 1 97.38 70 ASP B O 1
ATOM 2779 N N . ARG B 1 71 ? -7.434 -9.227 13.266 1 96.12 71 ARG B N 1
ATOM 2780 C CA . ARG B 1 71 ? -7.793 -7.848 13.562 1 96.12 71 ARG B CA 1
ATOM 2781 C C . ARG B 1 71 ? -8.984 -7.398 12.727 1 96.12 71 ARG B C 1
ATOM 2783 O O . ARG B 1 71 ? -9.719 -6.492 13.117 1 96.12 71 ARG B O 1
ATOM 2790 N N . TYR B 1 72 ? -9.18 -7.969 11.555 1 97.31 72 TYR B N 1
ATOM 2791 C CA . TYR B 1 72 ? -10.188 -7.449 10.625 1 97.31 72 TYR B CA 1
ATOM 2792 C C . TYR B 1 72 ? -11.18 -8.539 10.242 1 97.31 72 TYR B C 1
ATOM 2794 O O . TYR B 1 72 ? -10.852 -9.727 10.266 1 97.31 72 TYR B O 1
ATOM 2802 N N . ASP B 1 73 ? -12.375 -8.133 9.805 1 97.69 73 ASP B N 1
ATOM 2803 C CA . ASP B 1 73 ? -13.477 -9.055 9.516 1 97.69 73 ASP B CA 1
ATOM 2804 C C . ASP B 1 73 ? -13.312 -9.68 8.133 1 97.69 73 ASP B C 1
ATOM 2806 O O . ASP B 1 73 ? -13.727 -10.82 7.906 1 97.69 73 ASP B O 1
ATOM 2810 N N . PHE B 1 74 ? -12.844 -8.938 7.215 1 98.12 74 PHE B N 1
ATOM 2811 C CA . PHE B 1 74 ? -12.734 -9.336 5.816 1 98.12 74 PHE B CA 1
ATOM 2812 C C . PHE B 1 74 ? -11.344 -9.031 5.277 1 98.12 74 PHE B C 1
ATOM 2814 O O . PHE B 1 74 ? -10.977 -7.867 5.102 1 98.12 74 PHE B O 1
ATOM 2821 N N . VAL B 1 75 ? -10.531 -10.031 5.027 1 98.81 75 VAL B N 1
ATOM 2822 C CA . VAL B 1 75 ? -9.164 -9.875 4.535 1 98.81 75 VAL B CA 1
ATOM 2823 C C . VAL B 1 75 ? -9.062 -10.445 3.121 1 98.81 75 VAL B C 1
ATOM 2825 O O . VAL B 1 75 ? -9.523 -11.555 2.854 1 98.81 75 VAL B O 1
ATOM 2828 N N . VAL B 1 76 ? -8.484 -9.672 2.232 1 98.88 76 VAL B N 1
ATOM 2829 C CA . VAL B 1 76 ? -8.266 -10.102 0.855 1 98.88 76 VAL B CA 1
ATOM 2830 C C . VAL B 1 76 ? -6.77 -10.086 0.543 1 98.88 76 VAL B C 1
ATOM 2832 O O . VAL B 1 76 ? -6.07 -9.117 0.853 1 98.88 76 VAL B O 1
ATOM 2835 N N . THR B 1 77 ? -6.277 -11.172 0.033 1 98.88 77 THR B N 1
ATOM 2836 C CA . THR B 1 77 ? -4.914 -11.172 -0.484 1 98.88 77 THR B CA 1
ATOM 2837 C C . THR B 1 77 ? -4.914 -11.062 -2.006 1 98.88 77 THR B C 1
ATOM 2839 O O . THR B 1 77 ? -5.918 -11.359 -2.656 1 98.88 77 THR B O 1
ATOM 2842 N N . SER B 1 78 ? -3.832 -10.633 -2.553 1 98.5 78 SER B N 1
ATOM 2843 C CA . SER B 1 78 ? -3.646 -10.508 -3.994 1 98.5 78 SER B CA 1
ATOM 2844 C C . SER B 1 78 ? -2.236 -10.906 -4.41 1 98.5 78 SER B C 1
ATOM 2846 O O . SER B 1 78 ? -1.256 -10.32 -3.945 1 98.5 78 SER B O 1
ATOM 2848 N N . GLY B 1 79 ? -2.184 -12.023 -5.246 1 97.12 79 GLY B N 1
ATOM 2849 C CA . GLY B 1 79 ? -0.898 -12.383 -5.816 1 97.12 79 GLY B CA 1
ATOM 2850 C C . GLY B 1 79 ? -0.338 -13.68 -5.258 1 97.12 79 GLY B C 1
ATOM 2851 O O . GLY B 1 79 ? -0.742 -14.117 -4.18 1 97.12 79 GLY B O 1
ATOM 2852 N N . GLY B 1 80 ? 0.532 -14.312 -6.016 1 96.62 80 GLY B N 1
ATOM 2853 C CA . GLY B 1 80 ? 1.34 -15.422 -5.535 1 96.62 80 GLY B CA 1
ATOM 2854 C C . GLY B 1 80 ? 0.655 -16.766 -5.68 1 96.62 80 GLY B C 1
ATOM 2855 O O . GLY B 1 80 ? 0.995 -17.719 -4.977 1 96.62 80 GLY B O 1
ATOM 2856 N N . ILE B 1 81 ? -0.312 -16.828 -6.633 1 97.25 81 ILE B N 1
ATOM 2857 C CA . ILE B 1 81 ? -1.054 -18.078 -6.676 1 97.25 81 ILE B CA 1
ATOM 2858 C C . ILE B 1 81 ? -0.862 -18.75 -8.039 1 97.25 81 ILE B C 1
ATOM 2860 O O . ILE B 1 81 ? -1.591 -19.672 -8.383 1 97.25 81 ILE B O 1
ATOM 2864 N N . GLY B 1 82 ? 0.067 -18.328 -8.828 1 94.81 82 GLY B N 1
ATOM 2865 C CA . GLY B 1 82 ? 0.368 -18.953 -10.109 1 94.81 82 GLY B CA 1
ATOM 2866 C C . GLY B 1 82 ? 1.165 -20.234 -9.984 1 94.81 82 GLY B C 1
ATOM 2867 O O . GLY B 1 82 ? 1.272 -20.797 -8.898 1 94.81 82 GLY B O 1
ATOM 2868 N N . PRO B 1 83 ? 1.711 -20.703 -11.133 1 94.94 83 PRO B N 1
ATOM 2869 C CA . PRO B 1 83 ? 2.361 -22.016 -11.156 1 94.94 83 PRO B CA 1
ATOM 2870 C C . PRO B 1 83 ? 3.871 -21.938 -10.945 1 94.94 83 PRO B C 1
ATOM 2872 O O . PRO B 1 83 ? 4.547 -22.953 -10.883 1 94.94 83 PRO B O 1
ATOM 2875 N N . THR B 1 84 ? 4.438 -20.75 -10.797 1 93.5 84 THR B N 1
ATOM 2876 C CA . THR B 1 84 ? 5.891 -20.609 -10.781 1 93.5 84 THR B CA 1
ATOM 2877 C C . THR B 1 84 ? 6.418 -20.672 -9.352 1 93.5 84 THR B C 1
ATOM 2879 O O . THR B 1 84 ? 5.641 -20.734 -8.398 1 93.5 84 THR B O 1
ATOM 2882 N N . HIS B 1 85 ? 7.707 -20.688 -9.203 1 91.44 85 HIS B N 1
ATOM 2883 C CA . HIS B 1 85 ? 8.398 -20.953 -7.941 1 91.44 85 HIS B CA 1
ATOM 2884 C C . HIS B 1 85 ? 8.102 -19.875 -6.914 1 91.44 85 HIS B C 1
ATOM 2886 O O . HIS B 1 85 ? 8.172 -20.109 -5.707 1 91.44 85 HIS B O 1
ATOM 2892 N N . ASP B 1 86 ? 7.777 -18.734 -7.332 1 91.31 86 ASP B N 1
ATOM 2893 C CA . ASP B 1 86 ? 7.559 -17.625 -6.414 1 91.31 86 ASP B CA 1
ATOM 2894 C C . ASP B 1 86 ? 6.082 -17.5 -6.043 1 91.31 86 ASP B C 1
ATOM 2896 O O . ASP B 1 86 ? 5.707 -16.625 -5.25 1 91.31 86 ASP B O 1
ATOM 2900 N N . ASP B 1 87 ? 5.293 -18.328 -6.543 1 95.44 87 ASP B N 1
ATOM 2901 C CA . ASP B 1 87 ? 3.877 -18.375 -6.188 1 95.44 87 ASP B CA 1
ATOM 2902 C C . ASP B 1 87 ? 3.648 -19.234 -4.949 1 95.44 87 ASP B C 1
ATOM 2904 O O . ASP B 1 87 ? 3.213 -20.375 -5.059 1 95.44 87 ASP B O 1
ATOM 2908 N N . ILE B 1 88 ? 3.805 -18.656 -3.797 1 97.31 88 ILE B N 1
ATOM 2909 C CA . ILE B 1 88 ? 3.85 -19.453 -2.576 1 97.31 88 ILE B CA 1
ATOM 2910 C C . ILE B 1 88 ? 2.732 -19.016 -1.632 1 97.31 88 ILE B C 1
ATOM 2912 O O . ILE B 1 88 ? 2.783 -19.297 -0.43 1 97.31 88 ILE B O 1
ATOM 2916 N N . THR B 1 89 ? 1.757 -18.266 -2.113 1 98.5 89 THR B N 1
ATOM 2917 C CA . THR B 1 89 ? 0.706 -17.703 -1.268 1 98.5 89 THR B CA 1
ATOM 2918 C C . THR B 1 89 ? -0.127 -18.812 -0.635 1 98.5 89 THR B C 1
ATOM 2920 O O . THR B 1 89 ? -0.331 -18.828 0.581 1 98.5 89 THR B O 1
ATOM 2923 N N . TYR B 1 90 ? -0.602 -19.828 -1.449 1 98.69 90 TYR B N 1
ATOM 2924 C CA . TYR B 1 90 ? -1.406 -20.922 -0.912 1 98.69 90 TYR B CA 1
ATOM 2925 C C . TYR B 1 90 ? -0.642 -21.688 0.163 1 98.69 90 TYR B C 1
ATOM 2927 O O . TYR B 1 90 ? -1.165 -21.922 1.254 1 98.69 90 TYR B O 1
ATOM 2935 N N . GLU B 1 91 ? 0.582 -22 -0.139 1 98.38 91 GLU B N 1
ATOM 2936 C CA . GLU B 1 91 ? 1.408 -22.766 0.792 1 98.38 91 GLU B CA 1
ATOM 2937 C C . GLU B 1 91 ? 1.637 -22 2.088 1 98.38 91 GLU B C 1
ATOM 2939 O O . GLU B 1 91 ? 1.499 -22.547 3.18 1 98.38 91 GLU B O 1
ATOM 2944 N N . SER B 1 92 ? 1.964 -20.75 1.985 1 98.81 92 SER B N 1
ATOM 2945 C CA . SER B 1 92 ? 2.26 -19.922 3.148 1 98.81 92 SER B CA 1
ATOM 2946 C C . SER B 1 92 ? 1.021 -19.719 4.016 1 98.81 92 SER B C 1
ATOM 2948 O O . SER B 1 92 ? 1.099 -19.797 5.242 1 98.81 92 SER B O 1
ATOM 2950 N N . ILE B 1 93 ? -0.118 -19.453 3.373 1 98.88 93 ILE B N 1
ATOM 2951 C CA . ILE B 1 93 ? -1.341 -19.219 4.133 1 98.88 93 ILE B CA 1
ATOM 2952 C C . ILE B 1 93 ? -1.829 -20.516 4.75 1 98.88 93 ILE B C 1
ATOM 2954 O O . ILE B 1 93 ? -2.352 -20.531 5.867 1 98.88 93 ILE B O 1
ATOM 2958 N N . GLY B 1 94 ? -1.691 -21.672 4.012 1 98.81 94 GLY B N 1
ATOM 2959 C CA . GLY B 1 94 ? -1.944 -22.953 4.637 1 98.81 94 GLY B CA 1
ATOM 2960 C C . GLY B 1 94 ? -1.161 -23.156 5.922 1 98.81 94 GLY B C 1
ATOM 2961 O O . GLY B 1 94 ? -1.727 -23.547 6.945 1 98.81 94 GLY B O 1
ATOM 2962 N N . LYS B 1 95 ? 0.117 -22.891 5.902 1 98.69 95 LYS B N 1
ATOM 2963 C CA . LYS B 1 95 ? 0.984 -23.016 7.07 1 98.69 95 LYS B CA 1
ATOM 2964 C C . LYS B 1 95 ? 0.554 -22.047 8.172 1 98.69 95 LYS B C 1
ATOM 2966 O O . LYS B 1 95 ? 0.57 -22.406 9.352 1 98.69 95 LYS B O 1
ATOM 2971 N N . ALA B 1 96 ? 0.208 -20.844 7.801 1 98.75 96 ALA B N 1
ATOM 2972 C CA . ALA B 1 96 ? -0.185 -19.828 8.766 1 98.75 96 ALA B CA 1
ATOM 2973 C C . ALA B 1 96 ? -1.314 -20.328 9.664 1 98.75 96 ALA B C 1
ATOM 2975 O O . ALA B 1 96 ? -1.365 -19.984 10.852 1 98.75 96 ALA B O 1
ATOM 2976 N N . PHE B 1 97 ? -2.164 -21.125 9.133 1 98.44 97 PHE B N 1
ATOM 2977 C CA . PHE B 1 97 ? -3.348 -21.516 9.891 1 98.44 97 PHE B CA 1
ATOM 2978 C C . PHE B 1 97 ? -3.379 -23.031 10.086 1 98.44 97 PHE B C 1
ATOM 2980 O O . PHE B 1 97 ? -4.422 -23.594 10.414 1 98.44 97 PHE B O 1
ATOM 2987 N N . SER B 1 98 ? -2.256 -23.703 9.805 1 98.25 98 SER B N 1
ATOM 2988 C CA . SER B 1 98 ? -2.061 -25.141 10.031 1 98.25 98 SER B CA 1
ATOM 2989 C C . SER B 1 98 ? -3.062 -25.953 9.234 1 98.25 98 SER B C 1
ATOM 2991 O O . SER B 1 98 ? -3.713 -26.859 9.781 1 98.25 98 SER B O 1
ATOM 2993 N N . LEU B 1 99 ? -3.201 -25.625 8.016 1 98.62 99 LEU B N 1
ATOM 2994 C CA . LEU B 1 99 ? -4.082 -26.359 7.109 1 98.62 99 LEU B CA 1
ATOM 2995 C C . LEU B 1 99 ? -3.277 -27.125 6.074 1 98.62 99 LEU B C 1
ATOM 2997 O O . LEU B 1 99 ? -2.26 -26.641 5.578 1 98.62 99 LEU B O 1
ATOM 3001 N N . PRO B 1 100 ? -3.666 -28.281 5.793 1 98.56 100 PRO B N 1
ATOM 3002 C CA . PRO B 1 100 ? -3.021 -29.016 4.703 1 98.56 100 PRO B CA 1
ATOM 3003 C C . PRO B 1 100 ? -3.389 -28.484 3.324 1 98.56 100 PRO B C 1
ATOM 3005 O O . PRO B 1 100 ? -4.41 -27.797 3.174 1 98.56 100 PRO B O 1
ATOM 3008 N N . LEU B 1 101 ? -2.529 -28.719 2.373 1 98.56 101 LEU B N 1
ATOM 3009 C CA . LEU B 1 101 ? -2.828 -28.469 0.968 1 98.56 101 LEU B CA 1
ATOM 3010 C C . LEU B 1 101 ? -3.398 -29.703 0.296 1 98.56 101 LEU B C 1
ATOM 3012 O O . LEU B 1 101 ? -2.754 -30.766 0.279 1 98.56 101 LEU B O 1
ATOM 3016 N N . ILE B 1 102 ? -4.559 -29.562 -0.24 1 98.56 102 ILE B N 1
ATOM 3017 C CA . ILE B 1 102 ? -5.27 -30.703 -0.823 1 98.56 102 ILE B CA 1
ATOM 3018 C C . ILE B 1 102 ? -5.758 -30.328 -2.223 1 98.56 102 ILE B C 1
ATOM 3020 O O . ILE B 1 102 ? -6.195 -29.203 -2.459 1 98.56 102 ILE B O 1
ATOM 3024 N N . LEU B 1 103 ? -5.672 -31.281 -3.115 1 98 103 LEU B N 1
ATOM 3025 C CA . LEU B 1 103 ? -6.227 -31.094 -4.449 1 98 103 LEU B CA 1
ATOM 3026 C C . LEU B 1 103 ? -7.727 -30.812 -4.379 1 98 103 LEU B C 1
ATOM 3028 O O . LEU B 1 103 ? -8.484 -31.609 -3.816 1 98 103 LEU B O 1
ATOM 3032 N N . ASN B 1 104 ? -8.125 -29.641 -4.855 1 98.31 104 ASN B N 1
ATOM 3033 C CA . ASN B 1 104 ? -9.547 -29.328 -4.941 1 98.31 104 ASN B CA 1
ATOM 3034 C C . ASN B 1 104 ? -10.172 -29.906 -6.207 1 98.31 104 ASN B C 1
ATOM 3036 O O . ASN B 1 104 ? -10.016 -29.344 -7.293 1 98.31 104 ASN B O 1
ATOM 3040 N N . GLU B 1 105 ? -10.969 -30.875 -6.043 1 97.12 105 GLU B N 1
ATOM 3041 C CA . GLU B 1 105 ? -11.5 -31.625 -7.176 1 97.12 105 GLU B CA 1
ATOM 3042 C C . GLU B 1 105 ? -12.398 -30.75 -8.047 1 97.12 105 GLU B C 1
ATOM 3044 O O . GLU B 1 105 ? -12.391 -30.875 -9.273 1 97.12 105 GLU B O 1
ATOM 3049 N N . ASP B 1 106 ? -13.172 -29.922 -7.434 1 97.31 106 ASP B N 1
ATOM 3050 C CA . ASP B 1 106 ? -14.062 -29.047 -8.195 1 97.31 106 ASP B CA 1
ATOM 3051 C C . ASP B 1 106 ? -13.266 -28.062 -9.047 1 97.31 106 ASP B C 1
ATOM 3053 O O . ASP B 1 106 ? -13.562 -27.891 -10.234 1 97.31 106 ASP B O 1
ATOM 3057 N N . ALA B 1 107 ? -12.32 -27.422 -8.445 1 97.69 107 ALA B N 1
ATOM 3058 C CA . ALA B 1 107 ? -11.469 -26.484 -9.188 1 97.69 107 ALA B CA 1
ATOM 3059 C C . ALA B 1 107 ? -10.734 -27.203 -10.312 1 97.69 107 ALA B C 1
ATOM 3061 O O . ALA B 1 107 ? -10.625 -26.672 -11.422 1 97.69 107 ALA B O 1
ATOM 3062 N N . TYR B 1 108 ? -10.234 -28.375 -10.008 1 97.12 108 TYR B N 1
ATOM 3063 C CA . TYR B 1 108 ? -9.516 -29.172 -11.008 1 97.12 108 TYR B CA 1
ATOM 3064 C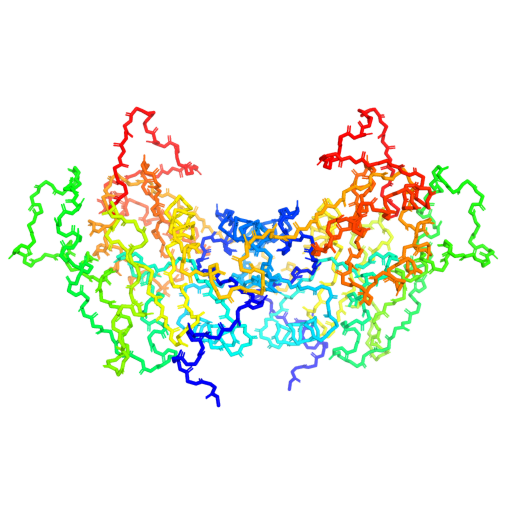 C . TYR B 1 108 ? -10.422 -29.516 -12.188 1 97.12 108 TYR B C 1
ATOM 3066 O O . TYR B 1 108 ? -10.023 -29.375 -13.344 1 97.12 108 TYR B O 1
ATOM 3074 N N . ALA B 1 109 ? -11.594 -29.984 -11.898 1 97 109 ALA B N 1
ATOM 3075 C CA . ALA B 1 109 ? -12.562 -30.312 -12.938 1 97 109 ALA B CA 1
ATOM 3076 C C . ALA B 1 109 ? -12.898 -29.094 -13.797 1 97 109 ALA B C 1
ATOM 3078 O O . ALA B 1 109 ? -12.977 -29.203 -15.023 1 97 109 ALA B O 1
ATOM 3079 N N . ARG B 1 110 ? -13.086 -27.969 -13.18 1 97 110 ARG B N 1
ATOM 3080 C CA . ARG B 1 110 ? -13.367 -26.734 -13.906 1 97 110 ARG B CA 1
ATOM 3081 C C . ARG B 1 110 ? -12.18 -26.328 -14.766 1 97 110 ARG B C 1
ATOM 3083 O O . ARG B 1 110 ? -12.352 -25.844 -15.891 1 97 110 ARG B O 1
ATOM 3090 N N . MET B 1 111 ? -11.055 -26.484 -14.188 1 96.25 111 MET B N 1
ATOM 3091 C CA . MET B 1 111 ? -9.844 -26.141 -14.93 1 96.25 111 MET B CA 1
ATOM 3092 C C . MET B 1 111 ? -9.742 -26.969 -16.203 1 96.25 111 MET B C 1
ATOM 3094 O O . MET B 1 111 ? -9.453 -26.438 -17.281 1 96.25 111 MET B O 1
ATOM 3098 N N . LYS B 1 112 ? -9.961 -28.234 -16.078 1 94 112 LYS B N 1
ATOM 3099 C CA . LYS B 1 112 ? -9.922 -29.125 -17.234 1 94 112 LYS B CA 1
ATOM 3100 C C . LYS B 1 112 ? -10.945 -28.703 -18.281 1 94 112 LYS B C 1
ATOM 3102 O O . LYS B 1 112 ? -10.656 -28.719 -19.484 1 94 112 LYS B O 1
ATOM 3107 N N . LYS B 1 113 ? -12.023 -28.312 -17.828 1 94.44 113 LYS B N 1
ATOM 3108 C CA . LYS B 1 113 ? -13.141 -27.969 -18.719 1 94.44 113 LYS B CA 1
ATOM 3109 C C . LYS B 1 113 ? -12.914 -26.625 -19.391 1 94.44 113 LYS B C 1
ATOM 3111 O O . LYS B 1 113 ? -13.227 -26.453 -20.578 1 94.44 113 LYS B O 1
ATOM 3116 N N . LEU B 1 114 ? -12.375 -25.688 -18.656 1 93.5 114 LEU B N 1
ATOM 3117 C CA . LEU B 1 114 ? -12.391 -24.297 -19.109 1 93.5 114 LEU B CA 1
ATOM 3118 C C . LEU B 1 114 ? -11.039 -23.906 -19.719 1 93.5 114 LEU B C 1
ATOM 3120 O O . LEU B 1 114 ? -10.938 -22.906 -20.422 1 93.5 114 LEU B O 1
ATOM 3124 N N . SER B 1 115 ? -10.086 -24.703 -19.375 1 87.31 115 SER B N 1
ATOM 3125 C CA . SER B 1 115 ? -8.766 -24.359 -19.891 1 87.31 115 SER B CA 1
ATOM 3126 C C . SER B 1 115 ? -8.633 -24.75 -21.359 1 87.31 115 SER B C 1
ATOM 3128 O O . SER B 1 115 ? -9.062 -25.828 -21.766 1 87.31 115 SER B O 1
ATOM 3130 N N . LYS B 1 116 ? -8.195 -23.75 -22.109 1 80.62 116 LYS B N 1
ATOM 3131 C CA . LYS B 1 116 ? -7.867 -24.031 -23.5 1 80.62 116 LYS B CA 1
ATOM 3132 C C . LYS B 1 116 ? -6.359 -24.188 -23.688 1 80.62 116 LYS B C 1
ATOM 3134 O O . LYS B 1 116 ? -5.574 -23.484 -23.047 1 80.62 116 LYS B O 1
ATOM 3139 N N . PRO B 1 117 ? -6.055 -25.188 -24.5 1 78.69 117 PRO B N 1
ATOM 3140 C CA . PRO B 1 117 ? -4.613 -25.328 -24.75 1 78.69 117 PRO B CA 1
ATOM 3141 C C . PRO B 1 117 ? -3.982 -24.031 -25.25 1 78.69 117 PRO B C 1
ATOM 3143 O O . PRO B 1 117 ? -4.547 -23.359 -26.109 1 78.69 117 PRO B O 1
ATOM 3146 N N . HIS B 1 118 ? -2.977 -23.688 -24.547 1 80.81 118 HIS B N 1
ATOM 3147 C CA . HIS B 1 118 ? -2.199 -22.547 -25.016 1 80.81 118 HIS B CA 1
ATOM 3148 C C . HIS B 1 118 ? -1.454 -22.875 -26.312 1 80.81 118 HIS B C 1
ATOM 3150 O O . HIS B 1 118 ? -0.955 -23.984 -26.469 1 80.81 118 HIS B O 1
ATOM 3156 N N . PRO B 1 119 ? -1.337 -21.891 -27.156 1 79.88 119 PRO B N 1
ATOM 3157 C CA . PRO B 1 119 ? -0.644 -22.156 -28.422 1 79.88 119 PRO B CA 1
ATOM 3158 C C . PRO B 1 119 ? 0.779 -22.672 -28.219 1 79.88 119 PRO B C 1
ATOM 3160 O O . PRO B 1 119 ? 1.311 -23.375 -29.078 1 79.88 119 PRO B O 1
ATOM 3163 N N . SER B 1 120 ? 1.299 -22.406 -27.141 1 79.62 120 SER B N 1
ATOM 3164 C CA . SER B 1 120 ? 2.666 -22.828 -26.859 1 79.62 120 SER B CA 1
ATOM 3165 C C . SER B 1 120 ? 2.701 -24.25 -26.312 1 79.62 120 SER B C 1
ATOM 3167 O O . SER B 1 120 ? 3.771 -24.844 -26.203 1 79.62 120 SER B O 1
ATOM 3169 N N . GLN B 1 121 ? 1.544 -24.812 -26.047 1 81.62 121 GLN B N 1
ATOM 3170 C CA . GLN B 1 121 ? 1.451 -26.172 -25.547 1 81.62 121 GLN B CA 1
ATOM 3171 C C . GLN B 1 121 ? 0.413 -26.984 -26.328 1 81.62 121 GLN B C 1
ATOM 3173 O O . GLN B 1 121 ? -0.549 -27.484 -25.734 1 81.62 121 GLN B O 1
ATOM 3178 N N . PRO B 1 122 ? 0.664 -27.156 -27.531 1 79.31 122 PRO B N 1
ATOM 3179 C CA . PRO B 1 122 ? -0.339 -27.828 -28.359 1 79.31 122 PRO B CA 1
ATOM 3180 C C . PRO B 1 122 ? -0.532 -29.297 -27.969 1 79.31 122 PRO B C 1
ATOM 3182 O O . PRO B 1 122 ? -1.618 -29.844 -28.156 1 79.31 122 PRO B O 1
ATOM 3185 N N . ASP B 1 123 ? 0.453 -29.906 -27.422 1 83.81 123 ASP B N 1
ATOM 3186 C CA . ASP B 1 123 ? 0.386 -31.328 -27.125 1 83.81 123 ASP B CA 1
ATOM 3187 C C . ASP B 1 123 ? 0.081 -31.562 -25.641 1 83.81 123 ASP B C 1
ATOM 3189 O O . ASP B 1 123 ? 0.356 -32.625 -25.109 1 83.81 123 ASP B O 1
ATOM 3193 N N . PHE B 1 124 ? -0.407 -30.562 -25.078 1 88.62 124 PHE B N 1
ATOM 3194 C CA . PHE B 1 124 ? -0.706 -30.719 -23.656 1 88.62 124 PHE B CA 1
ATOM 3195 C C . PHE B 1 124 ? -1.817 -31.75 -23.438 1 88.62 124 PHE B C 1
ATOM 3197 O O . PHE B 1 124 ? -2.793 -31.766 -24.203 1 88.62 124 PHE B O 1
ATOM 3204 N N . SER B 1 125 ? -1.618 -32.656 -22.438 1 89.94 125 SER B N 1
ATOM 3205 C CA . SER B 1 125 ? -2.623 -33.656 -22.047 1 89.94 125 SER B CA 1
ATOM 3206 C C . SER B 1 125 ? -2.807 -33.688 -20.531 1 89.94 125 SER B C 1
ATOM 3208 O O . SER B 1 125 ? -1.829 -33.75 -19.797 1 89.94 125 SER B O 1
ATOM 3210 N N . TRP B 1 126 ? -4.031 -33.75 -20.094 1 91.81 126 TRP B N 1
ATOM 3211 C CA . TRP B 1 126 ? -4.355 -33.844 -18.672 1 91.81 126 TRP B CA 1
ATOM 3212 C C . TRP B 1 126 ? -4.102 -35.25 -18.156 1 91.81 126 TRP B C 1
ATOM 3214 O O . TRP B 1 126 ? -4.074 -35.5 -16.938 1 91.81 126 TRP B O 1
ATOM 3224 N N . ASP B 1 127 ? -3.914 -36.125 -19.094 1 90.94 127 ASP B N 1
ATOM 3225 C CA . ASP B 1 127 ? -3.832 -37.562 -18.734 1 90.94 127 ASP B CA 1
ATOM 3226 C C . ASP B 1 127 ? -2.379 -38 -18.641 1 90.94 127 ASP B C 1
ATOM 3228 O O . ASP B 1 127 ? -2.104 -39.156 -18.25 1 90.94 127 ASP B O 1
ATOM 3232 N N . VAL B 1 128 ? -1.506 -37.188 -19.062 1 91.81 128 VAL B N 1
ATOM 3233 C CA . VAL B 1 128 ? -0.083 -37.5 -19.031 1 91.81 128 VAL B CA 1
ATOM 3234 C C . VAL B 1 128 ? 0.626 -36.625 -18 1 91.81 128 VAL B C 1
ATOM 3236 O O . VAL B 1 128 ? 0.433 -35.406 -17.969 1 91.81 128 VAL B O 1
ATOM 3239 N N . ASP B 1 129 ? 1.402 -37.312 -17.188 1 92 129 ASP B N 1
ATOM 3240 C CA . ASP B 1 129 ? 2.189 -36.531 -16.234 1 92 129 ASP B CA 1
ATOM 3241 C C . ASP B 1 129 ? 3.307 -35.781 -16.922 1 92 129 ASP B C 1
ATOM 3243 O O . ASP B 1 129 ? 4.078 -36.344 -17.688 1 92 129 ASP B O 1
ATOM 3247 N N . SER B 1 130 ? 3.324 -34.5 -16.844 1 90.69 130 SER B N 1
ATOM 3248 C CA . SER B 1 130 ? 4.289 -33.594 -17.438 1 90.69 130 SER B CA 1
ATOM 3249 C C . SER B 1 130 ? 4.562 -32.406 -16.516 1 90.69 130 SER B C 1
ATOM 3251 O O . SER B 1 130 ? 3.791 -32.156 -15.594 1 90.69 130 SER B O 1
ATOM 3253 N N . PRO B 1 131 ? 5.668 -31.766 -16.703 1 88.88 131 PRO B N 1
ATOM 3254 C CA . PRO B 1 131 ? 5.938 -30.562 -15.922 1 88.88 131 PRO B CA 1
ATOM 3255 C C . PRO B 1 131 ? 4.836 -29.516 -16.062 1 88.88 131 PRO B C 1
ATOM 3257 O O . PRO B 1 131 ? 4.484 -28.844 -15.078 1 88.88 131 PRO B O 1
ATOM 3260 N N . ALA B 1 132 ? 4.348 -29.375 -17.203 1 89 132 ALA B N 1
ATOM 3261 C CA . ALA B 1 132 ? 3.268 -28.422 -17.438 1 89 132 ALA B CA 1
ATOM 3262 C C . ALA B 1 132 ? 2.025 -28.797 -16.641 1 89 132 ALA B C 1
ATOM 3264 O O . ALA B 1 132 ? 1.361 -27.938 -16.062 1 89 132 ALA B O 1
ATOM 3265 N N . ARG B 1 133 ? 1.691 -30.062 -16.672 1 92.19 133 ARG B N 1
ATOM 3266 C CA . ARG B 1 133 ? 0.543 -30.531 -15.891 1 92.19 133 ARG B CA 1
ATOM 3267 C C . ARG B 1 133 ? 0.766 -30.312 -14.398 1 92.19 133 ARG B C 1
ATOM 3269 O O . ARG B 1 133 ? -0.14 -29.859 -13.688 1 92.19 133 ARG B O 1
ATOM 3276 N N . GLN B 1 134 ? 1.956 -30.625 -13.914 1 93.25 134 GLN B N 1
ATOM 3277 C CA . GLN B 1 134 ? 2.277 -30.422 -12.508 1 93.25 134 GLN B CA 1
ATOM 3278 C C . GLN B 1 134 ? 2.162 -28.953 -12.117 1 93.25 134 GLN B C 1
ATOM 3280 O O . GLN B 1 134 ? 1.688 -28.625 -11.031 1 93.25 134 GLN B O 1
ATOM 3285 N N . ALA B 1 135 ? 2.604 -28.125 -13.008 1 92.75 135 ALA B N 1
ATOM 3286 C CA . ALA B 1 135 ? 2.5 -26.688 -12.789 1 92.75 135 ALA B CA 1
ATOM 3287 C C . ALA B 1 135 ? 1.041 -26.25 -12.695 1 92.75 135 ALA B C 1
ATOM 3289 O O . ALA B 1 135 ? 0.688 -25.438 -11.836 1 92.75 135 ALA B O 1
ATOM 3290 N N . LYS B 1 136 ? 0.234 -26.75 -13.492 1 92.88 136 LYS B N 1
ATOM 3291 C CA . LYS B 1 136 ? -1.19 -26.422 -13.453 1 92.88 136 LYS B CA 1
ATOM 3292 C C . LYS B 1 136 ? -1.844 -26.969 -12.188 1 92.88 136 LYS B C 1
ATOM 3294 O O . LYS B 1 136 ? -2.654 -26.281 -11.562 1 92.88 136 LYS B O 1
ATOM 3299 N N . LEU B 1 137 ? -1.476 -28.156 -11.805 1 94.25 137 LEU B N 1
ATOM 3300 C CA . LEU B 1 137 ? -2.047 -28.797 -10.625 1 94.25 137 LEU B CA 1
ATOM 3301 C C . LEU B 1 137 ? -1.744 -28 -9.367 1 94.25 137 LEU B C 1
ATOM 3303 O O . LEU B 1 137 ? -2.574 -27.922 -8.453 1 94.25 137 LEU B O 1
ATOM 3307 N N . ARG B 1 138 ? -0.63 -27.406 -9.352 1 94.81 138 ARG B N 1
ATOM 3308 C CA . ARG B 1 138 ? -0.22 -26.641 -8.18 1 94.81 138 ARG B CA 1
ATOM 3309 C C . ARG B 1 138 ? -1.213 -25.516 -7.891 1 94.81 138 ARG B C 1
ATOM 3311 O O . ARG B 1 138 ? -1.425 -25.156 -6.734 1 94.81 138 ARG B O 1
ATOM 3318 N N . MET B 1 139 ? -1.873 -25.047 -8.906 1 96.81 139 MET B N 1
ATOM 3319 C CA . MET B 1 139 ? -2.76 -23.891 -8.773 1 96.81 139 MET B CA 1
ATOM 3320 C C . MET B 1 139 ? -4.113 -24.297 -8.211 1 96.81 139 MET B C 1
ATOM 3322 O O . MET B 1 139 ? -4.934 -23.453 -7.863 1 96.81 139 MET B O 1
ATOM 3326 N N . VAL B 1 140 ? -4.348 -25.656 -8.062 1 97.94 140 VAL B N 1
ATOM 3327 C CA . VAL B 1 140 ? -5.629 -26.109 -7.539 1 97.94 140 VAL B CA 1
ATOM 3328 C C . VAL B 1 140 ? -5.398 -27.016 -6.324 1 97.94 140 VAL B C 1
ATOM 3330 O O . VAL B 1 140 ? -6.293 -27.75 -5.914 1 97.94 140 VAL B O 1
ATOM 3333 N N . ILE B 1 141 ? -4.207 -27.078 -5.844 1 98.38 141 ILE B N 1
ATOM 3334 C CA . ILE B 1 141 ? -3.896 -27.625 -4.527 1 98.38 141 ILE B CA 1
ATOM 3335 C C . ILE B 1 141 ? -3.988 -26.516 -3.48 1 98.38 141 ILE B C 1
ATOM 3337 O O . ILE B 1 141 ? -3.129 -25.641 -3.422 1 98.38 141 ILE B O 1
ATOM 3341 N N . LEU B 1 142 ? -5.008 -26.562 -2.697 1 98.75 142 LEU B N 1
ATOM 3342 C CA . LEU B 1 142 ? -5.418 -25.391 -1.929 1 98.75 142 LEU B CA 1
ATOM 3343 C C . LEU B 1 142 ? -5.441 -25.703 -0.436 1 98.75 142 LEU B C 1
ATOM 3345 O O . LEU B 1 142 ? -5.707 -26.844 -0.038 1 98.75 142 LEU B O 1
ATOM 3349 N N . PRO B 1 143 ? -5.109 -24.641 0.418 1 98.81 143 PRO B N 1
ATOM 3350 C CA . PRO B 1 143 ? -5.355 -24.812 1.851 1 98.81 143 PRO B CA 1
ATOM 3351 C C . PRO B 1 143 ? -6.793 -25.234 2.152 1 98.81 143 PRO B C 1
ATOM 3353 O O . PRO B 1 143 ? -7.738 -24.578 1.708 1 98.81 143 PRO B O 1
ATOM 3356 N N . THR B 1 144 ? -6.938 -26.328 2.918 1 98.69 144 THR B N 1
ATOM 3357 C CA . THR B 1 144 ? -8.258 -26.906 3.107 1 98.69 144 THR B CA 1
ATOM 3358 C C . THR B 1 144 ? -8.477 -27.281 4.57 1 98.69 144 THR B C 1
ATOM 3360 O O . THR B 1 144 ? -7.664 -28 5.164 1 98.69 144 THR B O 1
ATOM 3363 N N . ASP B 1 145 ? -9.492 -26.688 5.133 1 98.19 145 ASP B N 1
ATOM 3364 C CA . ASP B 1 145 ? -9.969 -27.125 6.441 1 98.19 145 ASP B CA 1
ATOM 3365 C C . ASP B 1 145 ? -10.953 -28.281 6.309 1 98.19 145 ASP B C 1
ATOM 3367 O O . ASP B 1 145 ? -12.141 -28.062 6.051 1 98.19 145 ASP B O 1
ATOM 3371 N N . GLU B 1 146 ? -10.547 -29.422 6.59 1 96.38 146 GLU B N 1
ATOM 3372 C CA . GLU B 1 146 ? -11.336 -30.625 6.355 1 96.38 146 GLU B CA 1
ATOM 3373 C C . GLU B 1 146 ? -12.539 -30.688 7.281 1 96.38 146 GLU B C 1
ATOM 3375 O O . GLU B 1 146 ? -13.477 -31.453 7.039 1 96.38 146 GLU B O 1
ATOM 3380 N N . ALA B 1 147 ? -12.547 -29.875 8.312 1 95.62 147 ALA B N 1
ATOM 3381 C CA . ALA B 1 147 ? -13.625 -29.891 9.297 1 95.62 147 ALA B CA 1
ATOM 3382 C C . ALA B 1 147 ? -14.742 -28.922 8.898 1 95.62 147 ALA B C 1
ATOM 3384 O O . ALA B 1 147 ? -15.805 -28.922 9.523 1 95.62 147 ALA B O 1
ATOM 3385 N N . ARG B 1 148 ? -14.523 -28.188 7.848 1 96.19 148 ARG B N 1
ATOM 3386 C CA . ARG B 1 148 ? -15.492 -27.172 7.469 1 96.19 148 ARG B CA 1
ATOM 3387 C C . ARG B 1 148 ? -16.141 -27.5 6.125 1 96.19 148 ARG B C 1
ATOM 3389 O O . ARG B 1 148 ? -15.539 -28.188 5.301 1 96.19 148 ARG B O 1
ATOM 3396 N N . ASP B 1 149 ? -17.344 -26.984 5.926 1 96.44 149 ASP B N 1
ATOM 3397 C CA . ASP B 1 149 ? -18.062 -27.141 4.664 1 96.44 149 ASP B CA 1
ATOM 3398 C C . ASP B 1 149 ? -17.266 -26.562 3.504 1 96.44 149 ASP B C 1
ATOM 3400 O O . ASP B 1 149 ? -16.828 -25.406 3.568 1 96.44 149 ASP B O 1
ATOM 3404 N N . GLN B 1 150 ? -17.125 -27.312 2.445 1 96 150 GLN B N 1
ATOM 3405 C CA . GLN B 1 150 ? -16.344 -26.906 1.291 1 96 150 GLN B CA 1
ATOM 3406 C C . GLN B 1 150 ? -16.938 -25.672 0.627 1 96 150 GLN B C 1
ATOM 3408 O O . GLN B 1 150 ? -16.203 -24.812 0.118 1 96 150 GLN B O 1
ATOM 3413 N N . SER B 1 151 ? -18.25 -25.594 0.679 1 95.62 151 SER B N 1
ATOM 3414 C CA . SER B 1 151 ? -18.922 -24.5 0.008 1 95.62 151 SER B CA 1
ATOM 3415 C C . SER B 1 151 ? -18.625 -23.156 0.689 1 95.62 151 SER B C 1
ATOM 3417 O O . SER B 1 151 ? -18.781 -22.094 0.088 1 95.62 151 SER B O 1
ATOM 3419 N N . LYS B 1 152 ? -18.156 -23.25 1.943 1 95.94 152 LYS B N 1
ATOM 3420 C CA . LYS B 1 152 ? -17.812 -22.031 2.686 1 95.94 152 LYS B CA 1
ATOM 3421 C C . LYS B 1 152 ? -16.344 -21.672 2.49 1 95.94 152 LYS B C 1
ATOM 3423 O O . LYS B 1 152 ? -15.938 -20.547 2.805 1 95.94 152 LYS B O 1
ATOM 3428 N N . GLN B 1 153 ? -15.609 -22.578 1.939 1 97.44 153 GLN B N 1
ATOM 3429 C CA . GLN B 1 153 ? -14.172 -22.375 1.844 1 97.44 153 GLN B CA 1
ATOM 3430 C C . GLN B 1 153 ? -13.758 -22.062 0.408 1 97.44 153 GLN B C 1
ATOM 3432 O O . GLN B 1 153 ? -12.734 -21.406 0.179 1 97.44 153 GLN B O 1
ATOM 3437 N N . PHE B 1 154 ? -14.5 -22.609 -0.539 1 98.5 154 PHE B N 1
ATOM 3438 C CA . PHE B 1 154 ? -14.164 -22.453 -1.948 1 98.5 154 PHE B CA 1
ATOM 3439 C C . PHE B 1 154 ? -15.336 -21.828 -2.709 1 98.5 154 PHE B C 1
ATOM 3441 O O . PHE B 1 154 ? -16.344 -22.5 -2.957 1 98.5 154 PHE B O 1
ATOM 3448 N N . LEU B 1 155 ? -15.148 -20.562 -3.082 1 98.31 155 LEU B N 1
ATOM 3449 C CA . LEU B 1 155 ? -16.188 -19.844 -3.785 1 98.31 155 LEU B CA 1
ATOM 3450 C C . LEU B 1 155 ? -15.852 -19.688 -5.266 1 98.31 155 LEU B C 1
ATOM 3452 O O . LEU B 1 155 ? -14.742 -19.297 -5.617 1 98.31 155 LEU B O 1
ATOM 3456 N N . PHE B 1 156 ? -16.766 -20.062 -6.129 1 97.88 156 PHE B N 1
ATOM 3457 C CA . PHE B 1 156 ? -16.656 -19.875 -7.57 1 97.88 156 PHE B CA 1
ATOM 3458 C C . PHE B 1 156 ? -17.641 -18.812 -8.047 1 97.88 156 PHE B C 1
ATOM 3460 O O . PHE B 1 156 ? -18.672 -19.125 -8.641 1 97.88 156 PHE B O 1
ATOM 3467 N N . PRO B 1 157 ? -17.188 -17.531 -7.898 1 96.69 157 PRO B N 1
ATOM 3468 C CA . PRO B 1 157 ? -18.141 -16.438 -8.172 1 96.69 157 PRO B CA 1
ATOM 3469 C C . PRO B 1 157 ? -18.516 -16.359 -9.648 1 96.69 157 PRO B C 1
ATOM 3471 O O . PRO B 1 157 ? -19.531 -15.742 -9.992 1 96.69 157 PRO B O 1
ATOM 3474 N N . HIS B 1 158 ? -17.719 -16.859 -10.516 1 96.44 158 HIS B N 1
ATOM 3475 C CA . HIS B 1 158 ? -17.953 -16.797 -11.953 1 96.44 158 HIS B CA 1
ATOM 3476 C C . HIS B 1 158 ? -17.859 -18.188 -12.586 1 96.44 158 HIS B C 1
ATOM 3478 O O . HIS B 1 158 ? -16.859 -18.891 -12.406 1 96.44 158 HIS B O 1
ATOM 3484 N N . GLU B 1 159 ? -18.812 -18.453 -13.43 1 95.06 159 GLU B N 1
ATOM 3485 C CA . GLU B 1 159 ? -18.875 -19.781 -14.055 1 95.06 159 GLU B CA 1
ATOM 3486 C C . GLU B 1 159 ? -17.797 -19.922 -15.133 1 95.06 159 GLU B C 1
ATOM 3488 O O . GLU B 1 159 ? -17.391 -21.031 -15.461 1 95.06 159 GLU B O 1
ATOM 3493 N N . ASP B 1 160 ? -17.375 -18.844 -15.602 1 95.25 160 ASP B N 1
ATOM 3494 C CA . ASP B 1 160 ? -16.422 -18.891 -16.703 1 95.25 160 ASP B CA 1
ATOM 3495 C C . ASP B 1 160 ? -14.977 -18.844 -16.188 1 95.25 160 ASP B C 1
ATOM 3497 O O . ASP B 1 160 ? -14.039 -18.703 -16.984 1 95.25 160 ASP B O 1
ATOM 3501 N N . LEU B 1 161 ? -14.797 -18.891 -14.898 1 95.88 161 LEU B N 1
ATOM 3502 C CA . LEU B 1 161 ? -13.477 -18.953 -14.281 1 95.88 161 LEU B CA 1
ATOM 3503 C C . LEU B 1 161 ? -13.312 -20.25 -13.484 1 95.88 161 LEU B C 1
ATOM 3505 O O . LEU B 1 161 ? -14.219 -20.641 -12.742 1 95.88 161 LEU B O 1
ATOM 3509 N N . TRP B 1 162 ? -12.164 -20.812 -13.641 1 96.56 162 TRP B N 1
ATOM 3510 C CA . TRP B 1 162 ? -11.938 -22.062 -12.914 1 96.56 162 TRP B CA 1
ATOM 3511 C C . TRP B 1 162 ? -11.336 -21.781 -11.539 1 96.56 162 TRP B C 1
ATOM 3513 O O . TRP B 1 162 ? -11.469 -22.594 -10.617 1 96.56 162 TRP B O 1
ATOM 3523 N N . VAL B 1 163 ? -10.617 -20.641 -11.391 1 96.06 163 VAL B N 1
ATOM 3524 C CA . VAL B 1 163 ? -9.922 -20.344 -10.141 1 96.06 163 VAL B CA 1
ATOM 3525 C C . VAL B 1 163 ? -10.938 -19.922 -9.078 1 96.06 163 VAL B C 1
ATOM 3527 O O . VAL B 1 163 ? -11.742 -19.016 -9.305 1 96.06 163 VAL B O 1
ATOM 3530 N N . PRO B 1 164 ? -10.938 -20.578 -7.938 1 97.88 164 PRO B N 1
ATOM 3531 C CA . PRO B 1 164 ? -11.836 -20.172 -6.855 1 97.88 164 PRO B CA 1
ATOM 3532 C C . PRO B 1 164 ? -11.242 -19.062 -5.977 1 97.88 164 PRO B C 1
ATOM 3534 O O . PRO B 1 164 ? -10.039 -18.812 -6.039 1 97.88 164 PRO B O 1
ATOM 3537 N N . VAL B 1 165 ? -12.156 -18.406 -5.27 1 98.69 165 VAL B N 1
ATOM 3538 C CA . VAL B 1 165 ? -11.711 -17.672 -4.09 1 98.69 165 VAL B CA 1
ATOM 3539 C C . VAL B 1 165 ? -11.641 -18.609 -2.887 1 98.69 165 VAL B C 1
ATOM 3541 O O . VAL B 1 165 ? -12.672 -19.062 -2.385 1 98.69 165 VAL B O 1
ATOM 3544 N N . ASN B 1 166 ? -10.445 -18.953 -2.537 1 98.75 166 ASN B N 1
ATOM 3545 C CA . ASN B 1 166 ? -10.234 -19.797 -1.36 1 98.75 166 ASN B CA 1
ATOM 3546 C C . ASN B 1 166 ? -10.359 -18.984 -0.071 1 98.75 166 ASN B C 1
ATOM 3548 O O . ASN B 1 166 ? -9.602 -18.031 0.146 1 98.75 166 ASN B O 1
ATOM 3552 N N . VAL B 1 167 ? -11.344 -19.312 0.778 1 98.62 167 VAL B N 1
ATOM 3553 C CA . VAL B 1 167 ? -11.578 -18.625 2.043 1 98.62 167 VAL B CA 1
ATOM 3554 C C . VAL B 1 167 ? -10.945 -19.406 3.188 1 98.62 167 VAL B C 1
ATOM 3556 O O . VAL B 1 167 ? -11.445 -20.469 3.564 1 98.62 167 VAL B O 1
ATOM 3559 N N . VAL B 1 168 ? -9.906 -18.859 3.76 1 98.62 168 VAL B N 1
ATOM 3560 C CA . VAL B 1 168 ? -9.141 -19.531 4.809 1 98.62 168 VAL B CA 1
ATOM 3561 C C . VAL B 1 168 ? -9.438 -18.875 6.16 1 98.62 168 VAL B C 1
ATOM 3563 O O . VAL B 1 168 ? -9.547 -17.656 6.258 1 98.62 168 VAL B O 1
ATOM 3566 N N . ASN B 1 169 ? -9.586 -19.641 7.215 1 98.12 169 ASN B N 1
ATOM 3567 C CA . ASN B 1 169 ? -9.82 -19.203 8.586 1 98.12 169 ASN B CA 1
ATOM 3568 C C . ASN B 1 169 ? -11.102 -18.375 8.695 1 98.12 169 ASN B C 1
ATOM 3570 O O . ASN B 1 169 ? -11.266 -17.609 9.641 1 98.12 169 ASN B O 1
ATOM 3574 N N . GLY B 1 170 ? -11.898 -18.453 7.719 1 97.5 170 GLY B N 1
ATOM 3575 C CA . GLY B 1 170 ? -13.227 -17.859 7.738 1 97.5 170 GLY B CA 1
ATOM 3576 C C . GLY B 1 170 ? -13.25 -16.438 7.219 1 97.5 170 GLY B C 1
ATOM 3577 O O . GLY B 1 170 ? -14.305 -15.945 6.805 1 97.5 170 GLY B O 1
ATOM 3578 N N . ASN B 1 171 ? -12.062 -15.789 7.188 1 98.25 171 ASN B N 1
ATOM 3579 C CA . ASN B 1 171 ? -12.148 -14.375 6.832 1 98.25 171 ASN B CA 1
ATOM 3580 C C . ASN B 1 171 ? -10.992 -13.945 5.941 1 98.25 171 ASN B C 1
ATOM 3582 O O . ASN B 1 171 ? -10.805 -12.758 5.676 1 98.25 171 ASN B O 1
ATOM 3586 N N . VAL B 1 172 ? -10.156 -14.883 5.488 1 98.81 172 VAL B N 1
ATOM 3587 C CA . VAL B 1 172 ? -9.078 -14.586 4.547 1 98.81 172 VAL B CA 1
ATOM 3588 C C . VAL B 1 172 ? -9.461 -15.086 3.154 1 98.81 172 VAL B C 1
ATOM 3590 O O . VAL B 1 172 ? -9.625 -16.281 2.939 1 98.81 172 VAL B O 1
ATOM 3593 N N . HIS B 1 173 ? -9.625 -14.18 2.215 1 98.88 173 HIS B N 1
ATOM 3594 C CA . HIS B 1 173 ? -9.992 -14.484 0.837 1 98.88 173 HIS B CA 1
ATOM 3595 C C . HIS B 1 173 ? -8.797 -14.344 -0.097 1 98.88 173 HIS B C 1
ATOM 3597 O O . HIS B 1 173 ? -8.266 -13.25 -0.271 1 98.88 173 HIS B O 1
ATOM 3603 N N . ILE B 1 174 ? -8.391 -15.406 -0.722 1 98.88 174 ILE B N 1
ATOM 3604 C CA . ILE B 1 174 ? -7.18 -15.422 -1.536 1 98.88 174 ILE B CA 1
ATOM 3605 C C . ILE B 1 174 ? -7.539 -15.156 -2.998 1 98.88 174 ILE B C 1
ATOM 3607 O O . ILE B 1 174 ? -8.305 -15.906 -3.602 1 98.88 174 ILE B O 1
ATOM 3611 N N . LEU B 1 175 ? -7.004 -14.094 -3.562 1 98.69 175 LEU B N 1
ATOM 3612 C CA . LEU B 1 175 ? -7.273 -13.727 -4.949 1 98.69 175 LEU B CA 1
ATOM 3613 C C . LEU B 1 175 ? -5.98 -13.602 -5.742 1 98.69 175 LEU B C 1
ATOM 3615 O O . LEU B 1 175 ? -4.906 -13.414 -5.16 1 98.69 175 LEU B O 1
ATOM 3619 N N . PRO B 1 176 ? -6.027 -13.734 -7.078 1 97.31 176 PRO B N 1
ATOM 3620 C CA . PRO B 1 176 ? -4.84 -13.586 -7.926 1 97.31 176 PRO B CA 1
ATOM 3621 C C . PRO B 1 176 ? -4.359 -12.141 -8.031 1 97.31 176 PRO B C 1
ATOM 3623 O O . PRO B 1 176 ? -5.086 -11.219 -7.66 1 97.31 176 PRO B O 1
ATOM 3626 N N . GLY B 1 177 ? -3.195 -12.047 -8.547 1 96.38 177 GLY B N 1
ATOM 3627 C CA . GLY B 1 177 ? -2.584 -10.734 -8.656 1 96.38 177 GLY B CA 1
ATOM 3628 C C . GLY B 1 177 ? -2.938 -10.016 -9.945 1 96.38 177 GLY B C 1
ATOM 3629 O O . GLY B 1 177 ? -2.865 -8.781 -10.016 1 96.38 177 GLY B O 1
ATOM 3630 N N . VAL B 1 178 ? -3.291 -10.734 -10.984 1 94.56 178 VAL B N 1
ATOM 3631 C CA . VAL B 1 178 ? -3.637 -10.133 -12.266 1 94.56 178 VAL B CA 1
ATOM 3632 C C . VAL B 1 178 ? -4.848 -9.219 -12.102 1 94.56 178 VAL B C 1
ATOM 3634 O O . VAL B 1 178 ? -5.93 -9.68 -11.727 1 94.56 178 VAL B O 1
ATOM 3637 N N . PRO B 1 179 ? -4.738 -7.945 -12.469 1 96.19 179 PRO B N 1
ATOM 3638 C CA . PRO B 1 179 ? -5.754 -6.953 -12.109 1 96.19 179 PRO B CA 1
ATOM 3639 C C . PRO B 1 179 ? -7.145 -7.312 -12.625 1 96.19 179 PRO B C 1
ATOM 3641 O O . PRO B 1 179 ? -8.109 -7.301 -11.859 1 96.19 179 PRO B O 1
ATOM 3644 N N . ARG B 1 180 ? -7.266 -7.703 -13.828 1 95.56 180 ARG B N 1
ATOM 3645 C CA . ARG B 1 180 ? -8.578 -8.016 -14.391 1 95.56 180 ARG B CA 1
ATOM 3646 C C . ARG B 1 180 ? -9.219 -9.195 -13.664 1 95.56 180 ARG B C 1
ATOM 3648 O O . ARG B 1 180 ? -10.414 -9.188 -13.383 1 95.56 180 ARG B O 1
ATOM 3655 N N . LEU B 1 181 ? -8.445 -10.188 -13.445 1 96.19 181 LEU B N 1
ATOM 3656 C CA . LEU B 1 181 ? -8.93 -11.352 -12.719 1 96.19 181 LEU B CA 1
ATOM 3657 C C . LEU B 1 181 ? -9.281 -11 -11.281 1 96.19 181 LEU B C 1
ATOM 3659 O O . LEU B 1 181 ? -10.312 -11.438 -10.758 1 96.19 181 LEU B O 1
ATOM 3663 N N . PHE B 1 182 ? -8.438 -10.203 -10.633 1 97.94 182 PHE B N 1
ATOM 3664 C CA . PHE B 1 182 ? -8.664 -9.734 -9.273 1 97.94 182 PHE B CA 1
ATOM 3665 C C . PHE B 1 182 ? -10 -9.008 -9.164 1 97.94 182 PHE B C 1
ATOM 3667 O O . PHE B 1 182 ? -10.82 -9.328 -8.305 1 97.94 182 PHE B O 1
ATOM 3674 N N . GLU B 1 183 ? -10.203 -8.07 -10.039 1 98.31 183 GLU B N 1
ATOM 3675 C CA . GLU B 1 183 ? -11.414 -7.254 -10.031 1 98.31 183 GLU B CA 1
ATOM 3676 C C . GLU B 1 183 ? -12.656 -8.109 -10.273 1 98.31 183 GLU B C 1
ATOM 3678 O O . GLU B 1 183 ? -13.664 -7.961 -9.578 1 98.31 183 GLU B O 1
ATOM 3683 N N . LYS B 1 184 ? -12.539 -8.992 -11.25 1 97.94 184 LYS B N 1
ATOM 3684 C CA . LYS B 1 184 ? -13.664 -9.852 -11.602 1 97.94 184 LYS B CA 1
ATOM 3685 C C . LYS B 1 184 ? -14.062 -10.734 -10.422 1 97.94 184 LYS B C 1
ATOM 3687 O O . LYS B 1 184 ? -15.242 -10.836 -10.086 1 97.94 184 LYS B O 1
ATOM 3692 N N . LEU B 1 185 ? -13.109 -11.312 -9.805 1 98.44 185 LEU B N 1
ATOM 3693 C CA . LEU B 1 185 ? -13.383 -12.195 -8.672 1 98.44 185 LEU B CA 1
ATOM 3694 C C . LEU B 1 185 ? -13.906 -11.398 -7.48 1 98.44 185 LEU B C 1
ATOM 3696 O O . LEU B 1 185 ? -14.852 -11.828 -6.812 1 98.44 185 LEU B O 1
ATOM 3700 N N . LEU B 1 186 ? -13.305 -10.266 -7.223 1 98.44 186 LEU B N 1
ATOM 3701 C CA . LEU B 1 186 ? -13.75 -9.422 -6.117 1 98.44 186 LEU B CA 1
ATOM 3702 C C . LEU B 1 186 ? -15.203 -8.992 -6.312 1 98.44 186 LEU B C 1
ATOM 3704 O O . LEU B 1 186 ? -16.016 -9.109 -5.391 1 98.44 186 LEU B O 1
ATOM 3708 N N . ASP B 1 187 ? -15.531 -8.562 -7.465 1 97.88 187 ASP B N 1
ATOM 3709 C CA . ASP B 1 187 ? -16.906 -8.18 -7.785 1 97.88 187 ASP B CA 1
ATOM 3710 C C . ASP B 1 187 ? -17.859 -9.352 -7.602 1 97.88 187 ASP B C 1
ATOM 3712 O O . ASP B 1 187 ? -19 -9.164 -7.16 1 97.88 187 ASP B O 1
ATOM 3716 N N . GLY B 1 188 ? -17.359 -10.5 -7.941 1 98 188 GLY B N 1
ATOM 3717 C CA . GLY B 1 188 ? -18.188 -11.695 -7.848 1 98 188 GLY B CA 1
ATOM 3718 C C . GLY B 1 188 ? -18.5 -12.086 -6.418 1 98 188 GLY B C 1
ATOM 3719 O O . GLY B 1 188 ? -19.406 -12.883 -6.172 1 98 188 GLY B O 1
ATOM 3720 N N . LEU B 1 189 ? -17.812 -11.516 -5.469 1 97.38 189 LEU B N 1
ATOM 3721 C CA . LEU B 1 189 ? -18.016 -11.852 -4.062 1 97.38 189 LEU B CA 1
ATOM 3722 C C . LEU B 1 189 ? -19.188 -11.055 -3.482 1 97.38 189 LEU B C 1
ATOM 3724 O O . LEU B 1 189 ? -19.672 -11.359 -2.391 1 97.38 189 LEU B O 1
ATOM 3728 N N . LYS B 1 190 ? -19.672 -10.055 -4.141 1 94.25 190 LYS B N 1
ATOM 3729 C CA . LYS B 1 190 ? -20.656 -9.125 -3.607 1 94.25 190 LYS B CA 1
ATOM 3730 C C . LYS B 1 190 ? -21.906 -9.859 -3.135 1 94.25 190 LYS B C 1
ATOM 3732 O O . LYS B 1 190 ? -22.375 -9.641 -2.018 1 94.25 190 LYS B O 1
ATOM 3737 N N . PRO B 1 191 ? -22.422 -10.859 -3.902 1 93.25 191 PRO B N 1
ATOM 3738 C CA . PRO B 1 191 ? -23.656 -11.523 -3.488 1 93.25 191 PRO B CA 1
ATOM 3739 C C . PRO B 1 191 ? -23.516 -12.258 -2.158 1 93.25 191 PRO B C 1
ATOM 3741 O O . PRO B 1 191 ? -24.484 -12.367 -1.405 1 93.25 191 PRO B O 1
ATOM 3744 N N . VAL B 1 192 ? -22.359 -12.711 -1.869 1 92 192 VAL B N 1
ATOM 3745 C CA . VAL B 1 192 ? -22.172 -13.484 -0.647 1 92 192 VAL B CA 1
ATOM 3746 C C . VAL B 1 192 ? -21.812 -12.555 0.508 1 92 192 VAL B C 1
ATOM 3748 O O . VAL B 1 192 ? -22.078 -12.867 1.672 1 92 192 VAL B O 1
ATOM 3751 N N . LEU B 1 193 ? -21.281 -11.383 0.217 1 92.56 193 LEU B N 1
ATOM 3752 C CA . LEU B 1 193 ? -20.781 -10.492 1.262 1 92.56 193 LEU B CA 1
ATOM 3753 C C . LEU B 1 193 ? -21.859 -9.5 1.682 1 92.56 193 LEU B C 1
ATOM 3755 O O . LEU B 1 193 ? -21.938 -9.117 2.852 1 92.56 193 LEU B O 1
ATOM 3759 N N . VAL B 1 194 ? -22.719 -9.102 0.782 1 91.81 194 VAL B N 1
ATOM 3760 C CA . VAL B 1 194 ? -23.672 -8.008 0.996 1 91.81 194 VAL B CA 1
ATOM 3761 C C . VAL B 1 194 ? -24.609 -8.359 2.158 1 91.81 194 VAL B C 1
ATOM 3763 O O . VAL B 1 194 ? -24.828 -7.535 3.047 1 91.81 194 VAL B O 1
ATOM 3766 N N . PRO B 1 195 ? -25.078 -9.648 2.275 1 91.56 195 PRO B N 1
ATOM 3767 C CA . PRO B 1 195 ? -25.969 -9.984 3.385 1 91.56 195 PRO B CA 1
ATOM 3768 C C . PRO B 1 195 ? -25.281 -9.898 4.746 1 91.56 195 PRO B C 1
ATOM 3770 O O . PRO B 1 195 ? -25.953 -9.891 5.781 1 91.56 195 PRO B O 1
ATOM 3773 N N . ARG B 1 196 ? -23.969 -9.82 4.723 1 92.81 196 ARG B N 1
ATOM 3774 C CA . ARG B 1 196 ? -23.203 -9.812 5.969 1 92.81 196 ARG B CA 1
ATOM 3775 C C . ARG B 1 196 ? -22.766 -8.398 6.328 1 92.81 196 ARG B C 1
ATOM 3777 O O . ARG B 1 196 ? -22.078 -8.195 7.332 1 92.81 196 ARG B O 1
ATOM 3784 N N . LEU B 1 197 ? -23.094 -7.473 5.551 1 91.69 197 LEU B N 1
ATOM 3785 C CA . LEU B 1 197 ? -22.656 -6.098 5.793 1 91.69 197 LEU B CA 1
ATOM 3786 C C . LEU B 1 197 ? -23.578 -5.41 6.793 1 91.69 197 LEU B C 1
ATOM 3788 O O . LEU B 1 197 ? -24.688 -5.898 7.07 1 91.69 197 LEU B O 1
ATOM 3792 N N . THR B 1 198 ? -23.109 -4.336 7.383 1 82.62 198 THR B N 1
ATOM 3793 C CA . THR B 1 198 ? -23.906 -3.545 8.312 1 82.62 198 THR B CA 1
ATOM 3794 C C . THR B 1 198 ? -25.156 -3.006 7.629 1 82.62 198 THR B C 1
ATOM 3796 O O . THR B 1 198 ? -26.234 -2.994 8.219 1 82.62 198 THR B O 1
ATOM 3799 N N . ASP B 1 199 ? -25 -2.455 6.438 1 78.88 199 ASP B N 1
ATOM 3800 C CA . ASP B 1 199 ? -26.125 -2.062 5.59 1 78.88 199 ASP B CA 1
ATOM 3801 C C . ASP B 1 199 ? -26.406 -3.133 4.539 1 78.88 199 ASP B C 1
ATOM 3803 O O . ASP B 1 199 ? -25.766 -3.176 3.49 1 78.88 199 ASP B O 1
ATOM 3807 N N . PRO B 1 200 ? -27.344 -3.857 4.812 1 72.12 200 PRO B N 1
ATOM 3808 C CA . PRO B 1 200 ? -27.578 -5.016 3.945 1 72.12 200 PRO B CA 1
ATOM 3809 C C . PRO B 1 200 ? -28.031 -4.617 2.543 1 72.12 200 PRO B C 1
ATOM 3811 O O . PRO B 1 200 ? -28.016 -5.449 1.63 1 72.12 200 PRO B O 1
ATOM 3814 N N . GLU B 1 201 ? -28.406 -3.285 2.453 1 74.19 201 GLU B N 1
ATOM 3815 C CA . GLU B 1 201 ? -28.75 -2.83 1.112 1 74.19 201 GLU B CA 1
ATOM 3816 C C . GLU B 1 201 ? -27.516 -2.418 0.325 1 74.19 201 GLU B C 1
ATOM 3818 O O . GLU B 1 201 ? -27.562 -2.258 -0.896 1 74.19 201 GLU B O 1
ATOM 3823 N N . GLY B 1 202 ? -26.516 -2.359 1.077 1 66 202 GLY B N 1
ATOM 3824 C CA . GLY B 1 202 ? -25.234 -2.068 0.428 1 66 202 GLY B CA 1
ATOM 3825 C C . GLY B 1 202 ? -25.172 -0.665 -0.143 1 66 202 GLY B C 1
ATOM 3826 O O . GLY B 1 202 ? -24.656 -0.461 -1.242 1 66 202 GLY B O 1
ATOM 3827 N N . LYS B 1 203 ? -25.891 0.327 0.519 1 76.44 203 LYS B N 1
ATOM 3828 C CA . LYS B 1 203 ? -25.953 1.678 -0.032 1 76.44 203 LYS B CA 1
ATOM 3829 C C . LYS B 1 203 ? -24.594 2.355 0.018 1 76.44 203 LYS B C 1
ATOM 3831 O O . LYS B 1 203 ? -24.359 3.361 -0.659 1 76.44 203 LYS B O 1
ATOM 3836 N N . GLY B 1 204 ? -23.641 1.735 0.664 1 84.06 204 GLY B N 1
ATOM 3837 C CA . GLY B 1 204 ? -22.281 2.236 0.644 1 84.06 204 GLY B CA 1
ATOM 3838 C C . GLY B 1 204 ? -22.094 3.504 1.455 1 84.06 204 GLY B C 1
ATOM 3839 O O . GLY B 1 204 ? -22.953 3.848 2.279 1 84.06 204 GLY B O 1
ATOM 3840 N N . LEU B 1 205 ? -20.969 4.176 1.372 1 90.75 205 LEU B N 1
ATOM 3841 C CA . LEU B 1 205 ? -20.641 5.449 2.01 1 90.75 205 LEU B CA 1
ATOM 3842 C C . LEU B 1 205 ? -20.859 6.609 1.045 1 90.75 205 LEU B C 1
ATOM 3844 O O . LEU B 1 205 ? -20.734 6.445 -0.17 1 90.75 205 LEU B O 1
ATOM 3848 N N . ALA B 1 206 ? -21.25 7.672 1.639 1 92.81 206 ALA B N 1
ATOM 3849 C CA . ALA B 1 206 ? -21.344 8.914 0.873 1 92.81 206 ALA B CA 1
ATOM 3850 C C . ALA B 1 206 ? -20.109 9.773 1.06 1 92.81 206 ALA B C 1
ATOM 3852 O O . ALA B 1 206 ? -19.516 9.805 2.143 1 92.81 206 ALA B O 1
ATOM 3853 N N . ARG B 1 207 ? -19.766 10.422 -0.029 1 95.06 207 ARG B N 1
ATOM 3854 C CA . ARG B 1 207 ? -18.656 11.352 0.013 1 95.06 207 ARG B CA 1
ATOM 3855 C C . ARG B 1 207 ? -19 12.656 -0.696 1 95.06 207 ARG B C 1
ATOM 3857 O O . ARG B 1 207 ? -19.547 12.641 -1.803 1 95.06 207 ARG B O 1
ATOM 3864 N N . VAL B 1 208 ? -18.734 13.75 -0.023 1 96.69 208 VAL B N 1
ATOM 3865 C CA . VAL B 1 208 ? -18.875 15.078 -0.611 1 96.69 208 VAL B CA 1
ATOM 3866 C C . VAL B 1 208 ? -17.516 15.773 -0.65 1 96.69 208 VAL B C 1
ATOM 3868 O O . VAL B 1 208 ? -16.734 15.68 0.301 1 96.69 208 VAL B O 1
ATOM 3871 N N . LEU B 1 209 ? -17.266 16.406 -1.777 1 96.12 209 LEU B N 1
ATOM 3872 C CA . LEU B 1 209 ? -16.031 17.156 -1.967 1 96.12 209 LEU B CA 1
ATOM 3873 C C . LEU B 1 209 ? -16.312 18.656 -2.051 1 96.12 209 LEU B C 1
ATOM 3875 O O . LEU B 1 209 ? -17.203 19.078 -2.791 1 96.12 209 LEU B O 1
ATOM 3879 N N . ILE B 1 210 ? -15.578 19.391 -1.291 1 96.56 210 ILE B N 1
ATOM 3880 C CA . ILE B 1 210 ? -15.68 20.844 -1.326 1 96.56 210 ILE B CA 1
ATOM 3881 C C . ILE B 1 210 ? -14.312 21.453 -1.6 1 96.56 210 ILE B C 1
ATOM 3883 O O . ILE B 1 210 ? -13.391 21.312 -0.79 1 96.56 210 ILE B O 1
ATOM 3887 N N . SER B 1 211 ? -14.242 22.094 -2.723 1 95.44 211 SER B N 1
ATOM 3888 C CA . SER B 1 211 ? -13.008 22.797 -3.078 1 95.44 211 SER B CA 1
ATOM 3889 C C . SER B 1 211 ? -12.891 24.125 -2.338 1 95.44 211 SER B C 1
ATOM 3891 O O . SER B 1 211 ? -13.883 24.844 -2.176 1 95.44 211 SER B O 1
ATOM 3893 N N . THR B 1 212 ? -11.703 24.453 -1.858 1 94.81 212 THR B N 1
ATOM 3894 C CA . THR B 1 212 ? -11.508 25.703 -1.121 1 94.81 212 THR B CA 1
ATOM 3895 C C . THR B 1 212 ? -10.289 26.453 -1.64 1 94.81 212 THR B C 1
ATOM 3897 O O . THR B 1 212 ? -9.234 25.859 -1.854 1 94.81 212 THR B O 1
ATOM 3900 N N . PRO B 1 213 ? -10.43 27.734 -1.801 1 91.12 213 PRO B N 1
ATOM 3901 C CA . PRO B 1 213 ? -9.281 28.547 -2.203 1 91.12 213 PRO B CA 1
ATOM 3902 C C . PRO B 1 213 ? -8.422 28.984 -1.021 1 91.12 213 PRO B C 1
ATOM 3904 O O . PRO B 1 213 ? -7.355 29.578 -1.213 1 91.12 213 PRO B O 1
ATOM 3907 N N . LEU B 1 214 ? -8.898 28.719 0.118 1 90.94 214 LEU B N 1
ATOM 3908 C CA . LEU B 1 214 ? -8.195 29.172 1.312 1 90.94 214 LEU B CA 1
ATOM 3909 C C . LEU B 1 214 ? -7.02 28.25 1.636 1 90.94 214 LEU B C 1
ATOM 3911 O O . LEU B 1 214 ? -7.043 27.062 1.311 1 90.94 214 LEU B O 1
ATOM 3915 N N . ALA B 1 215 ? -6.074 28.875 2.299 1 89.5 215 ALA B N 1
ATOM 3916 C CA . ALA B 1 215 ? -4.957 28.094 2.812 1 89.5 215 ALA B CA 1
ATOM 3917 C C . ALA B 1 215 ? -5.43 27.094 3.863 1 89.5 215 ALA B C 1
ATOM 3919 O O . ALA B 1 215 ? -6.414 27.328 4.566 1 89.5 215 ALA B O 1
ATOM 3920 N N . GLU B 1 216 ? -4.695 25.969 3.912 1 90.5 216 GLU B N 1
ATOM 3921 C CA . GLU B 1 216 ? -5.066 24.938 4.887 1 90.5 216 GLU B CA 1
ATOM 3922 C C . GLU B 1 216 ? -5.031 25.484 6.309 1 90.5 216 GLU B C 1
ATOM 3924 O O . GLU B 1 216 ? -5.859 25.125 7.145 1 90.5 216 GLU B O 1
ATOM 3929 N N . SER B 1 217 ? -4.051 26.344 6.621 1 90.38 217 SER B N 1
ATOM 3930 C CA . SER B 1 217 ? -3.926 26.938 7.949 1 90.38 217 SER B CA 1
ATOM 3931 C C . SER B 1 217 ? -5.09 27.875 8.25 1 90.38 217 SER B C 1
ATOM 3933 O O . SER B 1 217 ? -5.457 28.062 9.414 1 90.38 217 SER B O 1
ATOM 3935 N N . ALA B 1 218 ? -5.668 28.391 7.188 1 89.62 218 ALA B N 1
ATOM 39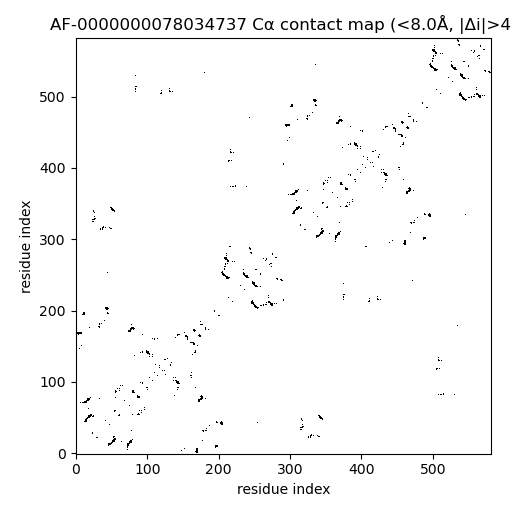36 C CA . ALA B 1 218 ? -6.789 29.312 7.348 1 89.62 218 ALA B CA 1
ATOM 3937 C C . ALA B 1 218 ? -8.07 28.562 7.707 1 89.62 218 ALA B C 1
ATOM 3939 O O . ALA B 1 218 ? -8.93 29.094 8.414 1 89.62 218 ALA B O 1
ATOM 3940 N N . VAL B 1 219 ? -8.125 27.359 7.273 1 93.25 219 VAL B N 1
ATOM 3941 C CA . VAL B 1 219 ? -9.375 26.641 7.484 1 93.25 219 VAL B CA 1
ATOM 3942 C C . VAL B 1 219 ? -9.234 25.672 8.656 1 93.25 219 VAL B C 1
ATOM 3944 O O . VAL B 1 219 ? -10.211 25.078 9.102 1 93.25 219 VAL B O 1
ATOM 3947 N N . ALA B 1 220 ? -8.094 25.562 9.234 1 93.94 220 ALA B N 1
ATOM 3948 C CA . ALA B 1 220 ? -7.785 24.562 10.25 1 93.94 220 ALA B CA 1
ATOM 3949 C C . ALA B 1 220 ? -8.703 24.703 11.461 1 93.94 220 ALA B C 1
ATOM 3951 O O . ALA B 1 220 ? -9.25 23.719 11.953 1 93.94 220 ALA B O 1
ATOM 3952 N N . GLY B 1 221 ? -8.875 25.891 11.93 1 93.12 221 GLY B N 1
ATOM 3953 C CA . GLY B 1 221 ? -9.727 26.125 13.078 1 93.12 221 GLY B CA 1
ATOM 3954 C C . GLY B 1 221 ? -11.164 25.703 12.859 1 93.12 221 GLY B C 1
ATOM 3955 O O . GLY B 1 221 ? -11.727 24.969 13.672 1 93.12 221 GLY B O 1
ATOM 3956 N N . PHE B 1 222 ? -11.719 26.156 11.734 1 95.25 222 PHE B N 1
ATOM 3957 C CA . PHE B 1 222 ? -13.086 25.797 11.391 1 95.25 222 PHE B CA 1
ATOM 3958 C C . PHE B 1 222 ? -13.234 24.281 11.289 1 95.25 222 PHE B C 1
ATOM 3960 O O . PHE B 1 222 ? -14.172 23.703 11.852 1 95.25 222 PHE B O 1
ATOM 3967 N N . LEU B 1 223 ? -12.305 23.641 10.617 1 96.44 223 LEU B N 1
ATOM 3968 C CA . LEU B 1 223 ? -12.406 22.203 10.367 1 96.44 223 LEU B CA 1
ATOM 3969 C C . LEU B 1 223 ? -12.297 21.422 11.664 1 96.44 223 LEU B C 1
ATOM 3971 O O . LEU B 1 223 ? -12.938 20.375 11.82 1 96.44 223 LEU B O 1
ATOM 3975 N N . THR B 1 224 ? -11.484 21.844 12.547 1 95.25 224 THR B N 1
ATOM 3976 C CA . THR B 1 224 ? -11.344 21.172 13.828 1 95.25 224 THR B CA 1
ATOM 3977 C C . THR B 1 224 ? -12.664 21.188 14.594 1 95.25 224 THR B C 1
ATOM 3979 O O . THR B 1 224 ? -13.117 20.141 15.07 1 95.25 224 THR B O 1
ATOM 3982 N N . GLN B 1 225 ? -13.234 22.328 14.672 1 96.25 225 GLN B N 1
ATOM 3983 C CA . GLN B 1 225 ? -14.508 22.469 15.367 1 96.25 225 GLN B CA 1
ATOM 3984 C C . GLN B 1 225 ? -15.609 21.688 14.656 1 96.25 225 GLN B C 1
ATOM 3986 O O . GLN B 1 225 ? -16.406 21.016 15.305 1 96.25 225 GLN B O 1
ATOM 3991 N N . PHE B 1 226 ? -15.625 21.828 13.391 1 97.5 226 PHE B N 1
ATOM 3992 C CA . PHE B 1 226 ? -16.641 21.172 12.586 1 97.5 226 PHE B CA 1
ATOM 3993 C C . PHE B 1 226 ? -16.531 19.656 12.719 1 97.5 226 PHE B C 1
ATOM 3995 O O . PHE B 1 226 ? -17.547 18.969 12.875 1 97.5 226 PHE B O 1
ATOM 4002 N N . ALA B 1 227 ? -15.344 19.125 12.641 1 96.94 227 ALA B N 1
ATOM 4003 C CA . ALA B 1 227 ? -15.109 17.688 12.773 1 96.94 227 ALA B CA 1
ATOM 4004 C C . ALA B 1 227 ? -15.586 17.172 14.133 1 96.94 227 ALA B C 1
ATOM 4006 O O . ALA B 1 227 ? -16.141 16.094 14.234 1 96.94 227 ALA B O 1
ATOM 4007 N N . ALA B 1 228 ? -15.336 17.938 15.164 1 96.44 228 ALA B N 1
ATOM 4008 C CA . ALA B 1 228 ? -15.773 17.562 16.516 1 96.44 228 ALA B CA 1
ATOM 4009 C C . ALA B 1 228 ? -17.297 17.5 16.594 1 96.44 228 ALA B C 1
ATOM 4011 O O . ALA B 1 228 ? -17.859 16.672 17.297 1 96.44 228 ALA B O 1
ATOM 4012 N N . LYS B 1 229 ? -17.906 18.406 15.891 1 97.19 229 LYS B N 1
ATOM 4013 C CA . LYS B 1 229 ? -19.359 18.516 15.883 1 97.19 229 LYS B CA 1
ATOM 4014 C C . LYS B 1 229 ? -20 17.312 15.172 1 97.19 229 LYS B C 1
ATOM 4016 O O . LYS B 1 229 ? -20.969 16.75 15.656 1 97.19 229 LYS B O 1
ATOM 4021 N N . VAL B 1 230 ? -19.469 16.891 14.086 1 97.56 230 VAL B N 1
ATOM 4022 C CA . VAL B 1 230 ? -20.172 15.953 13.227 1 97.56 230 VAL B CA 1
ATOM 4023 C C . VAL B 1 230 ? -19.625 14.547 13.438 1 97.56 230 VAL B C 1
ATOM 4025 O O . VAL B 1 230 ? -20.266 13.555 13.062 1 97.56 230 VAL B O 1
ATOM 4028 N N . GLY B 1 231 ? -18.484 14.422 14.055 1 95.38 231 GLY B N 1
ATOM 4029 C CA . GLY B 1 231 ? -17.828 13.148 14.289 1 95.38 231 GLY B CA 1
ATOM 4030 C C . GLY B 1 231 ? -18.719 12.133 14.984 1 95.38 231 GLY B C 1
ATOM 4031 O O . GLY B 1 231 ? -18.875 11.008 14.508 1 95.38 231 GLY B O 1
ATOM 4032 N N . PRO B 1 232 ? -19.297 12.531 16.078 1 95.56 232 PRO B N 1
ATOM 4033 C CA . PRO B 1 232 ? -20.172 11.609 16.828 1 95.56 232 PRO B CA 1
ATOM 4034 C C . PRO B 1 232 ? -21.344 11.102 15.984 1 95.56 232 PRO B C 1
ATOM 4036 O O . PRO B 1 232 ? -21.922 10.055 16.297 1 95.56 232 PRO B O 1
ATOM 4039 N N . LYS B 1 233 ? -21.641 11.781 14.977 1 95.38 233 LYS B N 1
ATOM 4040 C CA . LYS B 1 233 ? -22.75 11.367 14.109 1 95.38 233 LYS B CA 1
ATOM 4041 C C . LYS B 1 233 ? -22.25 10.516 12.945 1 95.38 233 LYS B C 1
ATOM 4043 O O . LYS B 1 233 ? -22.984 10.25 12 1 95.38 233 LYS B O 1
ATOM 4048 N N . GLY B 1 234 ? -21 10.203 12.953 1 92.62 234 GLY B N 1
ATOM 4049 C CA . GLY B 1 234 ? -20.469 9.242 12 1 92.62 234 GLY B CA 1
ATOM 4050 C C . GLY B 1 234 ? -19.922 9.891 10.75 1 92.62 234 GLY B C 1
ATOM 4051 O O . GLY B 1 234 ? -19.75 9.227 9.719 1 92.62 234 GLY B O 1
ATOM 4052 N N . VAL B 1 235 ? -19.703 11.195 10.773 1 96.25 235 VAL B N 1
ATOM 4053 C CA . VAL B 1 235 ? -19.156 11.875 9.602 1 96.25 235 VAL B CA 1
ATOM 4054 C C . VAL B 1 235 ? -17.672 12.172 9.812 1 96.25 235 VAL B C 1
ATOM 4056 O O . VAL B 1 235 ? -17.297 12.773 10.82 1 96.25 235 VAL B O 1
ATOM 4059 N N . LYS B 1 236 ? -16.922 11.719 8.891 1 95.5 236 LYS B N 1
ATOM 4060 C CA . LYS B 1 236 ? -15.492 12.016 8.906 1 95.5 236 LYS B CA 1
ATOM 4061 C C . LYS B 1 236 ? -15.172 13.219 8.023 1 95.5 236 LYS B C 1
ATOM 4063 O O . LYS B 1 236 ? -15.656 13.312 6.891 1 95.5 236 LYS B O 1
ATOM 4068 N N . VAL B 1 237 ? -14.383 14.125 8.586 1 96.75 237 VAL B N 1
ATOM 4069 C CA . VAL B 1 237 ? -13.953 15.32 7.867 1 96.75 237 VAL B CA 1
ATOM 4070 C C . VAL B 1 237 ? -12.461 15.234 7.555 1 96.75 237 VAL B C 1
ATOM 4072 O O . VAL B 1 237 ? -11.664 14.875 8.422 1 96.75 237 VAL B O 1
ATOM 4075 N N . GLY B 1 238 ? -12.133 15.445 6.273 1 94.62 238 GLY B N 1
ATOM 4076 C CA . GLY B 1 238 ? -10.734 15.469 5.879 1 94.62 238 GLY B CA 1
ATOM 4077 C C . GLY B 1 238 ? -10.352 16.703 5.086 1 94.62 238 GLY B C 1
ATOM 4078 O O . GLY B 1 238 ? -11.188 17.297 4.414 1 94.62 238 GLY B O 1
ATOM 4079 N N . SER B 1 239 ? -9.156 17.156 5.262 1 93.38 239 SER B N 1
ATOM 4080 C CA . SER B 1 239 ? -8.57 18.234 4.477 1 93.38 239 SER B CA 1
ATOM 4081 C C . SER B 1 239 ? -7.355 17.75 3.689 1 93.38 239 SER B C 1
ATOM 4083 O O . SER B 1 239 ? -6.422 17.188 4.266 1 93.38 239 SER B O 1
ATOM 4085 N N . TYR B 1 240 ? -7.402 17.969 2.426 1 90.31 240 TYR B N 1
ATOM 4086 C CA . TYR B 1 240 ? -6.344 17.484 1.55 1 90.31 240 TYR B CA 1
ATOM 4087 C C . TYR B 1 240 ? -5.812 18.594 0.657 1 90.31 240 TYR B C 1
ATOM 4089 O O . TYR B 1 240 ? -6.461 18.984 -0.318 1 90.31 240 TYR B O 1
ATOM 4097 N N . PRO B 1 241 ? -4.645 19.016 1.019 1 89 241 PRO B N 1
ATOM 4098 C CA . PRO B 1 241 ? -4.051 20.062 0.191 1 89 241 PRO B CA 1
ATOM 4099 C C . PRO B 1 241 ? -3.531 19.547 -1.146 1 89 241 PRO B C 1
ATOM 4101 O O . PRO B 1 241 ? -3.305 18.344 -1.296 1 89 241 PRO B O 1
ATOM 4104 N N . ARG B 1 242 ? -3.508 20.422 -2.096 1 84.56 242 ARG B N 1
ATOM 4105 C CA . ARG B 1 242 ? -2.945 20.125 -3.408 1 84.56 242 ARG B CA 1
ATOM 4106 C C . ARG B 1 242 ? -1.872 21.125 -3.791 1 84.56 242 ARG B C 1
ATOM 4108 O O . ARG B 1 242 ? -1.947 22.297 -3.406 1 84.56 242 ARG B O 1
ATOM 4115 N N . TRP B 1 243 ? -0.946 20.562 -4.484 1 80.56 243 TRP B N 1
ATOM 4116 C CA . TRP B 1 243 ? 0.157 21.422 -4.895 1 80.56 243 TRP B CA 1
ATOM 4117 C C . TRP B 1 243 ? -0.301 22.438 -5.945 1 80.56 243 TRP B C 1
ATOM 4119 O O . TRP B 1 243 ? -0.668 22.047 -7.059 1 80.56 243 TRP B O 1
ATOM 4129 N N . GLU B 1 244 ? -0.245 23.672 -5.625 1 77.69 244 GLU B N 1
ATOM 4130 C CA . GLU B 1 244 ? -0.539 24.797 -6.504 1 77.69 244 GLU B CA 1
ATOM 4131 C C . GLU B 1 244 ? -1.988 24.766 -6.98 1 77.69 244 GLU B C 1
ATOM 4133 O O . GLU B 1 244 ? -2.299 25.234 -8.078 1 77.69 244 GLU B O 1
ATOM 4138 N N . GLN B 1 245 ? -2.824 24.062 -6.27 1 84.5 245 GLN B N 1
ATOM 4139 C CA . GLN B 1 245 ? -4.25 23.969 -6.57 1 84.5 245 GLN B CA 1
ATOM 4140 C C . GLN B 1 245 ? -5.09 24.125 -5.305 1 84.5 245 GLN B C 1
ATOM 4142 O O . GLN B 1 245 ? -4.551 24.203 -4.199 1 84.5 245 GLN B O 1
ATOM 4147 N N . ASN B 1 246 ? -6.363 24.312 -5.555 1 88.62 246 ASN B N 1
ATOM 4148 C CA . ASN B 1 246 ? -7.262 24.391 -4.406 1 88.62 246 ASN B CA 1
ATOM 4149 C C . ASN B 1 246 ? -7.273 23.078 -3.621 1 88.62 246 ASN B C 1
ATOM 4151 O O . ASN B 1 246 ? -7.242 22 -4.207 1 88.62 246 ASN B O 1
ATOM 4155 N N . GLY B 1 247 ? -7.203 23.281 -2.324 1 91.38 247 GLY B N 1
ATOM 4156 C CA . GLY B 1 247 ? -7.395 22.109 -1.49 1 91.38 247 GLY B CA 1
ATOM 4157 C C . GLY B 1 247 ? -8.82 21.594 -1.512 1 91.38 247 GLY B C 1
ATOM 4158 O O . GLY B 1 247 ? -9.719 22.234 -2.049 1 91.38 247 GLY B O 1
ATOM 4159 N N . THR B 1 248 ? -8.969 20.469 -1.005 1 93.88 248 THR B N 1
ATOM 4160 C CA . THR B 1 248 ? -10.297 19.859 -0.974 1 93.88 248 THR B CA 1
ATOM 4161 C C . THR B 1 248 ? -10.648 19.391 0.437 1 93.88 248 THR B C 1
ATOM 4163 O O . THR B 1 248 ? -9.82 18.781 1.114 1 93.88 248 THR B O 1
ATOM 4166 N N . VAL B 1 249 ? -11.805 19.766 0.834 1 95.81 249 VAL B N 1
ATOM 4167 C CA . VAL B 1 249 ? -12.398 19.234 2.061 1 95.81 249 VAL B CA 1
ATOM 4168 C C . VAL B 1 249 ? -13.367 18.109 1.721 1 95.81 249 VAL B C 1
ATOM 4170 O O . VAL B 1 249 ? -14.141 18.219 0.769 1 95.81 249 VAL B O 1
ATOM 4173 N N . THR B 1 250 ? -13.25 17.047 2.475 1 96.19 250 THR B N 1
ATOM 4174 C CA . THR B 1 250 ? -14.109 15.898 2.201 1 96.19 250 THR B CA 1
ATOM 4175 C C . THR B 1 250 ? -14.984 15.578 3.41 1 96.19 250 THR B C 1
ATOM 4177 O O . THR B 1 250 ? -14.539 15.695 4.555 1 96.19 250 THR B O 1
ATOM 4180 N N . LEU B 1 251 ? -16.188 15.234 3.154 1 97.19 251 LEU B N 1
ATOM 4181 C CA . LEU B 1 251 ? -17.125 14.672 4.125 1 97.19 251 LEU B CA 1
ATOM 4182 C C . LEU B 1 251 ? -17.5 13.242 3.754 1 97.19 251 LEU B C 1
ATOM 4184 O O . LEU B 1 251 ? -17.953 12.984 2.639 1 97.19 251 LEU B O 1
ATOM 4188 N N . VAL B 1 252 ? -17.328 12.359 4.699 1 95.5 252 VAL B N 1
ATOM 4189 C CA . VAL B 1 252 ? -17.609 10.953 4.418 1 95.5 252 VAL B CA 1
ATOM 4190 C C . VAL B 1 252 ? -18.469 10.367 5.539 1 95.5 252 VAL B C 1
ATOM 4192 O O . VAL B 1 252 ? -18.203 10.602 6.719 1 95.5 252 VAL B O 1
ATOM 4195 N N . GLY B 1 253 ? -19.469 9.617 5.191 1 93.75 253 GLY B N 1
ATOM 4196 C CA . GLY B 1 253 ? -20.312 8.961 6.172 1 93.75 253 GLY B CA 1
ATOM 4197 C C . GLY B 1 253 ? -21.406 8.117 5.543 1 93.75 253 GLY B C 1
ATOM 4198 O O . GLY B 1 253 ? -21.5 8.023 4.32 1 93.75 253 GLY B O 1
ATOM 4199 N N . ARG B 1 254 ? -22.219 7.535 6.363 1 91.5 254 ARG B N 1
ATOM 4200 C CA . ARG B 1 254 ? -23.25 6.617 5.898 1 91.5 254 ARG B CA 1
ATOM 4201 C C . ARG B 1 254 ? -24.562 7.355 5.633 1 91.5 254 ARG B C 1
ATOM 4203 O O . ARG B 1 254 ? -25.344 6.949 4.77 1 91.5 254 ARG B O 1
ATOM 4210 N N . ASP B 1 255 ? -24.781 8.406 6.348 1 92.12 255 ASP B N 1
ATOM 4211 C CA . ASP B 1 255 ? -26.016 9.164 6.23 1 92.12 255 ASP B CA 1
ATOM 4212 C C . ASP B 1 255 ? -25.906 10.25 5.164 1 92.12 255 ASP B C 1
ATOM 4214 O O . ASP B 1 255 ? -25.562 11.391 5.473 1 92.12 255 ASP B O 1
ATOM 4218 N N . GLN B 1 256 ? -26.297 9.953 4.027 1 93.19 256 GLN B N 1
ATOM 4219 C CA . GLN B 1 256 ? -26.172 10.859 2.893 1 93.19 256 GLN B CA 1
ATOM 4220 C C . GLN B 1 256 ? -26.969 12.148 3.127 1 93.19 256 GLN B C 1
ATOM 4222 O O . GLN B 1 256 ? -26.484 13.242 2.818 1 93.19 256 GLN B O 1
ATOM 4227 N N . ALA B 1 257 ? -28.125 11.977 3.586 1 95.62 257 ALA B N 1
ATOM 4228 C CA . ALA B 1 257 ? -28.969 13.141 3.826 1 95.62 257 ALA B CA 1
ATOM 4229 C C . ALA B 1 257 ? -28.328 14.094 4.828 1 95.62 257 ALA B C 1
ATOM 4231 O O . ALA B 1 257 ? -28.344 15.312 4.637 1 95.62 257 ALA B O 1
ATOM 4232 N N . TYR B 1 258 ? -27.844 13.5 5.84 1 96.69 258 TYR B N 1
ATOM 4233 C CA . TYR B 1 258 ? -27.172 14.32 6.848 1 96.69 258 TYR B CA 1
ATOM 4234 C C . TYR B 1 258 ? -25.953 15.023 6.258 1 96.69 258 TYR B C 1
ATOM 4236 O O . TYR B 1 258 ? -25.75 16.219 6.473 1 96.69 258 TYR B O 1
ATOM 4244 N N . ILE B 1 259 ? -25.172 14.359 5.48 1 97.25 259 ILE B N 1
ATOM 4245 C CA . ILE B 1 259 ? -23.969 14.914 4.871 1 97.25 259 ILE B CA 1
ATOM 4246 C C . ILE B 1 259 ? -24.359 16.062 3.938 1 97.25 259 ILE B C 1
ATOM 4248 O O . ILE B 1 259 ? -23.719 17.125 3.955 1 97.25 259 ILE B O 1
ATOM 4252 N N . GLU B 1 260 ? -25.406 15.859 3.203 1 97.06 260 GLU B N 1
ATOM 4253 C CA . GLU B 1 260 ? -25.859 16.891 2.275 1 97.06 260 GLU B CA 1
ATOM 4254 C C . GLU B 1 260 ? -26.297 18.156 3.02 1 97.06 260 GLU B C 1
ATOM 4256 O O . GLU B 1 260 ? -26.078 19.266 2.539 1 97.06 260 GLU B O 1
ATOM 4261 N N . SER B 1 261 ? -26.828 17.953 4.125 1 97.94 261 SER B N 1
ATOM 4262 C CA . SER B 1 261 ? -27.297 19.078 4.914 1 97.94 261 SER B CA 1
ATOM 4263 C C . SER B 1 261 ? -26.141 19.906 5.457 1 97.94 261 SER B C 1
ATOM 4265 O O . SER B 1 261 ? -26.328 21.047 5.883 1 97.94 261 SER B O 1
ATOM 4267 N N . LEU B 1 262 ? -24.922 19.312 5.465 1 98.12 262 LEU B N 1
ATOM 4268 C CA . LEU B 1 262 ? -23.75 19.953 6.039 1 98.12 262 LEU B CA 1
ATOM 4269 C C . LEU B 1 262 ? -23.016 20.781 4.984 1 98.12 262 LEU B C 1
ATOM 4271 O O . LEU B 1 262 ? -22.172 21.609 5.32 1 98.12 262 LEU B O 1
ATOM 4275 N N . VAL B 1 263 ? -23.359 20.625 3.74 1 98 263 VAL B N 1
ATOM 4276 C CA . VAL B 1 263 ? -22.562 21.141 2.627 1 98 263 VAL B CA 1
ATOM 4277 C C . VAL B 1 263 ? -22.547 22.672 2.674 1 98 263 VAL B C 1
ATOM 4279 O O . VAL B 1 263 ? -21.469 23.281 2.568 1 98 263 VAL B O 1
ATOM 4282 N N . ALA B 1 264 ? -23.656 23.312 2.887 1 97.81 264 ALA B N 1
ATOM 4283 C CA . ALA B 1 264 ? -23.734 24.766 2.895 1 97.81 264 ALA B CA 1
ATOM 4284 C C . ALA B 1 264 ? -22.875 25.359 4 1 97.81 264 ALA B C 1
ATOM 4286 O O . ALA B 1 264 ? -22.203 26.391 3.795 1 97.81 264 ALA B O 1
ATOM 4287 N N . GLU B 1 265 ? -22.938 24.734 5.09 1 98 265 GLU B N 1
ATOM 4288 C CA . GLU B 1 265 ? -22.141 25.203 6.223 1 98 265 GLU B CA 1
ATOM 4289 C C . GLU B 1 265 ? -20.656 25.141 5.918 1 98 265 GLU B C 1
ATOM 4291 O O . GLU B 1 265 ? -19.906 26.078 6.219 1 98 265 GLU B O 1
ATOM 4296 N N . VAL B 1 266 ? -20.188 24.016 5.324 1 97.88 266 VAL B N 1
ATOM 4297 C CA . VAL B 1 266 ? -18.781 23.828 5.016 1 97.88 266 VAL B CA 1
ATOM 4298 C C . VAL B 1 266 ? -18.359 24.797 3.908 1 97.88 266 VAL B C 1
ATOM 4300 O O . VAL B 1 266 ? -17.281 25.391 3.967 1 97.88 266 VAL B O 1
ATOM 4303 N N . GLU B 1 267 ? -19.188 24.922 2.914 1 97.69 267 GLU B N 1
ATOM 4304 C CA . GLU B 1 267 ? -18.906 25.875 1.849 1 97.69 267 GLU B CA 1
ATOM 4305 C C . GLU B 1 267 ? -18.641 27.266 2.412 1 97.69 267 GLU B C 1
ATOM 4307 O O . GLU B 1 267 ? -17.703 27.953 2.008 1 97.69 267 GLU B O 1
ATOM 4312 N N . GLU B 1 268 ? -19.469 27.688 3.285 1 97.44 268 GLU B N 1
ATOM 4313 C CA . GLU B 1 268 ? -19.328 29 3.914 1 97.44 268 GLU B CA 1
ATOM 4314 C C . GLU B 1 268 ? -18.078 29.047 4.781 1 97.44 268 GLU B C 1
ATOM 4316 O O . GLU B 1 268 ? -17.328 30.031 4.73 1 97.44 268 GLU B O 1
ATOM 4321 N N . G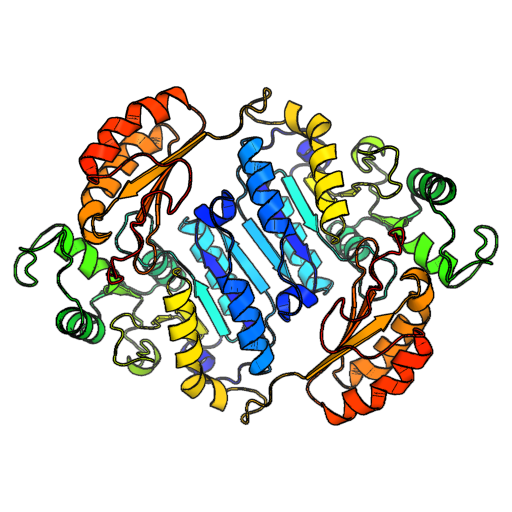LY B 1 269 ? -17.859 28.031 5.531 1 95.88 269 GLY B N 1
ATOM 4322 C CA . GLY B 1 269 ? -16.75 28 6.473 1 95.88 269 GLY B CA 1
ATOM 4323 C C . GLY B 1 269 ? -15.391 28.031 5.797 1 95.88 269 GLY B C 1
ATOM 4324 O O . GLY B 1 269 ? -14.43 28.562 6.348 1 95.88 269 GLY B O 1
ATOM 4325 N N . VAL B 1 270 ? -15.336 27.422 4.566 1 95.69 270 VAL B N 1
ATOM 4326 C CA . VAL B 1 270 ? -14.039 27.328 3.9 1 95.69 270 VAL B CA 1
ATOM 4327 C C . VAL B 1 270 ? -14.055 28.172 2.623 1 95.69 270 VAL B C 1
ATOM 4329 O O . VAL B 1 270 ? -13.156 28.062 1.79 1 95.69 270 VAL B O 1
ATOM 4332 N N . GLN B 1 271 ? -15.109 28.969 2.512 1 95.31 271 GLN B N 1
ATOM 4333 C CA . GLN B 1 271 ? -15.297 29.797 1.323 1 95.31 271 GLN B CA 1
ATOM 4334 C C . GLN B 1 271 ? -15.062 28.984 0.05 1 95.31 271 GLN B C 1
ATOM 4336 O O . GLN B 1 271 ? -14.281 29.391 -0.813 1 95.31 271 GLN B O 1
ATOM 4341 N N . GLY B 1 272 ? -15.68 27.828 0.088 1 95.31 272 GLY B N 1
ATOM 4342 C CA . GLY B 1 272 ? -15.461 26.906 -1.012 1 95.31 272 GLY B CA 1
ATOM 4343 C C . GLY B 1 272 ? -16.734 26.547 -1.75 1 95.31 272 GLY B C 1
ATOM 4344 O O . GLY B 1 272 ? -17.766 27.188 -1.566 1 95.31 272 GLY B O 1
ATOM 4345 N N . LYS B 1 273 ? -16.562 25.609 -2.65 1 95.56 273 LYS B N 1
ATOM 4346 C CA . LYS B 1 273 ? -17.688 25.141 -3.461 1 95.56 273 LYS B CA 1
ATOM 4347 C C . LYS B 1 273 ? -17.641 23.625 -3.658 1 95.56 273 LYS B C 1
ATOM 4349 O O . LYS B 1 273 ? -16.562 23.062 -3.869 1 95.56 273 LYS B O 1
ATOM 4354 N N . ARG B 1 274 ? -18.859 23.141 -3.566 1 95.69 274 ARG B N 1
ATOM 4355 C CA . ARG B 1 274 ? -18.969 21.703 -3.838 1 95.69 274 ARG B CA 1
ATOM 4356 C C . ARG B 1 274 ? -18.516 21.375 -5.254 1 95.69 274 ARG B C 1
ATOM 4358 O O . ARG B 1 274 ? -18.812 22.125 -6.195 1 95.69 274 ARG B O 1
ATOM 4365 N N . VAL B 1 275 ? -17.75 20.297 -5.355 1 93.5 275 VAL B N 1
ATOM 4366 C CA . VAL B 1 275 ? -17.266 19.859 -6.664 1 93.5 275 VAL B CA 1
ATOM 4367 C C . VAL B 1 275 ? -17.531 18.375 -6.84 1 93.5 275 VAL B C 1
ATOM 4369 O O . VAL B 1 275 ? -17.672 17.641 -5.855 1 93.5 275 VAL B O 1
ATOM 4372 N N . ALA B 1 276 ? -17.672 17.922 -8.102 1 87.12 276 ALA B N 1
ATOM 4373 C CA . ALA B 1 276 ? -17.859 16.5 -8.383 1 87.12 276 ALA B CA 1
ATOM 4374 C C . ALA B 1 276 ? -16.516 15.766 -8.398 1 87.12 276 ALA B C 1
ATOM 4376 O O . ALA B 1 276 ? -16.438 14.617 -7.965 1 87.12 276 ALA B O 1
ATOM 4377 N N . LEU B 1 277 ? -15.516 16.422 -8.922 1 83.62 277 LEU B N 1
ATOM 4378 C CA . LEU B 1 277 ? -14.172 15.867 -9.008 1 83.62 277 LEU B CA 1
ATOM 4379 C C . LEU B 1 277 ? -13.133 16.844 -8.461 1 83.62 277 LEU B C 1
ATOM 4381 O O . LEU B 1 277 ? -13.289 18.062 -8.586 1 83.62 277 LEU B O 1
ATOM 4385 N N . GLU B 1 278 ? -12.195 16.203 -7.906 1 78.69 278 GLU B N 1
ATOM 4386 C CA . GLU B 1 278 ? -11.086 17.031 -7.441 1 78.69 278 GLU B CA 1
ATOM 4387 C C . GLU B 1 278 ? -10.469 17.828 -8.594 1 78.69 278 GLU B C 1
ATOM 4389 O O . GLU B 1 278 ? -10.219 17.281 -9.664 1 78.69 278 GLU B O 1
ATOM 4394 N N . GLY B 1 279 ? -10.195 19.047 -8.445 1 74.56 279 GLY B N 1
ATOM 4395 C CA . GLY B 1 279 ? -9.578 19.891 -9.453 1 74.56 279 GLY B CA 1
ATOM 4396 C C . GLY B 1 279 ? -10.586 20.531 -10.391 1 74.56 279 GLY B C 1
ATOM 4397 O O . GLY B 1 279 ? -10.211 21.328 -11.25 1 74.56 279 GLY B O 1
ATOM 4398 N N . GLU B 1 280 ? -11.766 20.203 -10.32 1 76.5 280 GLU B N 1
ATOM 4399 C CA . GLU B 1 280 ? -12.805 20.734 -11.195 1 76.5 280 GLU B CA 1
ATOM 4400 C C . GLU B 1 280 ? -12.82 22.266 -11.164 1 76.5 280 GLU B C 1
ATOM 4402 O O . GLU B 1 280 ? -13.109 22.906 -12.18 1 76.5 280 GLU B O 1
ATOM 4407 N N . ASP B 1 281 ? -12.414 22.844 -10.078 1 73 281 ASP B N 1
ATOM 4408 C CA . ASP B 1 281 ? -12.516 24.297 -9.93 1 73 281 ASP B CA 1
ATOM 4409 C C . ASP B 1 281 ? -11.148 24.953 -10.039 1 73 281 ASP B C 1
ATOM 4411 O O . ASP B 1 281 ? -10.992 26.125 -9.711 1 73 281 ASP B O 1
ATOM 4415 N N . ASP B 1 282 ? -10.164 24.109 -10.438 1 72.44 282 ASP B N 1
ATOM 4416 C CA . ASP B 1 282 ? -8.836 24.703 -10.562 1 72.44 282 ASP B CA 1
ATOM 4417 C C . ASP B 1 282 ? -8.773 25.656 -11.75 1 72.44 282 ASP B C 1
ATOM 4419 O O . ASP B 1 282 ? -9.375 25.406 -12.797 1 72.44 282 ASP B O 1
ATOM 4423 N N . VAL B 1 283 ? -8.695 26.797 -11.547 1 62.16 283 VAL B N 1
ATOM 4424 C CA . VAL B 1 283 ? -8.547 27.766 -12.633 1 62.16 283 VAL B CA 1
ATOM 4425 C C . VAL B 1 283 ? -7.156 27.625 -13.25 1 62.16 283 VAL B C 1
ATOM 4427 O O . VAL B 1 283 ? -6.172 27.406 -12.539 1 62.16 283 VAL B O 1
ATOM 4430 N N . ALA B 1 284 ? -6.988 27.219 -14.555 1 51.62 284 ALA B N 1
ATOM 4431 C CA . ALA B 1 284 ? -5.766 27 -15.328 1 51.62 284 ALA B CA 1
ATOM 4432 C C . ALA B 1 284 ? -4.625 27.875 -14.805 1 51.62 284 ALA B C 1
ATOM 4434 O O . ALA B 1 284 ? -3.469 27.453 -14.789 1 51.62 284 ALA B O 1
ATOM 4435 N N . GLY B 1 285 ? -4.523 28.969 -14.828 1 45.47 285 GLY B N 1
ATOM 4436 C CA . GLY B 1 285 ? -3.449 29.953 -14.844 1 45.47 285 GLY B CA 1
ATOM 4437 C C . GLY B 1 285 ? -2.953 30.297 -13.453 1 45.47 285 GLY B C 1
ATOM 4438 O O . GLY B 1 285 ? -2.055 31.125 -13.305 1 45.47 285 GLY B O 1
ATOM 4439 N N . GLY B 1 286 ? -3.447 29.969 -12.414 1 38.75 286 GLY B N 1
ATOM 4440 C CA . GLY B 1 286 ? -2.92 30.578 -11.203 1 38.75 286 GLY B CA 1
ATOM 4441 C C . GLY B 1 286 ? -1.984 29.656 -10.438 1 38.75 286 GLY B C 1
ATOM 4442 O O . GLY B 1 286 ? -2.334 28.516 -10.133 1 38.75 286 GLY B O 1
ATOM 4443 N N . LYS B 1 287 ? -0.732 29.828 -10.469 1 47.16 287 LYS B N 1
ATOM 4444 C CA . LYS B 1 287 ? 0.334 29.25 -9.656 1 47.16 287 LYS B CA 1
ATOM 4445 C C . LYS B 1 287 ? 0.14 29.578 -8.18 1 47.16 287 LYS B C 1
ATOM 4447 O O . LYS B 1 287 ? 0.245 30.734 -7.781 1 47.16 287 LYS B O 1
ATOM 4452 N N . LYS B 1 288 ? -0.694 28.688 -7.34 1 49.94 288 LYS B N 1
ATOM 4453 C CA . LYS B 1 288 ? -0.81 28.938 -5.902 1 49.94 288 LYS B CA 1
ATOM 4454 C C . LYS B 1 288 ? 0.238 28.156 -5.125 1 49.94 288 LYS B C 1
ATOM 4456 O O . LYS B 1 288 ? 0.418 26.953 -5.352 1 49.94 288 LYS B O 1
ATOM 4461 N N . PRO B 1 289 ? 1.075 28.922 -4.176 1 42.75 289 PRO B N 1
ATOM 4462 C CA . PRO B 1 289 ? 2.133 28.234 -3.432 1 42.75 289 PRO B CA 1
ATOM 4463 C C . PRO B 1 289 ? 1.585 27.281 -2.373 1 42.75 289 PRO B C 1
ATOM 4465 O O . PRO B 1 289 ? 0.468 27.469 -1.884 1 42.75 289 PRO B O 1
ATOM 4468 N N . LEU B 1 290 ? 2.24 26.047 -2.336 1 47.94 290 LEU B N 1
ATOM 4469 C CA . LEU B 1 290 ? 1.938 25.188 -1.198 1 47.94 290 LEU B CA 1
ATOM 4470 C C . LEU B 1 290 ? 2.24 25.906 0.116 1 47.94 290 LEU B C 1
ATOM 4472 O O . LEU B 1 290 ? 3.197 26.672 0.203 1 47.94 290 LEU B O 1
ATOM 4476 N N . GLU B 1 291 ? 1.31 26.047 1.08 1 47.91 291 GLU B N 1
ATOM 4477 C CA . GLU B 1 291 ? 1.565 26.719 2.354 1 47.91 291 GLU B CA 1
ATOM 4478 C C . GLU B 1 291 ? 2.793 26.125 3.045 1 47.91 291 GLU B C 1
ATOM 4480 O O . GLU B 1 291 ? 3.092 24.953 2.891 1 47.91 291 GLU B O 1
#

Nearest PDB structures (foldseek):
  8ron-assembly1_A  TM=8.654E-01  e=2.558E-20  Homo sapiens
  4cta-assembly1_A  TM=7.502E-01  e=2.697E-16  Thermus thermophilus HB8
  3kbq-assembly1_A  TM=8.732E-01  e=1.787E-13  Thermoplasma acidophilum
  4cta-assembly1_B  TM=5.905E-01  e=1.142E-15  Thermus thermophilus HB8
  4uux-assembly1_B  TM=5.879E-01  e=1.848E-15  Thermus thermophilus HB8

Radius of gyration: 25.3 Å; Cα contacts (8 Å, |Δi|>4): 1221; chains: 2; bounding box: 58×78×57 Å

Sequence (582 aa):
MASADERNSRTIHTAACLIIGDEVLGGKTVDTNSAYMAKWCFSLGLSLKRVEVIEDDESEIIEAVRRMSDRYDFVVTSGGIGPTHDDITYESIGKAFSLPLILNEDAYARMKKLSKPHPSQPDFSWDVDSPARQAKLRMVILPTDEARDQSKQFLFPHEDLWVPVNVVNGNVHILPGVPRLFEKLLDGLKPVLVPRLTDPEGKGLARVLISTPLAESAVAGFLTQFAAKVGPKGVKVGSYPRWEQNGTVTLVGRDQAYIESLVAEVEEGVQGKRVALEGEDDVAGGKKPLEMASADERNSRTIHTAACLIIGDEVLGGKTVDTNSAYMAKWCFSLGLSLKRVEVIEDDESEIIEAVRRMSDRYDFVVTSGGIGPTHDDITYESIGKAFSLPLILNEDAYARMKKLSKPHPSQPDFSWDVDSPARQAKLRMVILPTDEARDQSKQFLFPHEDLWVPVNVVNGNVHILPGVPRLFEKLLDGLKPVLVPRLTDPEGKGLARVLISTPLAESAVAGFLTQFAAKVGPKGVKVGSYPRWEQNGTVTLVGRDQAYIESLVAEVEEGVQGKRVALEGEDDVAGGKKPLE

Foldseek 3Di:
DDFLVCLQQAFFAEEEEEEEAVCCVVVNDPAPLVVLVCVVCQLLAHHYDYYYYDYLDLVVLLVVVLVRVVPGSAYEYEALLALDPSSCNQVSVLVSQVFFFAQDPQLVVLCVVQDDDDPVCPPDDCVDDDSVNNSVRSNRRGGDDPVDDPCSQWADLDSNDSRTQGRPRSHYTYFYHDRVRSSVRSVSCCVVNLCSYPNSVSNGKDKWKKWFPDAPVQLVVVQVVVCVVCVVVAWHWDWADDAQWTIIIMIMGDDPVVSVVCQVVVCVSRVTGIDPDPCPPGDPPGRDHRD/DDFLVCLQQAFFAEEEEEEEAPCCVVPNDPAPLVVLVCVVCQLLAHHYDYYYYDYLDLVVLLVVCLVRVVPGSAYEYEALLALDPSSCNQVSPLVSQVFFFAQDPQLVVLCVVQDDDDPVCPPDDCVDDDPVNNSVRSNRRGGDDPVDDPCSAWADLDSNDSRTQGRPRSHYTYFYHDRVRSSVRSVSCCVVNLCSYPNSVSNGKDKWKKWFPDAPVQLVVVQVVVQVVCVVVAWHWDWADDQQWTIIIMIMGDDPVVSVVCQVVVCVSRVTGIDPDPCPPGDPPGRDHRD

pLDDT: mean 92.63, std 9.84, range [38.75, 98.88]

Organism: NCBI:txid1051616